Protein 5W0A (pdb70)

Organism: Trichoderma harzianum (NCBI:txid5544)

CATH classification: 2.70.100.10

Nearest PDB structures (foldseek):
  5w0a-assembly2_B  TM=1.003E+00  e=1.039E-85  Trichoderma harzianum
  1eg1-assembly1_A  TM=9.972E-01  e=1.014E-67  Trichoderma reesei
  6su8-assembly3_C  TM=9.643E-01  e=1.427E-51  Rasamsonia emersonii
  5w11-assembly1_A  TM=8.975E-01  e=2.480E-40  Thermothelomyces thermophilus
  4csi-assembly1_A  TM=8.906E-01  e=7.257E-40  Mycothermus thermophilus

Radius of gyration: 27.64 Å; Cα contacts (8 Å, |Δi|>4): 2163; chains: 2; bounding box: 64×71×73 Å

B-factor: mean 20.03, std 10.67, range [0.21, 74.97]

Sequence (746 aa):
QQPGTSTPEVHPKLTTYKCTKSGGCVAQDTSVVLDWNYRWMHDKNFNSCTVNGGVNTTLCPDEATCGANCFIEGVDYAASGVTVSGSSLTMNQYMPSSSGGYSSVSPRLYLLGSDGDYELLQLNGQELSFDVDLSTLPCGENGALYLSEMAANGGANQYNTAGANYGSGYCDAQCPVQTWKNGTLNTNHSGYCCNEMDILEANSRANAFTPHSCTATACDASGCGFNPYANGFQRYWGPGFTLDTSKVFTIITQFNTDNGLPSGNLVSITRKYRQNGVDVPSAQSGGDTISSCPSASAYGGLTTMGKALANGMVLVFSIWNDNGGNMNWLDSGNAGPCSSTEGNPSTIVANNPGTHVIFSNIRWGDIGSTTGGQQPGTSTPEVHPKLTTYKCTKSGGCVAQDTSVVLDWNYRWMHDKNFNSCTVNGGVNTTLCPDEATCGANCFIEGVDYAASGVTVSGSSLTMNQYMPSSSGGYSSVSPRLYLLGSDGDYELLQLNGQELSFDVDLSTLPCGENGALYLSEMAANGGANQYNTAGANYGSGYCDAQCPVQTWKNGTLNTNHSGYCCNEMDILEANSRANAFTPHSCTATACDASGCGFNPYANGFQRYWGPGFTLDTSKVFTIITQFNTDNGLPSGNLVSITRKYRQNGVDVPSAQSGGDTISSCPSASAYGGLTTMGKALANGMVLVFSIWNDNGGNMNWLDSGNAGPCSSTEGNPSTIVANNPGTHVIFSNIRWGDIGSTTGG

InterPro domains:
  IPR000254 Cellulose-binding domain [PF00734] (439-467)
  IPR000254 Cellulose-binding domain [PS00562] (443-470)
  IPR000254 Cellulose-binding domain [PS51164] (435-471)
  IPR000254 Cellulose-binding domain [SM00236] (438-471)
  IPR001722 Glycoside hydrolase, family 7 [PF00840] (28-394)
  IPR001722 Glycoside hydrolase, family 7 [PR00734] (49-66)
  IPR001722 Glycoside hydrolase, family 7 [PR00734] (82-101)
  IPR001722 Glycoside hydrolase, family 7 [PR00734] (142-162)
  IPR001722 Glycoside hydrolase, family 7 [PR00734] (162-180)
  IPR001722 Glycoside hydrolase, family 7 [PR00734] (184-200)
  IPR001722 Glycoside hydrolase, family 7 [PR00734] (215-238)
  IPR001722 Glycoside hydrolase, family 7 [PR00734] (266-279)
  IPR001722 Glycoside hydrolase, family 7 [PR00734] (337-356)
  IPR001722 Glycoside hydrolase, family 7 [PR00734] (377-394)
  IPR001722 Glycoside hydrolase, family 7 [PTHR33753] (12-396)
  IPR001722 Glycoside hydrolase, family 7 [cd07999] (32-389)
  IPR013320 Concanavalin A-like lectin/glucanase domain superfamily [SSF49899] (25-394)
  IPR035971 Cellulose-binding domain superfamily [SSF57180] (437-471)
  IPR037019 Glycoside hydrolase family 7, catalytic domain superfamily [G3DSA:2.70.100.10] (25-397)

Solvent-accessible surface area: 28318 Å² total; per-residue (Å²): 5,69,62,9,136,65,52,97,28,110,30,29,119,0,20,0,4,97,2,57,86,109,25,15,10,83,30,44,83,3,11,0,0,2,1,10,78,87,16,109,4,10,17,151,125,116,89,34,0,41,80,150,70,23,42,40,102,109,26,4,83,72,64,39,46,1,4,59,49,0,36,0,2,10,23,93,19,49,51,19,1,2,70,38,35,10,1,6,0,28,0,28,1,12,56,98,30,126,104,69,40,109,51,63,40,26,0,43,0,0,0,4,9,91,124,12,52,6,42,64,0,99,0,3,5,19,0,0,4,1,30,0,22,0,40,52,0,28,4,0,0,0,0,2,0,16,0,0,47,4,38,30,58,0,8,33,58,144,77,2,88,6,1,2,48,14,0,0,4,18,0,15,1,96,30,31,96,31,34,12,67,50,1,47,20,15,99,128,139,37,29,32,21,12,16,13,0,3,0,0,22,0,0,9,73,2,2,7,2,11,1,10,0,8,57,108,117,44,12,8,53,88,18,20,45,12,13,4,42,54,71,49,79,92,168,13,8,1,68,64,48,76,0,21,0,54,135,84,4,31,0,8,0,18,0,44,16,88,79,51,103,64,90,16,64,5,73,15,0,17,4,104,7,59,24,129,51,93,96,14,91,45,14,49,115,86,23,3,42,9,77,87,11,95,47,0,85,82,52,43,21,12,50,38,0,1,120,3,0,32,102,3,0,0,0,0,0,9,0,84,25,38,126,80,30,14,0,37,130,0,0,14,53,129,14,2,61,9,55,73,99,69,0,43,13,77,60,4,48,75,107,57,46,31,2,43,0,28,0,5,11,0,21,3,2,56,67,56,26,1,43,35,132,0,65,50,8,138,58,49,94,29,108,32,29,102,1,18,0,3,82,2,57,85,106,30,12,10,81,24,37,81,2,10,0,0,2,0,9,74,87,13,107,6,10,14,160,117,123,83,38,0,49,84,150,71,25,43,50,105,117,29,3,72,65,19,32,44,0,4,72,52,0,38,0,0,8,22,91,18,48,54,18,1,1,68,36,32,9,2,7,0,27,0,28,1,12,50,100,28,133,105,72,39,102,47,67,39,27,0,42,0,0,0,2,6,85,126,12,49,5,46,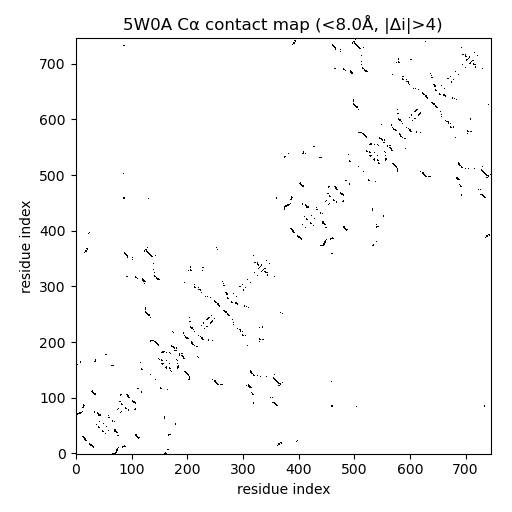56,0,110,0,3,6,28,1,0,2,1,36,2,32,0,48,52,0,27,4,0,0,0,0,2,0,17,0,0,40,4,33,31,57,0,5,34,53,144,91,0,82,3,2,2,52,18,0,0,2,16,0,18,2,107,32,31,94,21,38,10,65,55,0,54,14,18,94,130,142,31,30,32,30,12,8,11,0,7,0,0,19,0,0,8,75,2,1,6,2,12,2,12,1,6,52,114,114,42,13,6,44,91,19,18,45,12,13,4,37,54,65,57,67,93,184,11,10,1,66,62,54,72,0,28,0,48,112,94,2,28,0,9,0,18,0,46,15,83,73,52,108,70,98,19,75,2,73,15,0,19,2,104,7,54,18,120,53,86,99,15,91,48,17,49,114,85,21,3,37,8,79,94,15,101,47,0,82,86,53,40,19,15,71,28,0,2,93,0,0,34,87,3,0,0,0,0,0,10,0,87,27,39,114,83,27,20,0,46,125,0,0,12,56,132,11,3,57,6,56,68,99,77,0,48,11,67,58,4,45,77,110,56,47,28,2,47,0,29,0,8,8,0,20,4,2,47,66,55,26,1,36,41,130

Foldseek 3Di:
DAADDPADADFAWAWEWAQDPVPATDIFRKGKAWAQVVWWKAFPVRHTQDDPQAGDCVQPVDLLSVLPTMHTYHDPQVQLQWDHDYNKIKGFQWDDDPVGAIDGRWTKMWIAHPVLWGDFAQAALKKKKWKKAQLLPDFQKWWWKKWWLWDRQLQADPSRPCGVSNNHADEEQQFAQHCAHSHTGPPVSGGAHTWMWTQWTDHQWWIWTFTWFADRRHILSGWQIQILLLVPLRQQGHCVGLPHNNDMWMKMWHFQFDVSDLVGFGAKIFIWIGDPRGTRDASDPPGRMDGDIPSCVVRVPPRNSSVSSNVGTIIMTIMYGDQPFLVCVTANDSNHDDDSPCSHVVNCSVPRHRSMMMIGHIYMYNPPRRDDD/DAADDPAAADFAWAWAWAQDPPPATDIFRKGKAWAQVVWFKAFPVRHGQDDPQAGDCVCPVFLLSVLVGMHTYHDDQVQLQWDHDYFKIKGWQWDADPVGATDRNWTKMWIAHPVCWFAFAQAALKKKKWKKAQLLPDFQKWWWKKWWAWDRQLLADDSRPCTPSNNHADAEQVQDQHCQHSNGGPPVSGGHHTWMWTQWTDHQWWIKTFGKFAAPRHILNGWPIQILLLVPQAQQGHCVGLHHNNDMWMKMKHFAFPVSDLVGFGQKIFIWIGDPNGTRDASDPPGSMGGDIVSCVVRVPSRRSSVSSNVGTIIMTTMYGDQVFLVCVQDNDSRGDDDRPCSHVVNCSVPRHRRMMMIGHIYMYNVPRRDDD

Secondary structure (DSSP, 8-state):
-EE-SSS---PPB--EEEEETTTEEEEE--EEEE-GGGS-EE-SSS-BSBSSSSB-TTT-SSHHHHHHH-EE----TTTTTEEEETTEEEEES-EE-TTSSEE----EEEEE-TTSSB--B--TT-EEEEEEE-TT--TT-EEEEEEE---TTTT--SS-S-GGGGT----BTT----SBSSSSB-SS----B--EEEEEEE-SS-EEEEEE-B-SS-B-SS---B-TTTTT-TTSEETTSSEETTS-EEEEEEEEETTSSTTS-EEEEEEEEEETTEEEPPSSTT-EEE---GGGGGTTTTHHHHHHHHH-BEEEEEEE--TTTTTHHHHBGGG-SB-TTTT-HHHHHHH-TT-EEEEEEEEEESTTSSS--/-EE-SSS---PPB--EEEEETTTEEEEE--EEEE-GGGS-EE-TTS-BSB-SSSB-TTT-SSHHHHHHH-EE----TTTTTEEEETTEEEEES-EE-TTSSEE----EEEEE-TTSSB-EE--TT-EEEEEEE-TT--TT-EEEEEEE---TTTT--SS---GGGGT----BTT----SEETTEE-TT----B--EEEEEEE-SS-EEEEEE-B-SS-B-SS---B-TGGGT-TTSEETTSSEETTS-EEEEEEEEETTSSTTS-EEEEEEEEEETTEEEPPSSTT-EEE---TGGGGTTTTHHHHHHHHH-EEEEEEEE--TTTTTHHHHBGGG-SB-TTTT-HHHHHHH-TT-EEEEEEEEEESTTSSS--

Structure (mmCIF, N/CA/C/O backbone):
data_5W0A
#
_entry.id   5W0A
#
_cell.length_a   74.585
_cell.length_b   99.325
_cell.length_c   114.032
_cell.angle_alpha   90.00
_cell.angle_beta   90.00
_cell.angle_gamma   90.00
#
_symmetry.space_group_name_H-M   'P 21 21 21'
#
loop_
_entity.id
_entity.type
_entity.pdbx_description
1 polymer Glucanase
2 branched beta-D-mannopyranose-(1-4)-2-acetamido-2-deoxy-beta-D-glucopyranose-(1-4)-2-acetamido-2-deoxy-beta-D-glucopyranose
3 non-polymer 2-acetamido-2-deoxy-beta-D-glucopyranose
4 water water
#
loop_
_atom_site.group_PDB
_atom_site.id
_atom_site.type_symbol
_atom_site.label_atom_id
_atom_site.label_alt_id
_atom_site.label_comp_id
_atom_site.label_asym_id
_atom_site.label_entity_id
_atom_site.label_seq_id
_atom_site.pdbx_PDB_ins_code
_atom_site.Cartn_x
_atom_site.Cartn_y
_atom_site.Cartn_z
_atom_site.occupancy
_atom_site.B_iso_or_equiv
_atom_site.auth_seq_id
_atom_site.auth_comp_id
_atom_site.auth_asym_id
_atom_site.auth_atom_id
_atom_site.pdbx_PDB_model_num
ATOM 1 N N . GLN A 1 1 ? 48.366 -22.190 -18.841 1.00 26.64 1 GLN A N 1
ATOM 2 C CA . GLN A 1 1 ? 47.755 -23.108 -17.914 1.00 22.65 1 GLN A CA 1
ATOM 3 C C . GLN A 1 1 ? 48.746 -23.343 -16.832 1.00 26.49 1 GLN A C 1
ATOM 4 O O . GLN A 1 1 ? 48.576 -24.203 -15.956 1.00 28.45 1 GLN A O 1
ATOM 10 N N . GLN A 1 2 ? 49.786 -22.516 -16.881 1.00 25.43 2 GLN A N 1
ATOM 11 C CA . GLN A 1 2 ? 50.683 -22.393 -15.759 1.00 22.31 2 GLN A CA 1
ATOM 12 C C . GLN A 1 2 ? 50.679 -20.926 -15.376 1.00 23.30 2 GLN A C 1
ATOM 13 O O . GLN A 1 2 ? 50.574 -20.057 -16.248 1.00 25.17 2 GLN A O 1
ATOM 19 N N . PRO A 1 3 ? 50.710 -20.629 -14.083 1.00 19.44 3 PRO A N 1
ATOM 20 C CA . PRO A 1 3 ? 50.652 -19.232 -13.650 1.00 18.48 3 PRO A CA 1
ATOM 21 C C . PRO A 1 3 ? 51.885 -18.465 -14.107 1.00 20.92 3 PRO A C 1
ATOM 22 O O . PRO A 1 3 ? 53.019 -18.877 -13.847 1.00 21.05 3 PRO A O 1
ATOM 26 N N . GLY A 1 4 ? 51.651 -17.341 -14.796 1.00 18.77 4 GLY A N 1
ATOM 27 C CA . GLY A 1 4 ? 52.751 -16.555 -15.302 1.00 22.82 4 GLY A CA 1
ATOM 28 C C . GLY A 1 4 ? 53.481 -15.826 -14.196 1.00 23.41 4 GLY A C 1
ATOM 29 O O . GLY A 1 4 ? 52.973 -15.655 -13.091 1.00 21.75 4 GLY A O 1
ATOM 30 N N . THR A 1 5 ? 54.714 -15.416 -14.499 1.00 26.50 5 THR A N 1
ATOM 31 C CA . THR A 1 5 ? 55.579 -14.739 -13.538 1.00 24.30 5 THR A CA 1
ATOM 32 C C . THR A 1 5 ? 55.709 -13.237 -13.792 1.00 23.27 5 THR A C 1
ATOM 33 O O . THR A 1 5 ? 56.351 -12.542 -13.000 1.00 19.53 5 THR A O 1
ATOM 37 N N . SER A 1 6 ? 55.139 -12.722 -14.886 1.00 26.36 6 SER A N 1
ATOM 38 C CA . SER A 1 6 ? 55.331 -11.324 -15.261 1.00 23.57 6 SER A CA 1
ATOM 39 C C . SER A 1 6 ? 54.461 -10.397 -14.421 1.00 23.18 6 SER A C 1
ATOM 40 O O . SER A 1 6 ? 54.946 -9.391 -13.889 1.00 24.16 6 SER A O 1
ATOM 43 N N . THR A 1 7 ? 53.175 -10.718 -14.303 1.00 22.29 7 THR A N 1
ATOM 44 C CA . THR A 1 7 ? 52.215 -9.967 -13.489 1.00 19.08 7 THR A CA 1
ATOM 45 C C . THR A 1 7 ? 51.684 -10.873 -12.386 1.00 20.75 7 THR A C 1
ATOM 46 O O . THR A 1 7 ? 50.806 -11.720 -12.638 1.00 18.77 7 THR A O 1
ATOM 50 N N . PRO A 1 8 ? 52.171 -10.752 -11.155 1.00 18.87 8 PRO A N 1
ATOM 51 C CA . PRO A 1 8 ? 51.681 -11.640 -10.100 1.00 16.12 8 PRO A CA 1
ATOM 52 C C . PRO A 1 8 ? 50.195 -11.413 -9.904 1.00 17.51 8 PRO A C 1
ATOM 53 O O . PRO A 1 8 ? 49.717 -10.276 -9.939 1.00 16.31 8 PRO A O 1
ATOM 57 N N . GLU A 1 9 ? 49.455 -12.506 -9.704 1.00 15.30 9 GLU A N 1
ATOM 58 C CA . GLU A 1 9 ? 48.008 -12.432 -9.532 1.00 12.39 9 GLU A CA 1
ATOM 59 C C . GLU A 1 9 ? 47.694 -12.364 -8.042 1.00 11.46 9 GLU A C 1
ATOM 60 O O . GLU A 1 9 ? 47.776 -13.374 -7.337 1.00 13.02 9 GLU A O 1
ATOM 66 N N . VAL A 1 10 ? 47.292 -11.184 -7.574 1.00 9.78 10 VAL A N 1
ATOM 67 C CA . VAL A 1 10 ? 46.937 -10.957 -6.177 1.00 9.19 10 VAL A CA 1
ATOM 68 C C . VAL A 1 10 ? 45.432 -10.699 -6.129 1.00 9.93 10 VAL A C 1
ATOM 69 O O . VAL A 1 10 ? 44.951 -9.677 -6.641 1.00 11.28 10 VAL A O 1
ATOM 73 N N . HIS A 1 11 ? 44.684 -11.623 -5.524 1.00 8.90 11 HIS A N 1
ATOM 74 C CA . HIS A 1 11 ? 43.228 -11.506 -5.473 1.00 8.64 11 HIS A CA 1
ATOM 75 C C . HIS A 1 11 ? 42.811 -10.524 -4.387 1.00 8.14 11 HIS A C 1
ATOM 76 O O . HIS A 1 11 ? 43.178 -10.715 -3.223 1.00 10.19 11 HIS A O 1
ATOM 83 N N . PRO A 1 12 ? 42.044 -9.484 -4.711 1.00 5.83 12 PRO A N 1
ATOM 84 C CA . PRO A 1 12 ? 41.615 -8.539 -3.673 1.00 6.95 12 PRO A CA 1
ATOM 85 C C . PRO A 1 12 ? 40.652 -9.201 -2.701 1.00 7.30 12 PRO A C 1
ATOM 86 O O . PRO A 1 12 ? 39.676 -9.829 -3.109 1.00 6.51 12 PRO A O 1
ATOM 90 N N . LYS A 1 13 ? 40.951 -9.074 -1.409 1.00 7.12 13 LYS A N 1
ATOM 91 C CA . LYS A 1 13 ? 40.193 -9.763 -0.363 1.00 7.71 13 LYS A CA 1
ATOM 92 C C . LYS A 1 13 ? 38.890 -9.008 -0.081 1.00 7.46 13 LYS A C 1
ATOM 93 O O . LYS A 1 13 ? 38.887 -7.786 0.113 1.00 7.65 13 LYS A O 1
ATOM 99 N N . LEU A 1 14 ? 37.785 -9.739 -0.045 1.00 6.44 14 LEU A N 1
ATOM 100 C CA . LEU A 1 14 ? 36.458 -9.171 0.173 1.00 6.50 14 LEU A CA 1
ATOM 101 C C . LEU A 1 14 ? 35.806 -9.888 1.351 1.00 7.36 14 LEU A C 1
ATOM 102 O O . LEU A 1 14 ? 35.549 -11.094 1.284 1.00 9.04 14 LEU A O 1
ATOM 107 N N . THR A 1 15 ? 35.530 -9.157 2.420 1.00 9.53 15 THR A N 1
ATOM 108 C CA . THR A 1 15 ? 35.105 -9.785 3.665 1.00 10.01 15 THR A CA 1
ATOM 109 C C . THR A 1 15 ? 33.661 -10.276 3.548 1.00 10.60 15 THR A C 1
ATOM 110 O O . THR A 1 15 ? 32.744 -9.475 3.319 1.00 11.51 15 THR A O 1
ATOM 114 N N . THR A 1 16 ? 33.461 -11.585 3.693 1.00 9.08 16 THR A N 1
ATOM 115 C CA . THR A 1 16 ? 32.138 -12.190 3.704 1.00 9.68 16 THR A CA 1
ATOM 116 C C . THR A 1 16 ? 31.942 -12.989 4.984 1.00 7.47 16 THR A C 1
ATOM 117 O O . THR A 1 16 ? 32.904 -13.305 5.690 1.00 7.50 16 THR A O 1
ATOM 121 N N . TYR A 1 17 ? 30.719 -13.330 5.334 1.00 8.13 17 TYR A N 1
ATOM 122 C CA . TYR A 1 17 ? 30.404 -14.017 6.560 1.00 8.55 17 TYR A CA 1
ATOM 123 C C . TYR A 1 17 ? 29.443 -15.109 6.338 1.00 12.42 17 TYR A C 1
ATOM 124 O O . TYR A 1 17 ? 28.668 -14.972 5.519 1.00 14.67 17 TYR A O 1
ATOM 133 N N . LYS A 1 18 ? 29.572 -16.231 7.044 1.00 11.04 18 LYS A N 1
ATOM 134 C CA . LYS A 1 18 ? 28.632 -17.350 7.111 1.00 11.31 18 LYS A CA 1
ATOM 135 C C . LYS A 1 18 ? 27.977 -17.373 8.499 1.00 11.72 18 LYS A C 1
ATOM 136 O O . LYS A 1 18 ? 28.670 -17.353 9.522 1.00 11.40 18 LYS A O 1
ATOM 142 N N . CYS A 1 19 ? 26.650 -17.398 8.546 1.00 12.91 19 CYS A N 1
ATOM 143 C CA . CYS A 1 19 ? 25.932 -17.102 9.782 1.00 14.20 19 CYS A CA 1
ATOM 144 C C . CYS A 1 19 ? 24.968 -18.215 10.166 1.00 6.49 19 CYS A C 1
ATOM 145 O O . CYS A 1 19 ? 24.180 -18.695 9.343 1.00 13.10 19 CYS A O 1
ATOM 148 N N . THR A 1 20 ? 25.081 -18.637 11.416 1.00 17.74 20 THR A N 1
ATOM 149 C CA . THR A 1 20 ? 24.236 -19.614 12.067 1.00 13.30 20 THR A CA 1
ATOM 150 C C . THR A 1 20 ? 23.309 -18.914 13.053 1.00 16.39 20 THR A C 1
ATOM 151 O O . THR A 1 20 ? 23.671 -17.887 13.647 1.00 20.02 20 THR A O 1
ATOM 155 N N . LYS A 1 21 ? 22.122 -19.502 13.242 1.00 17.46 21 LYS A N 1
ATOM 156 C CA . LYS A 1 21 ? 21.198 -19.064 14.289 1.00 18.15 21 LYS A CA 1
ATOM 157 C C . LYS A 1 21 ? 21.862 -19.021 15.669 1.00 23.23 21 LYS A C 1
ATOM 158 O O . LYS A 1 21 ? 21.838 -17.989 16.353 1.00 23.42 21 LYS A O 1
ATOM 160 N N . SER A 1 22 ? 22.482 -20.128 16.090 1.00 17.28 22 SER A N 1
ATOM 161 C CA . SER A 1 22 ? 23.040 -20.193 17.441 1.00 20.97 22 SER A CA 1
ATOM 162 C C . SER A 1 22 ? 24.482 -19.710 17.524 1.00 21.94 22 SER A C 1
ATOM 163 O O . SER A 1 22 ? 24.847 -19.073 18.514 1.00 23.48 22 SER A O 1
ATOM 166 N N . GLY A 1 23 ? 25.327 -20.034 16.544 1.00 19.34 23 GLY A N 1
ATOM 167 C CA . GLY A 1 23 ? 26.722 -19.630 16.568 1.00 16.29 23 GLY A CA 1
ATOM 168 C C . GLY A 1 23 ? 27.038 -18.270 15.971 1.00 14.14 23 GLY A C 1
ATOM 169 O O . GLY A 1 23 ? 28.211 -17.893 15.923 1.00 16.26 23 GLY A O 1
ATOM 170 N N . GLY A 1 24 ? 26.044 -17.537 15.465 1.00 18.39 24 GLY A N 1
ATOM 171 C CA . GLY A 1 24 ? 26.332 -16.199 14.984 1.00 16.83 24 GLY A CA 1
ATOM 172 C C . GLY A 1 24 ? 27.063 -16.232 13.654 1.00 13.01 24 GLY A C 1
ATOM 173 O O . GLY A 1 24 ? 27.094 -17.251 12.948 1.00 12.00 24 GLY A O 1
ATOM 174 N N . CYS A 1 25 ? 27.680 -15.100 13.320 1.00 11.61 25 CYS A N 1
ATOM 175 C CA . CYS A 1 25 ? 28.359 -14.952 12.037 1.00 12.55 25 CYS A CA 1
ATOM 176 C C . CYS A 1 25 ? 29.855 -15.169 12.202 1.00 11.76 25 CYS A C 1
ATOM 177 O O . CYS A 1 25 ? 30.486 -14.598 13.101 1.00 12.33 25 CYS A O 1
ATOM 180 N N . VAL A 1 26 ? 30.419 -15.961 11.302 1.00 8.79 26 VAL A N 1
ATOM 181 C CA . VAL A 1 26 ? 31.844 -16.243 11.265 1.00 11.23 26 VAL A CA 1
ATOM 182 C C . VAL A 1 26 ? 32.389 -15.693 9.952 1.00 10.86 26 VAL A C 1
ATOM 183 O O . VAL A 1 26 ? 31.802 -15.929 8.885 1.00 11.41 26 VAL A O 1
ATOM 187 N N . ALA A 1 27 ? 33.474 -14.919 10.036 1.00 9.80 27 ALA A N 1
ATOM 188 C CA . ALA A 1 27 ? 34.082 -14.324 8.850 1.00 8.84 27 ALA A CA 1
ATOM 189 C C . ALA A 1 27 ? 34.783 -15.385 8.028 1.00 12.46 27 ALA A C 1
ATOM 190 O O . ALA A 1 27 ? 35.318 -16.356 8.566 1.00 18.35 27 ALA A O 1
ATOM 192 N N . GLN A 1 28 ? 34.762 -15.203 6.711 1.00 11.88 28 GLN A N 1
ATOM 193 C CA . GLN A 1 28 ? 35.499 -16.039 5.770 1.00 9.74 28 GLN A CA 1
ATOM 194 C C . GLN A 1 28 ? 36.659 -15.249 5.173 1.00 8.66 28 GLN A C 1
ATOM 195 O O . GLN A 1 28 ? 36.616 -14.016 5.092 1.00 7.89 28 GLN A O 1
ATOM 201 N N . ASP A 1 29 ? 37.722 -15.966 4.809 1.00 7.96 29 ASP A N 1
ATOM 202 C CA . ASP A 1 29 ? 38.883 -15.355 4.164 1.00 7.67 29 ASP A CA 1
ATOM 203 C C . ASP A 1 29 ? 38.716 -15.473 2.644 1.00 7.03 29 ASP A C 1
ATOM 204 O O . ASP A 1 29 ? 39.417 -16.209 1.943 1.00 8.75 29 ASP A O 1
ATOM 209 N N . THR A 1 30 ? 37.711 -14.767 2.143 1.00 8.32 30 THR A N 1
ATOM 210 C CA . THR A 1 30 ? 37.336 -14.844 0.740 1.00 8.28 30 THR A CA 1
ATOM 211 C C . THR A 1 30 ? 37.908 -13.667 -0.034 1.00 7.77 30 THR A C 1
ATOM 212 O O . THR A 1 30 ? 37.994 -12.551 0.484 1.00 6.89 30 THR A O 1
ATOM 216 N N . SER A 1 31 ? 38.299 -13.921 -1.279 1.00 6.81 31 SER A N 1
ATOM 217 C CA . SER A 1 31 ? 38.751 -12.877 -2.189 1.00 7.19 31 SER A CA 1
ATOM 218 C C . SER A 1 31 ? 37.927 -12.944 -3.476 1.00 7.74 31 SER A C 1
ATOM 219 O O . SER A 1 31 ? 36.985 -13.730 -3.595 1.00 9.09 31 SER A O 1
ATOM 222 N N . VAL A 1 32 ? 38.251 -12.091 -4.444 1.00 6.12 32 VAL A N 1
ATOM 223 C CA . VAL A 1 32 ? 37.599 -12.124 -5.745 1.00 5.81 32 VAL A CA 1
ATOM 224 C C . VAL A 1 32 ? 38.661 -12.334 -6.816 1.00 7.64 32 VAL A C 1
ATOM 225 O O . VAL A 1 32 ? 39.803 -11.875 -6.686 1.00 5.77 32 VAL A O 1
ATOM 229 N N . VAL A 1 33 ? 38.297 -13.076 -7.856 1.00 8.31 33 VAL A N 1
ATOM 230 C CA . VAL A 1 33 ? 39.212 -13.343 -8.954 1.00 8.36 33 VAL A CA 1
ATOM 231 C C . VAL A 1 33 ? 38.499 -13.023 -10.255 1.00 8.43 33 VAL A C 1
ATOM 232 O O . VAL A 1 33 ? 37.310 -13.309 -10.406 1.00 8.45 33 VAL A O 1
ATOM 236 N N . LEU A 1 34 ? 39.223 -12.403 -11.180 1.00 8.31 34 LEU A N 1
ATOM 237 C CA . LEU A 1 34 ? 38.660 -11.983 -12.456 1.00 9.60 34 LEU A CA 1
ATOM 238 C C . LEU A 1 34 ? 38.676 -13.142 -13.440 1.00 10.47 34 LEU A C 1
ATOM 239 O O . LEU A 1 34 ? 39.548 -14.016 -13.390 1.00 12.11 34 LEU A O 1
ATOM 244 N N . ASP A 1 35 ? 37.732 -13.118 -14.372 1.00 10.25 35 ASP A N 1
ATOM 245 C CA . ASP A 1 35 ? 37.495 -14.268 -15.232 1.00 10.73 35 ASP A CA 1
ATOM 246 C C . ASP A 1 35 ? 38.701 -14.616 -16.105 1.00 12.82 35 ASP A C 1
ATOM 247 O O . ASP A 1 35 ? 39.504 -13.761 -16.488 1.00 13.33 35 ASP A O 1
ATOM 252 N N . TRP A 1 36 ? 38.781 -15.908 -16.436 1.00 13.66 36 TRP A N 1
ATOM 253 C CA . TRP A 1 36 ? 39.829 -16.465 -17.290 1.00 14.24 36 TRP A CA 1
ATOM 254 C C . TRP A 1 36 ? 40.040 -15.661 -18.569 1.00 16.08 36 TRP A C 1
ATOM 255 O O . TRP A 1 36 ? 41.176 -15.285 -18.899 1.00 14.82 36 TRP A O 1
ATOM 266 N N . ASN A 1 37 ? 38.958 -15.409 -19.321 1.00 17.47 37 ASN A N 1
ATOM 267 C CA . ASN A 1 37 ? 39.097 -14.844 -20.663 1.00 15.53 37 ASN A CA 1
ATOM 268 C C . ASN A 1 37 ? 39.565 -13.398 -20.639 1.00 14.82 37 ASN A C 1
ATOM 269 O O . ASN A 1 37 ? 40.144 -12.939 -21.628 1.00 14.22 37 ASN A O 1
ATOM 274 N N . TYR A 1 38 ? 39.403 -12.702 -19.507 1.00 12.51 38 TYR A N 1
ATOM 275 C CA . TYR A 1 38 ? 39.890 -11.337 -19.388 1.00 10.87 38 TYR A CA 1
ATOM 276 C C . TYR A 1 38 ? 41.399 -11.268 -19.356 1.00 12.66 38 TYR A C 1
ATOM 277 O O . TYR A 1 38 ? 41.947 -10.174 -19.469 1.00 16.22 38 TYR A O 1
ATOM 286 N N . ARG A 1 39 ? 42.081 -12.391 -19.203 1.00 18.42 39 ARG A N 1
ATOM 287 C CA . ARG A 1 39 ? 43.511 -12.371 -18.936 1.00 18.48 39 ARG A CA 1
ATOM 288 C C . ARG A 1 39 ? 44.325 -12.522 -20.208 1.00 21.62 39 ARG A C 1
ATOM 289 O O . ARG A 1 39 ? 43.867 -13.048 -21.229 1.00 21.19 39 ARG A O 1
ATOM 297 N N . TRP A 1 40 ? 45.553 -12.035 -20.134 1.00 25.59 40 TRP A N 1
ATOM 298 C CA . TRP A 1 40 ? 46.511 -12.224 -21.205 1.00 31.60 40 TRP A CA 1
ATOM 299 C C . TRP A 1 40 ? 47.270 -13.532 -20.972 1.00 27.19 40 TRP A C 1
ATOM 300 O O . TRP A 1 40 ? 47.750 -13.793 -19.862 1.00 25.98 40 TRP A O 1
ATOM 311 N N . MET A 1 41 ? 47.379 -14.348 -22.014 1.00 22.56 41 MET A N 1
ATOM 312 C CA . MET A 1 41 ? 48.111 -15.608 -21.975 1.00 28.04 41 MET A CA 1
ATOM 313 C C . MET A 1 41 ? 49.209 -15.583 -23.034 1.00 38.72 41 MET A C 1
ATOM 314 O O . MET A 1 41 ? 48.988 -15.101 -24.151 1.00 45.39 41 MET A O 1
ATOM 319 N N . HIS A 1 42 ? 50.408 -16.057 -22.680 1.00 32.98 42 HIS A N 1
ATOM 320 C CA . HIS A 1 42 ? 51.556 -15.929 -23.569 1.00 32.93 42 HIS A CA 1
ATOM 321 C C . HIS A 1 42 ? 52.450 -17.161 -23.483 1.00 34.75 42 HIS A C 1
ATOM 322 O O . HIS A 1 42 ? 52.215 -18.081 -22.698 1.00 33.96 42 HIS A O 1
ATOM 329 N N . ASP A 1 43 ? 53.497 -17.131 -24.311 1.00 38.19 43 ASP A N 1
ATOM 330 C CA . ASP A 1 43 ? 54.539 -18.131 -24.502 1.00 38.08 43 ASP A CA 1
ATOM 331 C C . ASP A 1 43 ? 55.640 -17.940 -23.459 1.00 37.42 43 ASP A C 1
ATOM 332 O O . ASP A 1 43 ? 55.501 -17.143 -22.528 1.00 37.15 43 ASP A O 1
ATOM 337 N N . LYS A 1 44 ? 56.732 -18.709 -23.564 1.00 36.68 44 LYS A N 1
ATOM 338 C CA . LYS A 1 44 ? 57.936 -18.361 -22.809 1.00 37.93 44 LYS A CA 1
ATOM 339 C C . LYS A 1 44 ? 58.690 -17.208 -23.460 1.00 35.73 44 LYS A C 1
ATOM 340 O O . LYS A 1 44 ? 59.546 -16.593 -22.819 1.00 32.85 44 LYS A O 1
ATOM 346 N N . ASN A 1 45 ? 58.406 -16.929 -24.728 1.00 31.73 45 ASN A N 1
ATOM 347 C CA . ASN A 1 45 ? 59.011 -15.832 -25.459 1.00 33.92 45 ASN A CA 1
ATOM 348 C C . ASN A 1 45 ? 58.060 -14.642 -25.609 1.00 35.42 45 ASN A C 1
ATOM 349 O O . ASN A 1 45 ? 58.377 -13.692 -26.337 1.00 39.25 45 ASN A O 1
ATOM 354 N N . PHE A 1 46 ? 56.914 -14.676 -24.925 1.00 32.00 46 PHE A N 1
ATOM 355 C CA . PHE A 1 46 ? 55.896 -13.623 -24.948 1.00 34.92 46 PHE A CA 1
ATOM 356 C C . PHE A 1 46 ? 55.128 -13.558 -26.271 1.00 32.66 46 PHE A C 1
ATOM 357 O O . PHE A 1 46 ? 54.626 -12.503 -26.658 1.00 31.74 46 PHE A O 1
ATOM 365 N N . ASN A 1 47 ? 55.015 -14.679 -26.972 1.00 33.31 47 ASN A N 1
ATOM 366 C CA . ASN A 1 47 ? 54.032 -14.821 -28.034 1.00 32.50 47 ASN A CA 1
ATOM 367 C C . ASN A 1 47 ? 52.728 -15.297 -27.421 1.00 32.09 47 ASN A C 1
ATOM 368 O O . ASN A 1 47 ? 52.730 -16.248 -26.639 1.00 36.62 47 ASN A O 1
ATOM 373 N N . SER A 1 48 ? 51.618 -14.653 -27.766 1.00 26.65 48 SER A N 1
ATOM 374 C CA . SER A 1 48 ? 50.407 -14.983 -27.040 1.00 34.99 48 SER A CA 1
ATOM 375 C C . SER A 1 48 ? 49.870 -16.329 -27.487 1.00 36.34 48 SER A C 1
ATOM 376 O O . SER A 1 48 ? 50.046 -16.748 -28.634 1.00 39.32 48 SER A O 1
ATOM 379 N N . CYS A 1 49 ? 49.167 -16.991 -26.570 1.00 32.56 49 CYS A N 1
ATOM 380 C CA . CYS A 1 49 ? 48.503 -18.245 -26.869 1.00 34.94 49 CYS A CA 1
ATOM 381 C C . CYS A 1 49 ? 47.076 -18.021 -27.342 1.00 39.28 49 CYS A C 1
ATOM 382 O O . CYS A 1 49 ? 46.541 -18.852 -28.079 1.00 37.29 49 CYS A O 1
ATOM 385 N N . THR A 1 50 ? 46.449 -16.926 -26.922 1.00 46.56 50 THR A N 1
ATOM 386 C CA . THR A 1 50 ? 45.133 -16.529 -27.400 1.00 44.35 50 THR A CA 1
ATOM 387 C C . THR A 1 50 ? 45.229 -15.588 -28.594 1.00 46.72 50 THR A C 1
ATOM 388 O O . THR A 1 50 ? 46.140 -14.759 -28.680 1.00 42.17 50 THR A O 1
ATOM 392 N N . VAL A 1 51 ? 44.239 -15.689 -29.493 1.00 52.65 51 VAL A N 1
ATOM 393 C CA . VAL A 1 51 ? 44.035 -14.743 -30.592 1.00 51.22 51 VAL A CA 1
ATOM 394 C C . VAL A 1 51 ? 42.544 -14.610 -30.887 1.00 50.51 51 VAL A C 1
ATOM 395 O O . VAL A 1 51 ? 41.924 -15.524 -31.445 1.00 48.62 51 VAL A O 1
ATOM 399 N N . ASN A 1 52 ? 41.959 -13.474 -30.492 1.00 54.93 52 ASN A N 1
ATOM 400 C CA . ASN A 1 52 ? 40.569 -13.123 -30.819 1.00 59.78 52 ASN A CA 1
ATOM 401 C C . ASN A 1 52 ? 39.562 -14.142 -30.288 1.00 62.87 52 ASN A C 1
ATOM 402 O O . ASN A 1 52 ? 38.704 -14.638 -31.026 1.00 59.71 52 ASN A O 1
ATOM 407 N N . GLY A 1 53 ? 39.671 -14.464 -28.999 1.00 57.68 53 GLY A N 1
ATOM 408 C CA . GLY A 1 53 ? 38.738 -15.405 -28.407 1.00 53.30 53 GLY A CA 1
ATOM 409 C C . GLY A 1 53 ? 38.802 -16.760 -29.086 1.00 60.47 53 GLY A C 1
ATOM 410 O O . GLY A 1 53 ? 37.794 -17.308 -29.554 1.00 54.71 53 GLY A O 1
ATOM 411 N N . GLY A 1 54 ? 40.014 -17.289 -29.166 1.00 57.03 54 GLY A N 1
ATOM 412 C CA . GLY A 1 54 ? 40.294 -18.551 -29.815 1.00 48.87 54 GLY A CA 1
ATOM 413 C C . GLY A 1 54 ? 41.785 -18.749 -29.707 1.00 49.35 54 GLY A C 1
ATOM 414 O O . GLY A 1 54 ? 42.548 -17.792 -29.863 1.00 51.53 54 GLY A O 1
ATOM 415 N N . VAL A 1 55 ? 42.223 -19.966 -29.430 1.00 41.89 55 VAL A N 1
ATOM 416 C CA . VAL A 1 55 ? 43.633 -20.161 -29.140 1.00 45.13 55 VAL A CA 1
ATOM 417 C C . VAL A 1 55 ? 44.452 -19.928 -30.408 1.00 51.53 55 VAL A C 1
ATOM 418 O O . VAL A 1 55 ? 43.890 -19.912 -31.513 1.00 53.11 55 VAL A O 1
ATOM 422 N N . ASN A 1 56 ? 45.780 -19.783 -30.245 1.00 45.29 56 ASN A N 1
ATOM 423 C CA . ASN A 1 56 ? 46.743 -19.608 -31.324 1.00 42.71 56 ASN A CA 1
ATOM 424 C C . ASN A 1 56 ? 47.188 -21.028 -31.623 1.00 45.60 56 ASN A C 1
ATOM 425 O O . ASN A 1 56 ? 48.034 -21.581 -30.918 1.00 42.74 56 ASN A O 1
ATOM 430 N N . THR A 1 57 ? 46.640 -21.616 -32.690 1.00 50.59 57 THR A N 1
ATOM 431 C CA . THR A 1 57 ? 46.834 -23.029 -32.991 1.00 52.56 57 THR A CA 1
ATOM 432 C C . THR A 1 57 ? 48.304 -23.385 -33.155 1.00 47.84 57 THR A C 1
ATOM 433 O O . THR A 1 57 ? 48.671 -24.554 -33.008 1.00 48.10 57 THR A O 1
ATOM 437 N N . THR A 1 58 ? 49.156 -22.398 -33.433 1.00 48.83 58 THR A N 1
ATOM 438 C CA . THR A 1 58 ? 50.578 -22.694 -33.527 1.00 50.90 58 THR A CA 1
ATOM 439 C C . THR A 1 58 ? 51.118 -23.140 -32.180 1.00 47.20 58 THR A C 1
ATOM 440 O O . THR A 1 58 ? 52.019 -23.985 -32.128 1.00 45.11 58 THR A O 1
ATOM 444 N N . LEU A 1 59 ? 50.563 -22.599 -31.090 1.00 47.93 59 LEU A N 1
ATOM 445 C CA . LEU A 1 59 ? 51.050 -22.861 -29.743 1.00 47.55 59 LEU A CA 1
ATOM 446 C C . LEU A 1 59 ? 50.232 -23.893 -28.970 1.00 49.12 59 LEU A C 1
ATOM 447 O O . LEU A 1 59 ? 50.798 -24.596 -28.123 1.00 44.09 59 LEU A O 1
ATOM 452 N N . CYS A 1 60 ? 48.929 -24.019 -29.239 1.00 42.72 60 CYS A N 1
ATOM 453 C CA . CYS A 1 60 ? 48.064 -24.986 -28.555 1.00 43.16 60 CYS A CA 1
ATOM 454 C C . CYS A 1 60 ? 47.357 -25.914 -29.540 1.00 48.47 60 CYS A C 1
ATOM 455 O O . CYS A 1 60 ? 46.126 -25.886 -29.654 1.00 46.27 60 CYS A O 1
ATOM 458 N N . PRO A 1 61 ? 48.100 -26.746 -30.276 1.00 51.61 61 PRO A N 1
ATOM 459 C CA . PRO A 1 61 ? 47.441 -27.767 -31.103 1.00 51.79 61 PRO A CA 1
ATOM 460 C C . PRO A 1 61 ? 46.752 -28.804 -30.250 1.00 46.10 61 PRO A C 1
ATOM 461 O O . PRO A 1 61 ? 45.599 -29.180 -30.484 1.00 49.75 61 PRO A O 1
ATOM 465 N N . ASP A 1 62 ? 47.506 -29.108 -29.205 1.00 47.67 62 ASP A N 1
ATOM 466 C CA . ASP A 1 62 ? 47.147 -30.027 -28.179 1.00 49.44 62 ASP A CA 1
ATOM 467 C C . ASP A 1 62 ? 46.849 -29.320 -26.918 1.00 50.90 62 ASP A C 1
ATOM 468 O O . ASP A 1 62 ? 47.178 -28.210 -26.747 1.00 49.95 62 ASP A O 1
ATOM 473 N N . GLU A 1 63 ? 46.387 -30.061 -25.962 1.00 56.09 63 GLU A N 1
ATOM 474 C CA . GLU A 1 63 ? 46.107 -29.558 -24.688 1.00 49.05 63 GLU A CA 1
ATOM 475 C C . GLU A 1 63 ? 47.260 -29.934 -23.853 1.00 41.13 63 GLU A C 1
ATOM 476 O O . GLU A 1 63 ? 47.396 -29.439 -22.789 1.00 38.77 63 GLU A O 1
ATOM 482 N N . ALA A 1 64 ? 48.105 -30.817 -24.323 1.00 42.93 64 ALA A N 1
ATOM 483 C CA . ALA A 1 64 ? 49.243 -31.171 -23.540 1.00 47.65 64 ALA A CA 1
ATOM 484 C C . ALA A 1 64 ? 50.235 -30.145 -23.900 1.00 44.48 64 ALA A C 1
ATOM 485 O O . ALA A 1 64 ? 50.846 -29.556 -23.057 1.00 38.61 64 ALA A O 1
ATOM 487 N N . THR A 1 65 ? 50.397 -29.974 -25.196 1.00 47.78 65 THR A N 1
ATOM 488 C CA . THR A 1 65 ? 51.213 -28.907 -25.787 1.00 50.39 65 THR A CA 1
ATOM 489 C C . THR A 1 65 ? 50.872 -27.551 -25.189 1.00 43.86 65 THR A C 1
ATOM 490 O O . THR A 1 65 ? 51.761 -26.736 -24.888 1.00 36.60 65 THR A O 1
ATOM 494 N N . CYS A 1 66 ? 49.570 -27.270 -25.077 1.00 41.46 66 CYS A N 1
ATOM 495 C CA . CYS A 1 66 ? 49.111 -25.983 -24.591 1.00 38.25 66 CYS A CA 1
ATOM 496 C C . CYS A 1 66 ? 49.355 -25.865 -23.101 1.00 35.12 66 CYS A C 1
ATOM 497 O O . CYS A 1 66 ? 49.731 -24.786 -22.617 1.00 28.65 66 CYS A O 1
ATOM 500 N N . GLY A 1 67 ? 49.228 -26.969 -22.365 1.00 37.01 67 GLY A N 1
ATOM 501 C CA . GLY A 1 67 ? 49.649 -26.917 -20.978 1.00 34.18 67 GLY A CA 1
ATOM 502 C C . GLY A 1 67 ? 51.130 -26.592 -20.828 1.00 35.43 67 GLY A C 1
ATOM 503 O O . GLY A 1 67 ? 51.519 -25.805 -19.963 1.00 33.30 67 GLY A O 1
ATOM 504 N N . ALA A 1 68 ? 51.972 -27.150 -21.703 1.00 40.97 68 ALA A N 1
ATOM 505 C CA . ALA A 1 68 ? 53.415 -26.968 -21.547 1.00 38.42 68 ALA A CA 1
ATOM 506 C C . ALA A 1 68 ? 53.877 -25.574 -21.947 1.00 38.51 68 ALA A C 1
ATOM 507 O O . ALA A 1 68 ? 54.683 -24.959 -21.238 1.00 38.86 68 ALA A O 1
ATOM 509 N N . ASN A 1 69 ? 53.379 -25.049 -23.062 1.00 40.01 69 ASN A N 1
ATOM 510 C CA . ASN A 1 69 ? 53.964 -23.823 -23.590 1.00 40.45 69 ASN A CA 1
ATOM 511 C C . ASN A 1 69 ? 53.391 -22.536 -23.002 1.00 36.49 69 ASN A C 1
ATOM 512 O O . ASN A 1 69 ? 54.066 -21.496 -23.077 1.00 34.52 69 ASN A O 1
ATOM 517 N N . CYS A 1 70 ? 52.177 -22.558 -22.447 1.00 36.98 70 CYS A N 1
ATOM 518 C CA . CYS A 1 70 ? 51.414 -21.335 -22.208 1.00 33.60 70 CYS A CA 1
ATOM 519 C C . CYS A 1 70 ? 51.353 -20.957 -20.736 1.00 35.52 70 CYS A C 1
ATOM 520 O O . CYS A 1 70 ? 51.257 -21.818 -19.852 1.00 36.32 70 CYS A O 1
ATOM 523 N N . PHE A 1 71 ? 51.366 -19.641 -20.497 1.00 30.71 71 PHE A N 1
ATOM 524 C CA . PHE A 1 71 ? 51.366 -19.050 -19.162 1.00 28.98 71 PHE A CA 1
ATOM 525 C C . PHE A 1 71 ? 50.361 -17.912 -19.154 1.00 28.66 71 PHE A C 1
ATOM 526 O O . PHE A 1 71 ? 50.484 -16.984 -19.960 1.00 32.24 71 PHE A O 1
ATOM 534 N N . ILE A 1 72 ? 49.362 -17.988 -18.270 1.00 25.34 72 ILE A N 1
ATOM 535 C CA . ILE A 1 72 ? 48.305 -16.985 -18.177 1.00 22.29 72 ILE A CA 1
ATOM 536 C C . ILE A 1 72 ? 48.623 -16.049 -17.015 1.00 22.13 72 ILE A C 1
ATOM 537 O O . ILE A 1 72 ? 49.084 -16.490 -15.952 1.00 19.87 72 ILE A O 1
ATOM 542 N N . GLU A 1 73 ? 48.422 -14.750 -17.225 1.00 20.76 73 GLU A N 1
ATOM 543 C CA . GLU A 1 73 ? 49.013 -13.734 -16.361 1.00 21.44 73 GLU A CA 1
ATOM 544 C C . GLU A 1 73 ? 48.015 -13.153 -15.355 1.00 21.51 73 GLU A C 1
ATOM 545 O O . GLU A 1 73 ? 46.795 -13.319 -15.467 1.00 20.64 73 GLU A O 1
ATOM 551 N N . GLY A 1 74 ? 48.567 -12.447 -14.365 1.00 21.45 74 GLY A N 1
ATOM 552 C CA . GLY A 1 74 ? 47.781 -11.694 -13.406 1.00 15.79 74 GLY A CA 1
ATOM 553 C C . GLY A 1 74 ? 47.182 -10.441 -14.019 1.00 16.16 74 GLY A C 1
ATOM 554 O O . GLY A 1 74 ? 47.336 -10.135 -15.200 1.00 19.39 74 GLY A O 1
ATOM 555 N N . VAL A 1 75 ? 46.484 -9.702 -13.178 1.00 16.03 75 VAL A N 1
ATOM 556 C CA . VAL A 1 75 ? 45.565 -8.658 -13.607 1.00 12.11 75 VAL A CA 1
ATOM 557 C C . VAL A 1 75 ? 45.722 -7.456 -12.682 1.00 13.53 75 VAL A C 1
ATOM 558 O O . VAL A 1 75 ? 45.937 -7.624 -11.473 1.00 14.96 75 VAL A O 1
ATOM 562 N N . ASP A 1 76 ? 45.661 -6.244 -13.257 1.00 11.80 76 ASP A N 1
ATOM 563 C CA . ASP A 1 76 ? 45.512 -5.000 -12.504 1.00 9.61 76 ASP A CA 1
ATOM 564 C C . ASP A 1 76 ? 44.028 -4.836 -12.203 1.00 11.17 76 ASP A C 1
ATOM 565 O O . ASP A 1 76 ? 43.266 -4.340 -13.034 1.00 11.41 76 ASP A O 1
ATOM 570 N N . TYR A 1 77 ? 43.606 -5.215 -10.993 1.00 11.94 77 TYR A N 1
ATOM 571 C CA . TYR A 1 77 ? 42.177 -5.247 -10.707 1.00 8.95 77 TYR A CA 1
ATOM 572 C C . TYR A 1 77 ? 41.562 -3.858 -10.779 1.00 8.48 77 TYR A C 1
ATOM 573 O O . TYR A 1 77 ? 40.448 -3.703 -11.291 1.00 10.70 77 TYR A O 1
ATOM 582 N N . ALA A 1 78 ? 42.269 -2.827 -10.315 1.00 7.43 78 ALA A N 1
ATOM 583 C CA . ALA A 1 78 ? 41.699 -1.489 -10.442 1.00 7.81 78 ALA A CA 1
ATOM 584 C C . ALA A 1 78 ? 41.563 -1.103 -11.908 1.00 9.61 78 ALA A C 1
ATOM 585 O O . ALA A 1 78 ? 40.548 -0.525 -12.320 1.00 8.16 78 ALA A O 1
ATOM 587 N N . ALA A 1 79 ? 42.567 -1.454 -12.725 1.00 11.52 79 ALA A N 1
ATOM 588 C CA . ALA A 1 79 ? 42.474 -1.205 -14.154 1.00 8.45 79 ALA A CA 1
ATOM 589 C C . ALA A 1 79 ? 41.293 -1.929 -14.759 1.00 10.24 79 ALA A C 1
ATOM 590 O O . ALA A 1 79 ? 40.740 -1.460 -15.758 1.00 17.11 79 ALA A O 1
ATOM 592 N N . SER A 1 80 ? 40.877 -3.049 -14.157 1.00 7.77 80 SER A N 1
ATOM 593 C CA . SER A 1 80 ? 39.844 -3.905 -14.718 1.00 7.26 80 SER A CA 1
ATOM 594 C C . SER A 1 80 ? 38.450 -3.478 -14.325 1.00 10.39 80 SER A C 1
ATOM 595 O O . SER A 1 80 ? 37.489 -4.130 -14.746 1.00 10.95 80 SER A O 1
ATOM 598 N N . GLY A 1 81 ? 38.329 -2.405 -13.537 1.00 14.11 81 GLY A N 1
ATOM 599 C CA . GLY A 1 81 ? 37.068 -1.927 -13.001 1.00 12.76 81 GLY A CA 1
ATOM 600 C C . GLY A 1 81 ? 36.745 -2.376 -11.592 1.00 11.07 81 GLY A C 1
ATOM 601 O O . GLY A 1 81 ? 35.704 -1.972 -11.058 1.00 9.55 81 GLY A O 1
ATOM 602 N N . VAL A 1 82 ? 37.609 -3.170 -10.966 1.00 11.26 82 VAL A N 1
ATOM 603 C CA . VAL A 1 82 ? 37.343 -3.761 -9.657 1.00 12.47 82 VAL A CA 1
ATOM 604 C C . VAL A 1 82 ? 38.095 -2.981 -8.575 1.00 9.16 82 VAL A C 1
ATOM 605 O O . VAL A 1 82 ? 39.330 -2.885 -8.610 1.00 11.02 82 VAL A O 1
ATOM 609 N N . THR A 1 83 ? 37.374 -2.453 -7.577 1.00 10.42 83 THR A N 1
ATOM 610 C CA . THR A 1 83 ? 38.031 -1.909 -6.384 1.00 10.65 83 THR A CA 1
ATOM 611 C C . THR A 1 83 ? 37.335 -2.457 -5.158 1.00 9.86 83 THR A C 1
ATOM 612 O O . THR A 1 83 ? 36.111 -2.561 -5.145 1.00 11.43 83 THR A O 1
ATOM 616 N N . VAL A 1 84 ? 38.111 -2.835 -4.146 1.00 6.88 84 VAL A N 1
ATOM 617 C CA . VAL A 1 84 ? 37.592 -3.558 -2.993 1.00 6.58 84 VAL A CA 1
ATOM 618 C C . VAL A 1 84 ? 38.115 -2.921 -1.704 1.00 6.28 84 VAL A C 1
ATOM 619 O O . VAL A 1 84 ? 39.229 -2.395 -1.640 1.00 9.37 84 VAL A O 1
ATOM 623 N N . SER A 1 85 ? 37.295 -2.958 -0.665 1.00 7.91 85 SER A N 1
ATOM 624 C CA . SER A 1 85 ? 37.718 -2.474 0.645 1.00 8.49 85 SER A CA 1
ATOM 625 C C . SER A 1 85 ? 36.747 -3.014 1.677 1.00 8.78 85 SER A C 1
ATOM 626 O O . SER A 1 85 ? 35.547 -2.756 1.577 1.00 8.55 85 SER A O 1
ATOM 629 N N . GLY A 1 86 ? 37.263 -3.725 2.673 1.00 8.95 86 GLY A N 1
ATOM 630 C CA . GLY A 1 86 ? 36.418 -4.253 3.727 1.00 7.72 86 GLY A CA 1
ATOM 631 C C . GLY A 1 86 ? 35.459 -5.238 3.129 1.00 9.09 86 GLY A C 1
ATOM 632 O O . GLY A 1 86 ? 35.860 -6.153 2.408 1.00 8.64 86 GLY A O 1
ATOM 633 N N . SER A 1 87 ? 34.178 -5.069 3.436 1.00 8.94 87 SER A N 1
ATOM 634 C CA . SER A 1 87 ? 33.128 -5.906 2.872 1.00 9.81 87 SER A CA 1
ATOM 635 C C . SER A 1 87 ? 32.608 -5.391 1.531 1.00 9.71 87 SER A C 1
ATOM 636 O O . SER A 1 87 ? 31.649 -5.951 0.989 1.00 11.87 87 SER A O 1
ATOM 639 N N . SER A 1 88 ? 33.183 -4.330 0.992 1.00 7.64 88 SER A N 1
ATOM 640 C CA . SER A 1 88 ? 32.586 -3.615 -0.119 1.00 8.29 88 SER A CA 1
ATOM 641 C C . SER A 1 88 ? 33.381 -3.840 -1.401 1.00 9.38 88 SER A C 1
ATOM 642 O O . SER A 1 88 ? 34.611 -3.789 -1.398 1.00 10.09 88 SER A O 1
ATOM 645 N N . LEU A 1 89 ? 32.664 -4.063 -2.499 1.00 8.27 89 LEU A N 1
ATOM 646 C CA . LEU A 1 89 ? 33.233 -4.308 -3.814 1.00 9.03 89 LEU A CA 1
ATOM 647 C C . LEU A 1 89 ? 32.540 -3.415 -4.827 1.00 10.71 89 LEU A C 1
ATOM 648 O O . LEU A 1 89 ? 31.325 -3.504 -5.011 1.00 12.92 89 LEU A O 1
ATOM 653 N N . THR A 1 90 ? 33.313 -2.548 -5.470 1.00 10.74 90 THR A N 1
ATOM 654 C CA . THR A 1 90 ? 32.807 -1.607 -6.455 1.00 12.61 90 THR A CA 1
ATOM 655 C C . THR A 1 90 ? 33.246 -2.064 -7.837 1.00 14.46 90 THR A C 1
ATOM 656 O O . THR A 1 90 ? 34.442 -2.321 -8.064 1.00 16.99 90 THR A O 1
ATOM 660 N N . MET A 1 91 ? 32.273 -2.180 -8.743 1.00 9.93 91 MET A N 1
ATOM 661 C CA . MET A 1 91 ? 32.497 -2.653 -10.099 1.00 10.56 91 MET A CA 1
ATOM 662 C C . MET A 1 91 ? 32.045 -1.605 -11.103 1.00 13.40 91 MET A C 1
ATOM 663 O O . MET A 1 91 ? 30.886 -1.157 -11.072 1.00 14.17 91 MET A O 1
ATOM 668 N N . ASN A 1 92 ? 32.946 -1.267 -12.025 1.00 12.39 92 ASN A N 1
ATOM 669 C CA . ASN A 1 92 ? 32.761 -0.183 -12.972 1.00 12.34 92 ASN A CA 1
ATOM 670 C C . ASN A 1 92 ? 32.521 -0.788 -14.344 1.00 12.68 92 ASN A C 1
ATOM 671 O O . ASN A 1 92 ? 33.259 -1.681 -14.766 1.00 12.97 92 ASN A O 1
ATOM 676 N N . GLN A 1 93 ? 31.472 -0.318 -15.022 1.00 14.91 93 GLN A N 1
ATOM 677 C CA . GLN A 1 93 ? 31.220 -0.729 -16.396 1.00 16.87 93 GLN A CA 1
ATOM 678 C C . GLN A 1 93 ? 32.277 -0.194 -17.348 1.00 17.19 93 GLN A C 1
ATOM 679 O O . GLN A 1 93 ? 32.582 -0.843 -18.351 1.00 14.68 93 GLN A O 1
ATOM 685 N N . TYR A 1 94 ? 32.820 0.991 -17.073 1.00 23.70 94 TYR A N 1
ATOM 686 C CA . TYR A 1 94 ? 33.806 1.619 -17.943 1.00 20.87 94 TYR A CA 1
ATOM 687 C C . TYR A 1 94 ? 34.986 2.129 -17.128 1.00 25.67 94 TYR A C 1
ATOM 688 O O . TYR A 1 94 ? 34.861 2.452 -15.938 1.00 23.78 94 TYR A O 1
ATOM 697 N N . MET A 1 95 ? 36.132 2.223 -17.805 1.00 31.49 95 MET A N 1
ATOM 698 C CA . MET A 1 95 ? 37.381 2.747 -17.280 1.00 22.79 95 MET A CA 1
ATOM 699 C C . MET A 1 95 ? 37.993 3.696 -18.303 1.00 27.04 95 MET A C 1
ATOM 700 O O . MET A 1 95 ? 37.827 3.489 -19.512 1.00 31.81 95 MET A O 1
ATOM 705 N N . PRO A 1 96 ? 38.648 4.768 -17.856 1.00 24.31 96 PRO A N 1
ATOM 706 C CA . PRO A 1 96 ? 39.275 5.708 -18.795 1.00 25.18 96 PRO A CA 1
ATOM 707 C C . PRO A 1 96 ? 40.216 5.041 -19.788 1.00 27.87 96 PRO A C 1
ATOM 708 O O . PRO A 1 96 ? 40.962 4.117 -19.451 1.00 23.60 96 PRO A O 1
ATOM 712 N N . SER A 1 97 ? 40.152 5.509 -21.035 1.00 27.39 97 SER A N 1
ATOM 713 C CA . SER A 1 97 ? 41.026 5.037 -22.103 1.00 30.84 97 SER A CA 1
ATOM 714 C C . SER A 1 97 ? 42.197 5.997 -22.284 1.00 24.75 97 SER A C 1
ATOM 715 O O . SER A 1 97 ? 41.998 7.213 -22.401 1.00 20.21 97 SER A O 1
ATOM 718 N N . SER A 1 98 ? 43.413 5.442 -22.326 1.00 24.66 98 SER A N 1
ATOM 719 C CA . SER A 1 98 ? 44.572 6.250 -22.683 1.00 27.92 98 SER A CA 1
ATOM 720 C C . SER A 1 98 ? 44.317 7.008 -23.977 1.00 34.21 98 SER A C 1
ATOM 721 O O . SER A 1 98 ? 44.640 8.196 -24.090 1.00 35.27 98 SER A O 1
ATOM 724 N N . SER A 1 99 ? 43.681 6.347 -24.945 1.00 37.45 99 SER A N 1
ATOM 725 C CA . SER A 1 99 ? 43.320 6.929 -26.228 1.00 33.01 99 SER A CA 1
ATOM 726 C C . SER A 1 99 ? 42.101 7.860 -26.137 1.00 37.69 99 SER A C 1
ATOM 727 O O . SER A 1 99 ? 41.391 8.039 -27.136 1.00 35.49 99 SER A O 1
ATOM 730 N N . GLY A 1 100 ? 41.810 8.405 -24.952 1.00 35.95 100 GLY A N 1
ATOM 731 C CA . GLY A 1 100 ? 40.912 9.534 -24.807 1.00 33.11 100 GLY A CA 1
ATOM 732 C C . GLY A 1 100 ? 39.463 9.198 -24.527 1.00 30.01 100 GLY A C 1
ATOM 733 O O . GLY A 1 100 ? 38.756 10.019 -23.925 1.00 32.17 100 GLY A O 1
ATOM 734 N N . GLY A 1 101 ? 39.005 8.016 -24.910 1.00 31.70 101 GLY A N 1
ATOM 735 C CA . GLY A 1 101 ? 37.622 7.668 -24.655 1.00 34.19 101 GLY A CA 1
ATOM 736 C C . GLY A 1 101 ? 37.417 6.914 -23.353 1.00 30.15 101 GLY A C 1
ATOM 737 O O . GLY A 1 101 ? 38.035 7.218 -22.324 1.00 24.91 101 GLY A O 1
ATOM 738 N N . TYR A 1 102 ? 36.521 5.932 -23.386 1.00 32.80 102 TYR A N 1
ATOM 739 C CA . TYR A 1 102 ? 36.309 5.033 -22.261 1.00 31.17 102 TYR A CA 1
ATOM 740 C C . TYR A 1 102 ? 36.346 3.601 -22.767 1.00 24.75 102 TYR A C 1
ATOM 741 O O . TYR A 1 102 ? 35.520 3.229 -23.601 1.00 27.49 102 TYR A O 1
ATOM 750 N N . SER A 1 103 ? 37.300 2.806 -22.279 1.00 25.17 103 SER A N 1
ATOM 751 C CA . SER A 1 103 ? 37.255 1.367 -22.516 1.00 24.41 103 SER A CA 1
ATOM 752 C C . SER A 1 103 ? 36.108 0.733 -21.728 1.00 21.79 103 SER A C 1
ATOM 753 O O . SER A 1 103 ? 35.765 1.167 -20.622 1.00 18.65 103 SER A O 1
ATOM 756 N N . SER A 1 104 ? 35.530 -0.320 -22.298 1.00 18.74 104 SER A N 1
ATOM 757 C CA . SER A 1 104 ? 34.416 -1.019 -21.665 1.00 14.90 104 SER A CA 1
ATOM 758 C C . SER A 1 104 ? 34.893 -2.294 -20.984 1.00 17.30 104 SER A C 1
ATOM 759 O O . SER A 1 104 ? 34.479 -3.390 -21.357 1.00 19.52 104 SER A O 1
ATOM 762 N N . VAL A 1 105 ? 35.768 -2.143 -19.979 1.00 18.41 105 VAL A N 1
ATOM 763 C CA . VAL A 1 105 ? 36.075 -3.260 -19.083 1.00 15.52 105 VAL A CA 1
ATOM 764 C C . VAL A 1 105 ? 34.795 -3.685 -18.389 1.00 15.62 105 VAL A C 1
ATOM 765 O O . VAL A 1 105 ? 34.058 -2.857 -17.849 1.00 21.75 105 VAL A O 1
ATOM 769 N N . SER A 1 106 ? 34.467 -4.956 -18.461 1.00 13.46 106 SER A N 1
ATOM 770 C CA . SER A 1 106 ? 33.146 -5.407 -18.035 1.00 11.46 106 SER A CA 1
ATOM 771 C C . SER A 1 106 ? 33.320 -6.562 -17.077 1.00 11.48 106 SER A C 1
ATOM 772 O O . SER A 1 106 ? 33.045 -7.713 -17.432 1.00 10.19 106 SER A O 1
ATOM 775 N N . PRO A 1 107 ? 33.754 -6.280 -15.839 1.00 15.06 107 PRO A N 1
ATOM 776 C CA . PRO A 1 107 ? 34.330 -7.322 -14.968 1.00 10.26 107 PRO A CA 1
ATOM 777 C C . PRO A 1 107 ? 33.369 -8.465 -14.690 1.00 9.92 107 PRO A C 1
ATOM 778 O O . PRO A 1 107 ? 32.163 -8.265 -14.511 1.00 12.82 107 PRO A O 1
ATOM 782 N N . ARG A 1 108 ? 33.908 -9.676 -14.680 1.00 12.13 108 ARG A N 1
ATOM 783 C CA . ARG A 1 108 ? 33.211 -10.805 -14.090 1.00 8.84 108 ARG A CA 1
ATOM 784 C C . ARG A 1 108 ? 34.126 -11.407 -13.034 1.00 7.84 108 ARG A C 1
ATOM 785 O O . ARG A 1 108 ? 35.249 -11.812 -13.341 1.00 8.08 108 ARG A O 1
ATOM 793 N N . LEU A 1 109 ? 33.659 -11.419 -11.788 1.00 8.98 109 LEU A N 1
ATOM 794 C CA . LEU A 1 109 ? 34.420 -11.862 -10.632 1.00 8.59 109 LEU A CA 1
ATOM 795 C C . LEU A 1 109 ? 33.801 -13.126 -10.060 1.00 9.22 109 LEU A C 1
ATOM 796 O O . LEU A 1 109 ? 32.601 -13.380 -10.230 1.00 9.13 109 LEU A O 1
ATOM 801 N N . TYR A 1 110 ? 34.631 -13.917 -9.379 1.00 8.53 110 TYR A N 1
ATOM 802 C CA . TYR A 1 110 ? 34.161 -15.058 -8.610 1.00 7.84 110 TYR A CA 1
ATOM 803 C C . TYR A 1 110 ? 34.681 -14.972 -7.185 1.00 7.33 110 TYR A C 1
ATOM 804 O O . TYR A 1 110 ? 35.808 -14.511 -6.948 1.00 7.43 110 TYR A O 1
ATOM 813 N N . LEU A 1 111 ? 33.914 -15.515 -6.274 1.00 8.26 111 LEU A N 1
ATOM 814 C CA . LEU A 1 111 ? 34.301 -15.604 -4.899 1.00 9.73 111 LEU A CA 1
ATOM 815 C C . LEU A 1 111 ? 35.182 -16.779 -4.669 1.00 8.33 111 LEU A C 1
ATOM 816 O O . LEU A 1 111 ? 34.814 -17.859 -4.756 1.00 8.04 111 LEU A O 1
ATOM 821 N N . LEU A 1 112 ? 36.380 -16.453 -4.313 1.00 7.07 112 LEU A N 1
ATOM 822 C CA . LEU A 1 112 ? 37.444 -17.428 -4.140 1.00 8.55 112 LEU A CA 1
ATOM 823 C C . LEU A 1 112 ? 37.779 -17.618 -2.666 1.00 9.41 112 LEU A C 1
ATOM 824 O O . LEU A 1 112 ? 37.803 -16.660 -1.888 1.00 11.46 112 LEU A O 1
ATOM 829 N N . GLY A 1 113 ? 38.108 -18.851 -2.289 1.00 9.96 113 GLY A N 1
ATOM 830 C CA . GLY A 1 113 ? 38.450 -19.153 -0.912 1.00 11.02 113 GLY A CA 1
ATOM 831 C C . GLY A 1 113 ? 39.949 -19.116 -0.666 1.00 10.71 113 GLY A C 1
ATOM 832 O O . GLY A 1 113 ? 40.746 -18.919 -1.583 1.00 9.69 113 GLY A O 1
ATOM 833 N N . SER A 1 114 ? 40.323 -19.376 0.600 1.00 13.93 114 SER A N 1
ATOM 834 C CA . SER A 1 114 ? 41.734 -19.339 1.018 1.00 9.47 114 SER A CA 1
ATOM 835 C C . SER A 1 114 ? 42.600 -20.351 0.281 1.00 9.96 114 SER A C 1
ATOM 836 O O . SER A 1 114 ? 43.724 -20.028 -0.103 1.00 10.00 114 SER A O 1
ATOM 839 N N . ASP A 1 115 ? 42.118 -21.595 0.123 1.00 9.64 115 ASP A N 1
ATOM 840 C CA . ASP A 1 115 ? 42.824 -22.704 -0.530 1.00 10.77 115 ASP A CA 1
ATOM 841 C C . ASP A 1 115 ? 43.071 -22.492 -2.053 1.00 12.80 115 ASP A C 1
ATOM 842 O O . ASP A 1 115 ? 43.677 -23.365 -2.701 1.00 9.19 115 ASP A O 1
ATOM 847 N N . GLY A 1 116 ? 42.589 -21.398 -2.649 1.00 10.70 116 GLY A N 1
ATOM 848 C CA . GLY A 1 116 ? 42.664 -21.207 -4.085 1.00 12.52 116 GLY A CA 1
ATOM 849 C C . GLY A 1 116 ? 41.592 -21.883 -4.915 1.00 12.68 116 GLY A C 1
ATOM 850 O O . GLY A 1 116 ? 41.622 -21.777 -6.149 1.00 13.15 116 GLY A O 1
ATOM 851 N N . ASP A 1 117 ? 40.626 -22.531 -4.287 1.00 11.73 117 ASP A N 1
ATOM 852 C CA . ASP A 1 117 ? 39.420 -22.981 -4.964 1.00 9.71 117 ASP A CA 1
ATOM 853 C C . ASP A 1 117 ? 38.286 -21.996 -4.696 1.00 9.45 117 ASP A C 1
ATOM 854 O O . ASP A 1 117 ? 38.327 -21.204 -3.758 1.00 12.58 117 ASP A O 1
ATOM 859 N N . TYR A 1 118 ? 37.287 -22.024 -5.560 1.00 9.07 118 TYR A N 1
ATOM 860 C CA . TYR A 1 118 ? 36.115 -21.196 -5.346 1.00 8.95 118 TYR A CA 1
ATOM 861 C C . TYR A 1 118 ? 35.379 -21.565 -4.061 1.00 11.05 118 TYR A C 1
ATOM 862 O O . TYR A 1 118 ? 35.117 -22.740 -3.783 1.00 12.22 118 TYR A O 1
ATOM 871 N N . GLU A 1 119 ? 34.927 -20.582 -3.362 1.00 12.29 119 GLU A N 1
ATOM 872 C CA . GLU A 1 119 ? 34.133 -20.787 -2.233 1.00 16.16 119 GLU A CA 1
ATOM 873 C C . GLU A 1 119 ? 32.753 -21.230 -2.674 1.00 10.25 119 GLU A C 1
ATOM 874 O O . GLU A 1 119 ? 32.035 -20.480 -3.150 1.00 10.38 119 GLU A O 1
ATOM 880 N N . LEU A 1 120 ? 32.396 -22.469 -2.517 1.00 9.08 120 LEU A N 1
ATOM 881 C CA . LEU A 1 120 ? 31.053 -22.907 -2.872 1.00 11.21 120 LEU A CA 1
ATOM 882 C C . LEU A 1 120 ? 30.090 -22.568 -1.751 1.00 13.66 120 LEU A C 1
ATOM 883 O O . LEU A 1 120 ? 30.356 -22.843 -0.574 1.00 19.57 120 LEU A O 1
ATOM 888 N N . LEU A 1 121 ? 28.951 -22.007 -2.140 1.00 10.00 121 LEU A N 1
ATOM 889 C CA . LEU A 1 121 ? 27.928 -21.544 -1.228 1.00 8.88 121 LEU A CA 1
ATOM 890 C C . LEU A 1 121 ? 26.812 -22.568 -1.302 1.00 10.27 121 LEU A C 1
ATOM 891 O O . LEU A 1 121 ? 26.225 -22.758 -2.372 1.00 10.29 121 LEU A O 1
ATOM 896 N N . GLN A 1 122 ? 26.537 -23.247 -0.195 1.00 9.09 122 GLN A N 1
ATOM 897 C CA . GLN A 1 122 ? 25.405 -24.167 -0.138 1.00 8.48 122 GLN A CA 1
ATOM 898 C C . GLN A 1 122 ? 24.177 -23.414 0.373 1.00 10.32 122 GLN A C 1
ATOM 899 O O . GLN A 1 122 ? 24.115 -23.030 1.548 1.00 12.70 122 GLN A O 1
ATOM 905 N N . LEU A 1 123 ? 23.188 -23.198 -0.510 1.00 10.46 123 LEU A N 1
ATOM 906 C CA . LEU A 1 123 ? 22.090 -22.281 -0.201 1.00 13.95 123 LEU A CA 1
ATOM 907 C C . LEU A 1 123 ? 20.701 -22.922 -0.198 1.00 12.50 123 LEU A C 1
ATOM 908 O O . LEU A 1 123 ? 19.728 -22.265 0.188 1.00 9.07 123 LEU A O 1
ATOM 913 N N . ASN A 1 124 ? 20.581 -24.190 -0.556 1.00 11.72 124 ASN A N 1
ATOM 914 C CA . ASN A 1 124 ? 19.311 -24.855 -0.362 1.00 14.19 124 ASN A CA 1
ATOM 915 C C . ASN A 1 124 ? 18.965 -24.840 1.123 1.00 14.14 124 ASN A C 1
ATOM 916 O O . ASN A 1 124 ? 19.789 -25.220 1.963 1.00 11.30 124 ASN A O 1
ATOM 921 N N . GLY A 1 125 ? 17.740 -24.415 1.442 1.00 14.59 125 GLY A N 1
ATOM 922 C CA . GLY A 1 125 ? 17.321 -24.280 2.829 1.00 15.45 125 GLY A CA 1
ATOM 923 C C . GLY A 1 125 ? 18.068 -23.204 3.591 1.00 17.00 125 GLY A C 1
ATOM 924 O O . GLY A 1 125 ? 18.199 -23.293 4.823 1.00 13.05 125 GLY A O 1
ATOM 925 N N . GLN A 1 126 ? 18.556 -22.181 2.884 1.00 17.93 126 GLN A N 1
ATOM 926 C CA . GLN A 1 126 ? 19.446 -21.176 3.442 1.00 13.05 126 GLN A CA 1
ATOM 927 C C . GLN A 1 126 ? 19.144 -19.836 2.777 1.00 10.77 126 GLN A C 1
ATOM 928 O O . GLN A 1 126 ? 18.375 -19.753 1.816 1.00 11.73 126 GLN A O 1
ATOM 934 N N . GLU A 1 127 ? 19.748 -18.771 3.295 1.00 10.43 127 GLU A N 1
ATOM 935 C CA . GLU A 1 127 ? 19.493 -17.433 2.780 1.00 9.10 127 GLU A CA 1
ATOM 936 C C . GLU A 1 127 ? 20.810 -16.734 2.493 1.00 10.10 127 GLU A C 1
ATOM 937 O O . GLU A 1 127 ? 21.843 -17.054 3.093 1.00 13.12 127 GLU A O 1
ATOM 943 N N . LEU A 1 128 ? 20.777 -15.804 1.540 1.00 8.35 128 LEU A N 1
ATOM 944 C CA . LEU A 1 128 ? 21.932 -14.975 1.227 1.00 6.64 128 LEU A CA 1
ATOM 945 C C . LEU A 1 128 ? 21.477 -13.528 1.156 1.00 8.20 128 LEU A C 1
ATOM 946 O O . LEU A 1 128 ? 20.561 -13.197 0.392 1.00 10.99 128 LEU A O 1
ATOM 951 N N . SER A 1 129 ? 22.096 -12.672 1.957 1.00 7.61 129 SER A N 1
ATOM 952 C CA . SER A 1 129 ? 21.760 -11.262 1.958 1.00 7.29 129 SER A CA 1
ATOM 953 C C . SER A 1 129 ? 22.991 -10.426 1.627 1.00 6.57 129 SER A C 1
ATOM 954 O O . SER A 1 129 ? 24.116 -10.773 1.997 1.00 5.67 129 SER A O 1
ATOM 957 N N . PHE A 1 130 ? 22.762 -9.309 0.936 1.00 6.16 130 PHE A N 1
ATOM 958 C CA . PHE A 1 130 ? 23.803 -8.317 0.724 1.00 4.04 130 PHE A CA 1
ATOM 959 C C . PHE A 1 130 ? 23.165 -6.938 0.634 1.00 5.79 130 PHE A C 1
ATOM 960 O O . PHE A 1 130 ? 21.945 -6.798 0.585 1.00 5.54 130 PHE A O 1
ATOM 968 N N . ASP A 1 131 ? 24.009 -5.919 0.652 1.00 6.71 131 ASP A N 1
ATOM 969 C CA . ASP A 1 131 ? 23.628 -4.542 0.392 1.00 5.62 131 ASP A CA 1
ATOM 970 C C . ASP A 1 131 ? 24.087 -4.188 -1.007 1.00 6.82 131 ASP A C 1
ATOM 971 O O . ASP A 1 131 ? 25.097 -4.699 -1.491 1.00 9.36 131 ASP A O 1
ATOM 976 N N . VAL A 1 132 ? 23.346 -3.318 -1.663 1.00 5.54 132 VAL A N 1
ATOM 977 C CA . VAL A 1 132 ? 23.721 -2.922 -3.002 1.00 6.42 132 VAL A CA 1
ATOM 978 C C . VAL A 1 132 ? 23.502 -1.429 -3.161 1.00 8.27 132 VAL A C 1
ATOM 979 O O . VAL A 1 132 ? 22.689 -0.815 -2.456 1.00 9.21 132 VAL A O 1
ATOM 983 N N . ASP A 1 133 ? 24.313 -0.847 -4.043 1.00 8.20 133 ASP A N 1
ATOM 984 C CA . ASP A 1 133 ? 24.187 0.519 -4.551 1.00 9.46 133 ASP A CA 1
ATOM 985 C C . ASP A 1 133 ? 24.154 0.440 -6.080 1.00 10.97 133 ASP A C 1
ATOM 986 O O . ASP A 1 133 ? 25.189 0.170 -6.721 1.00 10.79 133 ASP A O 1
ATOM 991 N N . LEU A 1 134 ? 22.966 0.646 -6.661 1.00 9.52 134 LEU A N 1
ATOM 992 C CA . LEU A 1 134 ? 22.809 0.685 -8.113 1.00 10.24 134 LEU A CA 1
ATOM 993 C C . LEU A 1 134 ? 22.308 2.048 -8.597 1.00 12.92 134 LEU A C 1
ATOM 994 O O . LEU A 1 134 ? 21.900 2.176 -9.768 1.00 11.86 134 LEU A O 1
ATOM 999 N N . SER A 1 135 ? 22.310 3.062 -7.721 1.00 12.06 135 SER A N 1
ATOM 1000 C CA . SER A 1 135 ? 21.797 4.374 -8.105 1.00 11.69 135 SER A CA 1
ATOM 1001 C C . SER A 1 135 ? 22.399 4.852 -9.416 1.00 11.53 135 SER A C 1
ATOM 1002 O O . SER A 1 135 ? 21.699 5.411 -10.256 1.00 14.22 135 SER A O 1
ATOM 1005 N N . THR A 1 136 ? 23.682 4.622 -9.626 1.00 14.69 136 THR A N 1
ATOM 1006 C CA . THR A 1 136 ? 24.321 5.152 -10.824 1.00 12.80 136 THR A CA 1
ATOM 1007 C C . THR A 1 136 ? 24.196 4.219 -12.034 1.00 12.85 136 THR A C 1
ATOM 1008 O O . THR A 1 136 ? 24.875 4.462 -13.034 1.00 15.74 136 THR A O 1
ATOM 1012 N N . LEU A 1 137 ? 23.377 3.159 -11.970 1.00 12.90 137 LEU A N 1
ATOM 1013 C CA . LEU A 1 137 ? 23.188 2.278 -13.119 1.00 14.27 137 LEU A CA 1
ATOM 1014 C C . LEU A 1 137 ? 21.892 2.627 -13.838 1.00 13.55 137 LEU A C 1
ATOM 1015 O O . LEU A 1 137 ? 20.800 2.357 -13.306 1.00 10.81 137 LEU A O 1
ATOM 1020 N N . PRO A 1 138 ? 21.963 3.172 -15.040 1.00 11.12 138 PRO A N 1
ATOM 1021 C CA . PRO A 1 138 ? 20.751 3.565 -15.753 1.00 13.25 138 PRO A CA 1
ATOM 1022 C C . PRO A 1 138 ? 20.172 2.425 -16.563 1.00 17.83 138 PRO A C 1
ATOM 1023 O O . PRO A 1 138 ? 20.633 1.283 -16.434 1.00 20.53 138 PRO A O 1
ATOM 1027 N N . CYS A 1 139 ? 19.193 2.731 -17.424 1.00 18.65 139 CYS A N 1
ATOM 1028 C CA . CYS A 1 139 ? 18.606 1.732 -18.310 1.00 15.67 139 CYS A CA 1
ATOM 1029 C C . CYS A 1 139 ? 19.673 1.052 -19.149 1.00 17.50 139 CYS A C 1
ATOM 1030 O O . CYS A 1 139 ? 20.665 1.667 -19.561 1.00 18.91 139 CYS A O 1
ATOM 1033 N N . GLY A 1 140 ? 19.438 -0.227 -19.429 1.00 16.99 140 GLY A N 1
ATOM 1034 C CA . GLY A 1 140 ? 20.321 -1.008 -20.265 1.00 19.75 140 GLY A CA 1
ATOM 1035 C C . GLY A 1 140 ? 21.569 -1.515 -19.586 1.00 21.97 140 GLY A C 1
ATOM 1036 O O . GLY A 1 140 ? 22.371 -2.196 -20.242 1.00 23.14 140 GLY A O 1
ATOM 1037 N N . GLU A 1 141 ? 21.762 -1.200 -18.303 1.00 18.67 141 GLU A N 1
ATOM 1038 C CA . GLU A 1 141 ? 22.900 -1.664 -17.518 1.00 15.54 141 GLU A CA 1
ATOM 1039 C C . GLU A 1 141 ? 22.484 -2.849 -16.656 1.00 16.39 141 GLU A C 1
ATOM 1040 O O . GLU A 1 141 ? 21.346 -2.909 -16.183 1.00 21.60 141 GLU A O 1
ATOM 1046 N N . ASN A 1 142 ? 23.388 -3.813 -16.487 1.00 13.20 142 ASN A N 1
ATOM 1047 C CA . ASN A 1 142 ? 23.126 -5.009 -15.684 1.00 13.51 142 ASN A CA 1
ATOM 1048 C C . ASN A 1 142 ? 24.171 -5.118 -14.576 1.00 13.76 142 ASN A C 1
ATOM 1049 O O . ASN A 1 142 ? 25.313 -5.541 -14.812 1.00 14.90 142 ASN A O 1
ATOM 1054 N N . GLY A 1 143 ? 23.774 -4.715 -13.375 1.00 9.59 143 GLY A N 1
ATOM 1055 C CA . GLY A 1 143 ? 24.513 -5.053 -12.185 1.00 8.98 143 GLY A CA 1
ATOM 1056 C C . GLY A 1 143 ? 23.997 -6.392 -11.727 1.00 10.71 143 GLY A C 1
ATOM 1057 O O . GLY A 1 143 ? 22.784 -6.545 -11.518 1.00 11.51 143 GLY A O 1
ATOM 1058 N N . ALA A 1 144 ? 24.892 -7.376 -11.602 1.00 10.63 144 ALA A N 1
ATOM 1059 C CA . ALA A 1 144 ? 24.486 -8.769 -11.466 1.00 11.06 144 ALA A CA 1
ATOM 1060 C C . ALA A 1 144 ? 25.264 -9.445 -10.352 1.00 8.18 144 ALA A C 1
ATOM 1061 O O . ALA A 1 144 ? 26.486 -9.302 -10.261 1.00 8.00 144 ALA A O 1
ATOM 1063 N N . LEU A 1 145 ? 24.546 -10.186 -9.520 1.00 8.14 145 LEU A N 1
ATOM 1064 C CA . LEU A 1 145 ? 25.112 -11.040 -8.485 1.00 9.39 145 LEU A CA 1
ATOM 1065 C C . LEU A 1 145 ? 24.375 -12.358 -8.597 1.00 8.76 145 LEU A C 1
ATOM 1066 O O . LEU A 1 145 ? 23.173 -12.419 -8.318 1.00 8.66 145 LEU A O 1
ATOM 1071 N N . TYR A 1 146 ? 25.081 -13.417 -8.971 1.00 8.83 146 TYR A N 1
ATOM 1072 C CA . TYR A 1 146 ? 24.396 -14.673 -9.231 1.00 9.97 146 TYR A CA 1
ATOM 1073 C C . TYR A 1 146 ? 25.274 -15.818 -8.757 1.00 10.20 146 TYR A C 1
ATOM 1074 O O . TYR A 1 146 ? 26.302 -15.593 -8.107 1.00 9.97 146 TYR A O 1
ATOM 1083 N N . LEU A 1 147 ? 24.832 -17.053 -9.048 1.00 10.16 147 LEU A N 1
ATOM 1084 C CA . LEU A 1 147 ? 25.579 -18.260 -8.701 1.00 9.96 147 LEU A CA 1
ATOM 1085 C C . LEU A 1 147 ? 25.588 -19.230 -9.888 1.00 10.78 147 LEU A C 1
ATOM 1086 O O . LEU A 1 147 ? 24.640 -19.270 -10.681 1.00 10.11 147 LEU A O 1
ATOM 1091 N N . SER A 1 148 ? 26.688 -19.988 -10.037 1.00 8.13 148 SER A N 1
ATOM 1092 C CA . SER A 1 148 ? 26.784 -21.005 -11.088 1.00 8.59 148 SER A CA 1
ATOM 1093 C C . SER A 1 148 ? 27.469 -22.245 -10.543 1.00 9.10 148 SER A C 1
ATOM 1094 O O . SER A 1 148 ? 28.470 -22.135 -9.840 1.00 9.36 148 SER A O 1
ATOM 1097 N N . GLU A 1 149 ? 26.949 -23.430 -10.890 1.00 10.97 149 GLU A N 1
ATOM 1098 C CA . GLU A 1 149 ? 27.514 -24.693 -10.396 1.00 10.05 149 GLU A CA 1
ATOM 1099 C C . GLU A 1 149 ? 28.776 -25.038 -11.190 1.00 10.38 149 GLU A C 1
ATOM 1100 O O . GLU A 1 149 ? 28.849 -26.018 -11.939 1.00 9.47 149 GLU A O 1
ATOM 1106 N N . MET A 1 150 ? 29.789 -24.198 -11.021 1.00 10.34 150 MET A N 1
ATOM 1107 C CA . MET A 1 150 ? 31.070 -24.478 -11.638 1.00 5.47 150 MET A CA 1
ATOM 1108 C C . MET A 1 150 ? 31.936 -25.296 -10.693 1.00 11.41 150 MET A C 1
ATOM 1109 O O . MET A 1 150 ? 31.753 -25.272 -9.468 1.00 11.65 150 MET A O 1
ATOM 1114 N N . ALA A 1 151 ? 32.924 -25.986 -11.213 1.00 13.95 151 ALA A N 1
ATOM 1115 C CA . ALA A 1 151 ? 33.748 -26.795 -10.387 1.00 11.43 151 ALA A CA 1
ATOM 1116 C C . ALA A 1 151 ? 34.499 -25.959 -9.440 1.00 12.71 151 ALA A C 1
ATOM 1117 O O . ALA A 1 151 ? 34.964 -24.929 -9.777 1.00 13.90 151 ALA A O 1
ATOM 1119 N N . ALA A 1 152 ? 34.688 -26.435 -8.248 1.00 15.15 152 ALA A N 1
ATOM 1120 C CA . ALA A 1 152 ? 35.320 -25.578 -7.252 1.00 12.01 152 ALA A CA 1
ATOM 1121 C C . ALA A 1 152 ? 36.760 -25.267 -7.638 1.00 10.72 152 ALA A C 1
ATOM 1122 O O . ALA A 1 152 ? 37.216 -24.128 -7.487 1.00 12.23 152 ALA A O 1
ATOM 1124 N N . ASN A 1 153 ? 37.473 -26.238 -8.195 1.00 13.25 153 ASN A N 1
ATOM 1125 C CA . ASN A 1 153 ? 38.848 -25.991 -8.617 1.00 13.71 153 ASN A CA 1
ATOM 1126 C C . ASN A 1 153 ? 38.922 -25.295 -9.967 1.00 15.16 153 ASN A C 1
ATOM 1127 O O . ASN A 1 153 ? 40.020 -25.132 -10.519 1.00 16.26 153 ASN A O 1
ATOM 1132 N N . GLY A 1 154 ? 37.774 -24.896 -10.513 1.00 13.62 154 GLY A N 1
ATOM 1133 C CA . GLY A 1 154 ? 37.742 -24.219 -11.786 1.00 13.78 154 GLY A CA 1
ATOM 1134 C C . GLY A 1 154 ? 38.039 -25.112 -12.961 1.00 17.27 154 GLY A C 1
ATOM 1135 O O . GLY A 1 154 ? 38.228 -24.619 -14.084 1.00 15.09 154 GLY A O 1
ATOM 1136 N N . GLY A 1 155 ? 38.183 -26.378 -12.729 1.00 15.96 155 GLY A N 1
ATOM 1137 C CA . GLY A 1 155 ? 38.514 -27.234 -13.814 1.00 17.76 155 GLY A CA 1
ATOM 1138 C C . GLY A 1 155 ? 39.953 -27.528 -14.001 1.00 19.67 155 GLY A C 1
ATOM 1139 O O . GLY A 1 155 ? 40.319 -28.029 -14.957 1.00 23.25 155 GLY A O 1
ATOM 1140 N N . ALA A 1 156 ? 40.766 -27.180 -13.065 1.00 17.05 156 ALA A N 1
ATOM 1141 C CA . ALA A 1 156 ? 42.141 -27.438 -13.102 1.00 17.41 156 ALA A CA 1
ATOM 1142 C C . ALA A 1 156 ? 42.439 -28.918 -13.232 1.00 24.21 156 ALA A C 1
ATOM 1143 O O . ALA A 1 156 ? 41.807 -29.745 -12.660 1.00 20.93 156 ALA A O 1
ATOM 1145 N N . ASN A 1 157 ? 43.476 -29.251 -13.957 1.00 25.81 157 ASN A N 1
ATOM 1146 C CA . ASN A 1 157 ? 43.825 -30.637 -14.236 1.00 28.14 157 ASN A CA 1
ATOM 1147 C C . ASN A 1 157 ? 45.344 -30.715 -14.349 1.00 31.01 157 ASN A C 1
ATOM 1148 O O . ASN A 1 157 ? 46.053 -29.807 -13.897 1.00 29.67 157 ASN A O 1
ATOM 1153 N N . GLN A 1 158 ? 45.845 -31.810 -14.945 1.00 29.72 158 GLN A N 1
ATOM 1154 C CA . GLN A 1 158 ? 47.289 -31.992 -15.046 1.00 29.58 158 GLN A CA 1
ATOM 1155 C C . GLN A 1 158 ? 47.886 -30.984 -16.012 1.00 31.32 158 GLN A C 1
ATOM 1156 O O . GLN A 1 158 ? 49.023 -30.531 -15.832 1.00 34.99 158 GLN A O 1
ATOM 1162 N N . TYR A 1 159 ? 47.123 -30.606 -17.015 1.00 25.24 159 TYR A N 1
ATOM 1163 C CA . TYR A 1 159 ? 47.582 -29.671 -18.016 1.00 27.62 159 TYR A CA 1
ATOM 1164 C C . TYR A 1 159 ? 47.195 -28.226 -17.731 1.00 27.10 159 TYR A C 1
ATOM 1165 O O . TYR A 1 159 ? 47.633 -27.329 -18.465 1.00 23.49 159 TYR A O 1
ATOM 1174 N N . ASN A 1 160 ? 46.391 -27.973 -16.697 1.00 27.46 160 ASN A N 1
ATOM 1175 C CA . ASN A 1 160 ? 46.040 -26.611 -16.296 1.00 27.86 160 ASN A CA 1
ATOM 1176 C C . ASN A 1 160 ? 46.291 -26.471 -14.789 1.00 25.83 160 ASN A C 1
ATOM 1177 O O . ASN A 1 160 ? 45.491 -26.925 -13.964 1.00 21.13 160 ASN A O 1
ATOM 1182 N N . THR A 1 161 ? 47.425 -25.863 -14.435 1.00 22.53 161 THR A N 1
ATOM 1183 C CA . THR A 1 161 ? 47.747 -25.568 -13.050 1.00 21.10 161 THR A CA 1
ATOM 1184 C C . THR A 1 161 ? 47.270 -24.190 -12.617 1.00 27.14 161 THR A C 1
ATOM 1185 O O . THR A 1 161 ? 47.441 -23.828 -11.442 1.00 30.53 161 THR A O 1
ATOM 1189 N N . ALA A 1 162 ? 46.701 -23.399 -13.530 1.00 26.23 162 ALA A N 1
ATOM 1190 C CA . ALA A 1 162 ? 46.207 -22.080 -13.146 1.00 23.78 162 ALA A CA 1
ATOM 1191 C C . ALA A 1 162 ? 44.857 -22.191 -12.444 1.00 18.57 162 ALA A C 1
ATOM 1192 O O . ALA A 1 162 ? 44.704 -21.766 -11.296 1.00 17.64 162 ALA A O 1
ATOM 1194 N N . GLY A 1 163 ? 43.880 -22.795 -13.108 1.00 15.86 163 GLY A N 1
ATOM 1195 C CA . GLY A 1 163 ? 42.615 -23.088 -12.479 1.00 19.27 163 GLY A CA 1
ATOM 1196 C C . GLY A 1 163 ? 41.900 -21.858 -11.946 1.00 15.31 163 GLY A C 1
ATOM 1197 O O . GLY A 1 163 ? 41.983 -20.755 -12.503 1.00 13.68 163 GLY A O 1
ATOM 1198 N N . ALA A 1 164 ? 41.181 -22.066 -10.831 1.00 17.98 164 ALA A N 1
ATOM 1199 C CA . ALA A 1 164 ? 40.301 -21.043 -10.267 1.00 13.81 164 ALA A CA 1
ATOM 1200 C C . ALA A 1 164 ? 41.059 -19.788 -9.865 1.00 12.57 164 ALA A C 1
ATOM 1201 O O . ALA A 1 164 ? 40.486 -18.693 -9.897 1.00 11.87 164 ALA A O 1
ATOM 1203 N N . ASN A 1 165 ? 42.347 -19.828 -9.626 1.00 11.55 165 ASN A N 1
ATOM 1204 C CA . ASN A 1 165 ?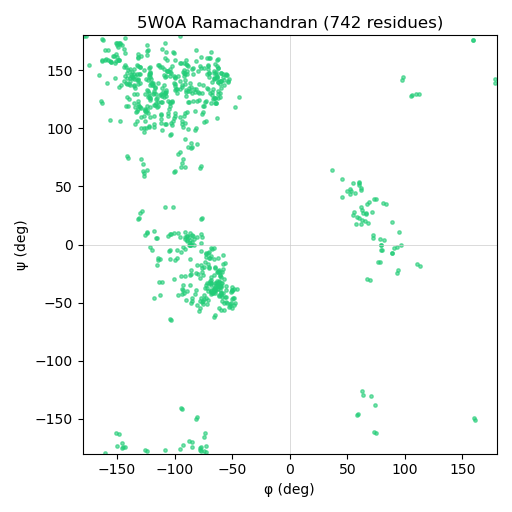 43.033 -18.643 -9.242 1.00 9.73 165 ASN A CA 1
ATOM 1205 C C . ASN A 1 165 ? 43.135 -17.726 -10.321 1.00 9.43 165 ASN A C 1
ATOM 1206 O O . ASN A 1 165 ? 43.688 -16.733 -10.158 1.00 9.98 165 ASN A O 1
ATOM 1211 N N . TYR A 1 166 ? 42.722 -18.152 -11.476 1.00 9.41 166 TYR A N 1
ATOM 1212 C CA . TYR A 1 166 ? 42.675 -17.323 -12.669 1.00 10.92 166 TYR A CA 1
ATOM 1213 C C . TYR A 1 166 ? 41.299 -17.391 -13.315 1.00 11.97 166 TYR A C 1
ATOM 1214 O O . TYR A 1 166 ? 41.171 -17.256 -14.530 1.00 15.72 166 TYR A O 1
ATOM 1223 N N . GLY A 1 167 ? 40.260 -17.627 -12.523 1.00 11.31 167 GLY A N 1
ATOM 1224 C CA . GLY A 1 167 ? 38.906 -17.586 -13.043 1.00 12.04 167 GLY A CA 1
ATOM 1225 C C . GLY A 1 167 ? 38.562 -18.684 -14.032 1.00 15.40 167 GLY A C 1
ATOM 1226 O O . GLY A 1 167 ? 37.760 -18.460 -14.948 1.00 19.58 167 GLY A O 1
ATOM 1227 N N . SER A 1 168 ? 39.101 -19.880 -13.856 1.00 12.63 168 SER A N 1
ATOM 1228 C CA . SER A 1 168 ? 38.894 -20.920 -14.845 1.00 12.65 168 SER A CA 1
ATOM 1229 C C . SER A 1 168 ? 37.513 -21.537 -14.730 1.00 13.05 168 SER A C 1
ATOM 1230 O O . SER A 1 168 ? 36.898 -21.532 -13.662 1.00 15.80 168 SER A O 1
ATOM 1233 N N . GLY A 1 169 ? 37.012 -22.027 -15.860 1.00 12.34 169 GLY A N 1
ATOM 1234 C CA . GLY A 1 169 ? 35.881 -22.933 -15.870 1.00 11.39 169 GLY A CA 1
ATOM 1235 C C . GLY A 1 169 ? 34.506 -22.324 -15.747 1.00 8.65 169 GLY A C 1
ATOM 1236 O O . GLY A 1 169 ? 33.620 -22.937 -15.149 1.00 7.78 169 GLY A O 1
ATOM 1237 N N . TYR A 1 170 ? 34.281 -21.151 -16.319 1.00 10.72 170 TYR A N 1
ATOM 1238 C CA . TYR A 1 170 ? 32.968 -20.536 -16.208 1.00 9.41 170 TYR A CA 1
ATOM 1239 C C . TYR A 1 170 ? 31.920 -21.360 -16.930 1.00 11.04 170 TYR A C 1
ATOM 1240 O O . TYR A 1 170 ? 32.195 -21.941 -17.985 1.00 13.40 170 TYR A O 1
ATOM 1249 N N . CYS A 1 171 ? 30.715 -21.404 -16.351 1.00 10.09 171 CYS A N 1
ATOM 1250 C CA . CYS A 1 171 ? 29.521 -21.905 -17.027 1.00 12.85 171 CYS A CA 1
ATOM 1251 C C . CYS A 1 171 ? 28.299 -21.155 -16.501 1.00 14.00 171 CYS A C 1
ATOM 1252 O O . CYS A 1 171 ? 28.344 -20.503 -15.454 1.00 14.21 171 CYS A O 1
ATOM 1255 N N . ASP A 1 172 ? 27.262 -21.184 -17.301 1.00 13.49 172 ASP A N 1
ATOM 1256 C CA . ASP A 1 172 ? 26.027 -20.604 -16.958 1.00 16.30 172 ASP A CA 1
ATOM 1257 C C . ASP A 1 172 ? 24.883 -21.329 -17.598 1.00 18.71 172 ASP A C 1
ATOM 1258 O O . ASP A 1 172 ? 25.049 -22.305 -18.220 1.00 20.45 172 ASP A O 1
ATOM 1263 N N . ALA A 1 173 ? 23.692 -20.811 -17.475 1.00 17.09 173 ALA A N 1
ATOM 1264 C CA . ALA A 1 173 ? 22.544 -21.462 -18.035 1.00 20.66 173 ALA A CA 1
ATOM 1265 C C . ALA A 1 173 ? 22.250 -21.172 -19.493 1.00 23.73 173 ALA A C 1
ATOM 1266 O O . ALA A 1 173 ? 21.281 -21.652 -20.032 1.00 24.94 173 ALA A O 1
ATOM 1268 N N . GLN A 1 174 ? 23.105 -20.384 -20.110 1.00 21.61 174 GLN A N 1
ATOM 1269 C CA . GLN A 1 174 ? 23.025 -20.106 -21.493 1.00 23.96 174 GLN A CA 1
ATOM 1270 C C . GLN A 1 174 ? 23.988 -20.919 -22.262 1.00 24.07 174 GLN A C 1
ATOM 1271 O O . GLN A 1 174 ? 24.146 -20.704 -23.396 1.00 25.53 174 GLN A O 1
ATOM 1277 N N . CYS A 1 175 ? 24.595 -21.887 -21.619 1.00 29.84 175 CYS A N 1
ATOM 1278 C CA . CYS A 1 175 ? 25.531 -22.808 -22.135 1.00 26.62 175 CYS A CA 1
ATOM 1279 C C . CYS A 1 175 ? 26.470 -22.301 -23.143 1.00 26.66 175 CYS A C 1
ATOM 1280 O O . CYS A 1 175 ? 26.518 -22.772 -24.209 1.00 30.23 175 CYS A O 1
ATOM 1283 N N . PRO A 1 176 ? 27.307 -21.390 -22.758 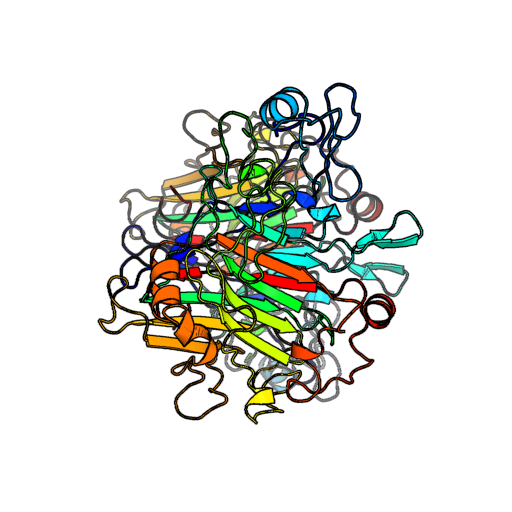1.00 23.33 176 PRO A N 1
ATOM 1284 C CA . PRO A 1 176 ? 28.317 -20.768 -23.581 1.00 23.48 176 PRO A CA 1
ATOM 1285 C C . PRO A 1 176 ? 29.451 -21.637 -24.036 1.00 22.69 176 PRO A C 1
ATOM 1286 O O . PRO A 1 176 ? 29.956 -22.407 -23.312 1.00 24.89 176 PRO A O 1
ATOM 1290 N N . VAL A 1 177 ? 29.869 -21.483 -25.265 1.00 21.35 177 VAL A N 1
ATOM 1291 C CA . VAL A 1 177 ? 30.995 -22.274 -25.734 1.00 26.11 177 VAL A CA 1
ATOM 1292 C C . VAL A 1 177 ? 32.243 -21.444 -25.437 1.00 28.22 177 VAL A C 1
ATOM 1293 O O . VAL A 1 177 ? 32.500 -20.401 -26.045 1.00 24.01 177 VAL A O 1
ATOM 1297 N N . GLN A 1 178 ? 32.953 -21.854 -24.398 1.00 28.48 178 GLN A N 1
ATOM 1298 C CA . GLN A 1 178 ? 34.154 -21.177 -23.955 1.00 27.42 178 GLN A CA 1
ATOM 1299 C C . GLN A 1 178 ? 35.359 -21.804 -24.635 1.00 25.73 178 GLN A C 1
ATOM 1300 O O . GLN A 1 178 ? 35.388 -23.018 -24.857 1.00 27.62 178 GLN A O 1
ATOM 1306 N N . THR A 1 179 ? 36.381 -21.030 -24.854 1.00 30.03 179 THR A N 1
ATOM 1307 C CA . THR A 1 179 ? 37.583 -21.521 -25.484 1.00 30.74 179 THR A CA 1
ATOM 1308 C C . THR A 1 179 ? 38.271 -22.593 -24.658 1.00 29.23 179 THR A C 1
ATOM 1309 O O . THR A 1 179 ? 38.992 -23.359 -25.161 1.00 28.02 179 THR A O 1
ATOM 1313 N N . TRP A 1 180 ? 38.028 -22.616 -23.371 1.00 29.50 180 TRP A N 1
ATOM 1314 C CA . TRP A 1 180 ? 38.513 -23.632 -22.476 1.00 26.02 180 TRP A CA 1
ATOM 1315 C C . TRP A 1 180 ? 37.236 -24.013 -21.778 1.00 26.84 180 TRP A C 1
ATOM 1316 O O . TRP A 1 180 ? 36.682 -23.239 -21.074 1.00 29.57 180 TRP A O 1
ATOM 1327 N N . LYS A 1 181 ? 36.717 -25.180 -22.026 1.00 24.40 181 LYS A N 1
ATOM 1328 C CA . LYS A 1 181 ? 35.507 -25.591 -21.408 1.00 23.36 181 LYS A CA 1
ATOM 1329 C C . LYS A 1 181 ? 35.849 -26.347 -20.199 1.00 24.49 181 LYS A C 1
ATOM 1330 O O . LYS A 1 181 ? 36.241 -27.427 -20.268 1.00 23.48 181 LYS A O 1
ATOM 1336 N N . ASN A 1 182 ? 35.699 -25.731 -19.073 1.00 22.91 182 ASN A N 1
ATOM 1337 C CA . ASN A 1 182 ? 36.028 -26.277 -17.786 1.00 21.53 182 ASN A CA 1
ATOM 1338 C C . ASN A 1 182 ? 37.443 -26.615 -17.585 1.00 20.92 182 ASN A C 1
ATOM 1339 O O . ASN A 1 182 ? 37.744 -27.652 -17.126 1.00 20.35 182 ASN A O 1
ATOM 1344 N N . GLY A 1 183 ? 38.321 -25.722 -17.936 1.00 23.03 183 GLY A N 1
ATOM 1345 C CA . GLY A 1 183 ? 39.706 -25.966 -17.713 1.00 27.28 183 GLY A CA 1
ATOM 1346 C C . GLY A 1 183 ? 40.531 -26.630 -18.746 1.00 27.82 183 GLY A C 1
ATOM 1347 O O . GLY A 1 183 ? 41.679 -26.835 -18.566 1.00 27.32 183 GLY A O 1
ATOM 1348 N N . THR A 1 184 ? 39.922 -27.027 -19.818 1.00 28.24 184 THR A N 1
ATOM 1349 C CA . THR A 1 184 ? 40.637 -27.653 -20.852 1.00 29.70 184 THR A CA 1
ATOM 1350 C C . THR A 1 184 ? 40.091 -27.239 -22.152 1.00 28.63 184 THR A C 1
ATOM 1351 O O . THR A 1 184 ? 38.927 -27.008 -22.245 1.00 26.48 184 THR A O 1
ATOM 1355 N N . LEU A 1 185 ? 40.989 -27.111 -23.124 1.00 29.15 185 LEU A N 1
ATOM 1356 C CA . LEU A 1 185 ? 40.643 -26.658 -24.465 1.00 27.34 185 LEU A CA 1
ATOM 1357 C C . LEU A 1 185 ? 39.383 -27.314 -24.981 1.00 29.31 185 LEU A C 1
ATOM 1358 O O . LEU A 1 185 ? 39.267 -28.542 -25.009 1.00 29.62 185 LEU A O 1
ATOM 1363 N N . ASN A 1 186 ? 38.452 -26.479 -25.420 1.00 26.83 186 ASN A N 1
ATOM 1364 C CA . ASN A 1 186 ? 37.270 -26.958 -26.124 1.00 34.62 186 ASN A CA 1
ATOM 1365 C C . ASN A 1 186 ? 37.682 -27.212 -27.560 1.00 41.73 186 ASN A C 1
ATOM 1366 O O . ASN A 1 186 ? 37.555 -26.341 -28.422 1.00 44.65 186 ASN A O 1
ATOM 1371 N N . THR A 1 187 ? 38.203 -28.418 -27.825 1.00 45.73 187 THR A N 1
ATOM 1372 C CA . THR A 1 187 ? 38.455 -28.804 -29.211 1.00 46.14 187 THR A CA 1
ATOM 1373 C C . THR A 1 187 ? 37.147 -29.081 -29.935 1.00 44.14 187 THR A C 1
ATOM 1374 O O . THR A 1 187 ? 36.994 -28.780 -31.125 1.00 43.54 187 THR A O 1
ATOM 1378 N N . ASN A 1 188 ? 36.182 -29.599 -29.210 1.00 45.47 188 ASN A N 1
ATOM 1379 C CA . ASN A 1 188 ? 34.887 -29.950 -29.744 1.00 46.64 188 ASN A CA 1
ATOM 1380 C C . ASN A 1 188 ? 34.047 -28.698 -30.017 1.00 46.30 188 ASN A C 1
ATOM 1381 O O . ASN A 1 188 ? 33.047 -28.767 -30.740 1.00 40.87 188 ASN A O 1
ATOM 1386 N N . HIS A 1 189 ? 34.469 -27.548 -29.464 1.00 41.75 189 HIS A N 1
ATOM 1387 C CA . HIS A 1 189 ? 33.684 -26.305 -29.427 1.00 43.41 189 HIS A CA 1
ATOM 1388 C C . HIS A 1 189 ? 32.294 -26.529 -28.821 1.00 39.17 189 HIS A C 1
ATOM 1389 O O . HIS A 1 189 ? 31.282 -26.065 -29.344 1.00 36.93 189 HIS A O 1
ATOM 1396 N N . SER A 1 190 ? 32.255 -27.241 -27.697 1.00 37.15 190 SER A N 1
ATOM 1397 C CA . SER A 1 190 ? 31.016 -27.562 -27.009 1.00 31.59 190 SER A CA 1
ATOM 1398 C C . SER A 1 190 ? 30.554 -26.386 -26.150 1.00 34.87 190 SER A C 1
ATOM 1399 O O . SER A 1 190 ? 31.326 -25.485 -25.806 1.00 36.51 190 SER A O 1
ATOM 1402 N N . GLY A 1 191 ? 29.324 -26.469 -25.688 1.00 30.18 191 GLY A N 1
ATOM 1403 C CA . GLY A 1 191 ? 28.776 -25.483 -24.785 1.00 25.46 191 GLY A CA 1
ATOM 140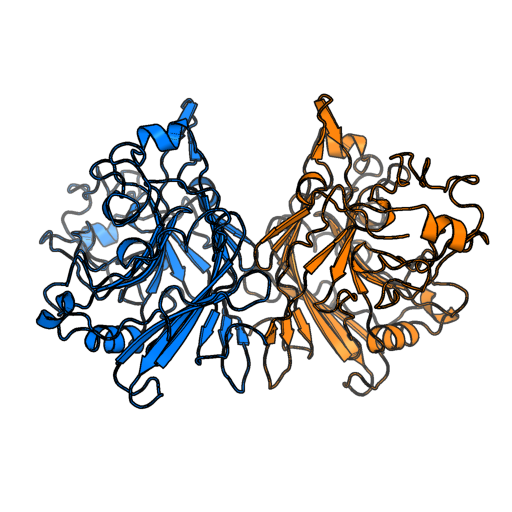4 C C . GLY A 1 191 ? 28.790 -25.966 -23.357 1.00 27.22 191 GLY A C 1
ATOM 1405 O O . GLY A 1 191 ? 28.565 -27.088 -23.123 1.00 29.32 191 GLY A O 1
ATOM 1406 N N . TYR A 1 192 ? 28.998 -25.113 -22.389 1.00 24.68 192 TYR A N 1
ATOM 1407 C CA . TYR A 1 192 ? 29.076 -25.563 -21.039 1.00 23.31 192 TYR A CA 1
ATOM 1408 C C . TYR A 1 192 ? 27.902 -25.087 -20.246 1.00 23.48 192 TYR A C 1
ATOM 1409 O O . TYR A 1 192 ? 27.783 -23.988 -19.936 1.00 25.47 192 TYR A O 1
ATOM 1418 N N . CYS A 1 193 ? 27.021 -25.994 -19.921 1.00 28.11 193 CYS A N 1
ATOM 1419 C CA . CYS A 1 193 ? 25.838 -25.711 -19.187 1.00 25.05 193 CYS A CA 1
ATOM 1420 C C . CYS A 1 193 ? 25.951 -26.142 -17.815 1.00 21.60 193 CYS A C 1
ATOM 1421 O O . CYS A 1 193 ? 26.502 -27.130 -17.556 1.00 23.96 193 CYS A O 1
ATOM 1424 N N . CYS A 1 194 ? 25.353 -25.394 -16.940 1.00 16.27 194 CYS A N 1
ATOM 1425 C CA . CYS A 1 194 ? 25.276 -25.723 -15.519 1.00 17.03 194 CYS A CA 1
ATOM 1426 C C . CYS A 1 194 ? 24.180 -24.874 -14.891 1.00 16.00 194 CYS A C 1
ATOM 1427 O O . CYS A 1 194 ? 23.797 -23.826 -15.422 1.00 16.69 194 CYS A O 1
ATOM 1430 N N . ASN A 1 195 ? 23.668 -25.340 -13.759 1.00 14.43 195 ASN A N 1
ATOM 1431 C CA . ASN A 1 195 ? 22.574 -24.626 -13.125 1.00 15.30 195 ASN A CA 1
ATOM 1432 C C . ASN A 1 195 ? 23.024 -23.243 -12.696 1.00 13.11 195 ASN A C 1
ATOM 1433 O O . ASN A 1 195 ? 24.169 -23.048 -12.277 1.00 10.53 195 ASN A O 1
ATOM 1438 N N . GLU A 1 196 ? 22.114 -22.272 -12.811 1.00 15.34 196 GLU A N 1
ATOM 1439 C CA . GLU A 1 196 ? 22.481 -20.884 -12.567 1.00 12.41 196 GLU A CA 1
ATOM 1440 C C . GLU A 1 196 ? 21.345 -20.223 -11.820 1.00 13.85 196 GLU A C 1
ATOM 1441 O O . GLU A 1 196 ? 20.224 -20.214 -12.317 1.00 17.89 196 GLU A O 1
ATOM 1447 N N . MET A 1 197 ? 21.624 -19.731 -10.614 1.00 13.71 197 MET A N 1
ATOM 1448 C CA . MET A 1 197 ? 20.692 -18.909 -9.849 1.00 11.23 197 MET A CA 1
ATOM 1449 C C . MET A 1 197 ? 21.142 -17.457 -9.918 1.00 13.53 197 MET A C 1
ATOM 1450 O O . MET A 1 197 ? 22.257 -17.125 -9.488 1.00 12.34 197 MET A O 1
ATOM 1455 N N . ASP A 1 198 ? 20.261 -16.600 -10.422 1.00 12.78 198 ASP A N 1
ATOM 1456 C CA . ASP A 1 198 ? 20.498 -15.172 -10.569 1.00 9.75 198 ASP A CA 1
ATOM 1457 C C . ASP A 1 198 ? 19.797 -14.479 -9.407 1.00 11.92 198 ASP A C 1
ATOM 1458 O O . ASP A 1 198 ? 18.573 -14.308 -9.416 1.00 17.02 198 ASP A O 1
ATOM 1463 N N . ILE A 1 199 ? 20.519 -13.958 -8.466 1.00 11.23 199 ILE A N 1
ATOM 1464 C CA . ILE A 1 199 ? 19.917 -13.296 -7.363 1.00 8.36 199 ILE A CA 1
ATOM 1465 C C . ILE A 1 199 ? 19.584 -11.922 -7.755 1.00 8.58 199 ILE A C 1
ATOM 1466 O O . ILE A 1 199 ? 18.572 -11.429 -7.468 1.00 9.71 199 ILE A O 1
ATOM 1471 N N . LEU A 1 200 ? 20.481 -11.309 -8.445 1.00 11.45 200 LEU A N 1
ATOM 1472 C CA . LEU A 1 200 ? 20.225 -9.939 -8.866 1.00 7.26 200 LEU A CA 1
ATOM 1473 C C . LEU A 1 200 ? 20.723 -9.737 -10.279 1.00 11.82 200 LEU A C 1
ATOM 1474 O O . LEU A 1 200 ? 21.893 -10.003 -10.559 1.00 11.87 200 LEU A O 1
ATOM 1479 N N . GLU A 1 201 ? 19.828 -9.270 -11.151 1.00 12.39 201 GLU A N 1
ATOM 1480 C CA . GLU A 1 201 ? 20.149 -8.686 -12.461 1.00 13.26 201 GLU A CA 1
ATOM 1481 C C . GLU A 1 201 ? 19.315 -7.411 -12.502 1.00 11.59 201 GLU A C 1
ATOM 1482 O O . GLU A 1 201 ? 18.080 -7.473 -12.563 1.00 11.10 201 GLU A O 1
ATOM 1488 N N . ALA A 1 202 ? 19.963 -6.260 -12.344 1.00 9.48 202 ALA A N 1
ATOM 1489 C CA . ALA A 1 202 ? 19.155 -5.083 -12.080 1.00 11.88 202 ALA A CA 1
ATOM 1490 C C . ALA A 1 202 ? 19.926 -3.815 -12.387 1.00 12.43 202 ALA A C 1
ATOM 1491 O O . ALA A 1 202 ? 21.143 -3.821 -12.573 1.00 15.35 202 ALA A O 1
ATOM 1493 N N . ASN A 1 203 ? 19.176 -2.721 -12.426 1.00 10.62 203 ASN A N 1
ATOM 1494 C CA . ASN A 1 203 ? 19.675 -1.358 -12.394 1.00 12.35 203 ASN A CA 1
ATOM 1495 C C . ASN A 1 203 ? 18.660 -0.530 -11.609 1.00 14.22 203 ASN A C 1
ATOM 1496 O O . ASN A 1 203 ? 17.684 -1.066 -11.074 1.00 14.61 203 ASN A O 1
ATOM 1501 N N . SER A 1 204 ? 18.859 0.791 -11.559 1.00 12.48 204 SER A N 1
ATOM 1502 C CA . SER A 1 204 ? 17.995 1.627 -10.726 1.00 12.55 204 SER A CA 1
ATOM 1503 C C . SER A 1 204 ? 16.553 1.715 -11.240 1.00 13.62 204 SER A C 1
ATOM 1504 O O . SER A 1 204 ? 15.716 2.350 -10.576 1.00 12.48 204 SER A O 1
ATOM 1507 N N . ARG A 1 205 ? 16.234 1.098 -12.381 1.00 11.45 205 ARG A N 1
ATOM 1508 C CA . ARG A 1 205 ? 14.900 1.180 -12.966 1.00 14.62 205 ARG A CA 1
ATOM 1509 C C . ARG A 1 205 ? 14.130 -0.139 -12.906 1.00 16.56 205 ARG A C 1
ATOM 1510 O O . ARG A 1 205 ? 12.900 -0.120 -12.738 1.00 14.14 205 ARG A O 1
ATOM 1518 N N . ALA A 1 206 ? 14.815 -1.284 -12.986 1.00 16.57 206 ALA A N 1
ATOM 1519 C CA . ALA A 1 206 ? 14.124 -2.570 -13.006 1.00 14.44 206 ALA A CA 1
ATOM 1520 C C . ALA A 1 206 ? 15.031 -3.670 -12.461 1.00 11.46 206 ALA A C 1
ATOM 1521 O O . ALA A 1 206 ? 16.254 -3.526 -12.362 1.00 10.56 206 ALA A O 1
ATOM 1523 N N . ASN A 1 207 ? 14.475 -4.786 -12.089 1.00 11.64 207 ASN A N 1
ATOM 1524 C CA . ASN A 1 207 ? 15.229 -5.911 -11.596 1.00 11.14 207 ASN A CA 1
ATOM 1525 C C . ASN A 1 207 ? 14.595 -7.255 -11.715 1.00 11.43 207 ASN A C 1
ATOM 1526 O O . ASN A 1 207 ? 13.490 -7.344 -11.796 1.00 15.23 207 ASN A O 1
ATOM 1531 N N . ALA A 1 208 ? 15.352 -8.315 -11.708 1.00 11.96 208 ALA A N 1
ATOM 1532 C CA . ALA A 1 208 ? 14.798 -9.634 -11.708 1.00 11.88 208 ALA A CA 1
ATOM 1533 C C . ALA A 1 208 ? 15.667 -10.641 -11.051 1.00 13.40 208 ALA A C 1
ATOM 1534 O O . ALA A 1 208 ? 16.804 -10.541 -11.153 1.00 13.78 208 ALA A O 1
ATOM 1536 N N . PHE A 1 209 ? 15.095 -11.603 -10.346 1.00 13.66 209 PHE A N 1
ATOM 1537 C CA . PHE A 1 209 ? 15.805 -12.739 -9.839 1.00 11.02 209 PHE A CA 1
ATOM 1538 C C . PHE A 1 209 ? 15.293 -13.908 -10.557 1.00 12.92 209 PHE A C 1
ATOM 1539 O O . PHE A 1 209 ? 14.152 -14.052 -10.624 1.00 14.10 209 PHE A O 1
ATOM 1547 N N . THR A 1 210 ? 16.156 -14.731 -11.136 1.00 14.25 210 THR A N 1
ATOM 1548 C CA . THR A 1 210 ? 15.726 -15.846 -11.960 1.00 13.72 210 THR A CA 1
ATOM 1549 C C . THR A 1 210 ? 16.461 -17.121 -11.567 1.00 9.94 210 THR A C 1
ATOM 1550 O O . THR A 1 210 ? 17.693 -17.115 -11.485 1.00 10.29 210 THR A O 1
ATOM 1554 N N . PRO A 1 211 ? 15.760 -18.224 -11.321 1.00 9.35 211 PRO A N 1
ATOM 1555 C CA . PRO A 1 211 ? 16.420 -19.533 -11.300 1.00 10.74 211 PRO A CA 1
ATOM 1556 C C . PRO A 1 211 ? 16.375 -20.170 -12.686 1.00 13.01 211 PRO A C 1
ATOM 1557 O O . PRO A 1 211 ? 15.342 -20.185 -13.365 1.00 16.30 211 PRO A O 1
ATOM 1561 N N . HIS A 1 212 ? 17.467 -20.778 -13.111 1.00 9.59 212 HIS A N 1
ATOM 1562 C CA . HIS A 1 212 ? 17.508 -21.530 -14.333 1.00 12.49 212 HIS A CA 1
ATOM 1563 C C . HIS A 1 212 ? 18.028 -22.871 -14.003 1.00 15.07 212 HIS A C 1
ATOM 1564 O O . HIS A 1 212 ? 19.155 -22.970 -13.711 1.00 12.94 212 HIS A O 1
ATOM 1571 N N . SER A 1 213 ? 17.195 -23.900 -14.078 1.00 14.60 213 SER A N 1
ATOM 1572 C CA . SER A 1 213 ? 17.507 -25.291 -13.805 1.00 14.48 213 SER A CA 1
ATOM 1573 C C . SER A 1 213 ? 18.012 -25.954 -15.067 1.00 14.97 213 SER A C 1
ATOM 1574 O O . SER A 1 213 ? 17.675 -25.554 -16.177 1.00 18.38 213 SER A O 1
ATOM 1577 N N . CYS A 1 214 ? 18.814 -26.994 -14.889 1.00 18.27 214 CYS A N 1
ATOM 1578 C CA . CYS A 1 214 ? 19.470 -27.638 -16.019 1.00 22.64 214 CYS A CA 1
ATOM 1579 C C . CYS A 1 214 ? 19.499 -29.137 -15.818 1.00 25.24 214 CYS A C 1
ATOM 1580 O O . CYS A 1 214 ? 19.637 -29.611 -14.687 1.00 26.70 214 CYS A O 1
ATOM 1583 N N . THR A 1 215 ? 19.341 -29.871 -16.917 1.00 25.52 215 THR A N 1
ATOM 1584 C CA . THR A 1 215 ? 19.805 -31.245 -16.964 1.00 22.48 215 THR A CA 1
ATOM 1585 C C . THR A 1 215 ? 21.317 -31.221 -17.172 1.00 28.42 215 THR A C 1
ATOM 1586 O O . THR A 1 215 ? 21.946 -30.163 -17.147 1.00 30.95 215 THR A O 1
ATOM 1590 N N . ALA A 1 216 ? 21.932 -32.394 -17.317 1.00 31.59 216 ALA A N 1
ATOM 1591 C CA . ALA A 1 216 ? 23.351 -32.426 -17.656 1.00 26.04 216 ALA A CA 1
ATOM 1592 C C . ALA A 1 216 ? 23.594 -31.914 -19.076 1.00 30.38 216 ALA A C 1
ATOM 1593 O O . ALA A 1 216 ? 24.666 -31.374 -19.373 1.00 26.62 216 ALA A O 1
ATOM 1595 N N . THR A 1 217 ? 22.595 -32.068 -19.950 1.00 31.28 217 THR A N 1
ATOM 1596 C CA . THR A 1 217 ? 22.680 -31.735 -21.372 1.00 32.61 217 THR A CA 1
ATOM 1597 C C . THR A 1 217 ? 22.489 -30.251 -21.652 1.00 33.79 217 THR A C 1
ATOM 1598 O O . THR A 1 217 ? 23.266 -29.648 -22.400 1.00 38.51 217 THR A O 1
ATOM 1602 N N . ALA A 1 218 ? 21.403 -29.673 -21.130 1.00 30.27 218 ALA A N 1
ATOM 1603 C CA . ALA A 1 218 ? 20.936 -28.360 -21.550 1.00 30.65 218 ALA A CA 1
ATOM 1604 C C . ALA A 1 218 ? 20.233 -27.678 -20.385 1.00 27.34 218 ALA A C 1
ATOM 1605 O O . ALA A 1 218 ? 20.014 -28.272 -19.324 1.00 30.15 218 ALA A O 1
ATOM 1607 N N . CYS A 1 219 ? 19.874 -26.415 -20.605 1.00 25.26 219 CYS A N 1
ATOM 1608 C CA . CYS A 1 219 ? 19.349 -25.558 -19.557 1.00 21.93 219 CYS A CA 1
ATOM 1609 C C . CYS A 1 219 ? 18.079 -24.852 -20.007 1.00 20.66 219 CYS A C 1
ATOM 1610 O O . CYS A 1 219 ? 17.753 -24.776 -21.195 1.00 20.53 219 CYS A O 1
ATOM 1613 N N . ASP A 1 220 ? 17.367 -24.331 -19.016 1.00 15.64 220 ASP A N 1
ATOM 1614 C CA . ASP A 1 220 ? 16.220 -23.461 -19.232 1.00 15.38 220 ASP A CA 1
ATOM 1615 C C . ASP A 1 220 ? 16.773 -22.044 -19.375 1.00 19.71 220 ASP A C 1
ATOM 1616 O O . ASP A 1 220 ? 16.871 -21.293 -18.406 1.00 20.32 220 ASP A O 1
ATOM 1621 N N . ALA A 1 221 ? 17.145 -21.677 -20.611 1.00 20.55 221 ALA A N 1
ATOM 1622 C CA . ALA A 1 221 ? 17.965 -20.480 -20.838 1.00 17.75 221 ALA A CA 1
ATOM 1623 C C . ALA A 1 221 ? 17.301 -19.221 -20.297 1.00 19.98 221 ALA A C 1
ATOM 1624 O O . ALA A 1 221 ? 17.966 -18.364 -19.703 1.00 22.58 221 ALA A O 1
ATOM 1626 N N . SER A 1 222 ? 16.002 -19.088 -20.491 1.00 20.72 222 SER A N 1
ATOM 1627 C CA . SER A 1 222 ? 15.221 -18.010 -19.891 1.00 19.58 222 SER A CA 1
ATOM 1628 C C . SER A 1 222 ? 14.353 -18.623 -18.801 1.00 24.20 222 SER A C 1
ATOM 1629 O O . SER A 1 222 ? 13.347 -19.267 -19.098 1.00 33.92 222 SER A O 1
ATOM 1632 N N . GLY A 1 223 ? 14.738 -18.436 -17.545 1.00 17.80 223 GLY A N 1
ATOM 1633 C CA . GLY A 1 223 ? 14.010 -19.053 -16.452 1.00 14.58 223 GLY A CA 1
ATOM 1634 C C . GLY A 1 223 ? 12.658 -18.417 -16.142 1.00 15.81 223 GLY A C 1
ATOM 1635 O O . GLY A 1 223 ? 12.071 -17.710 -16.971 1.00 14.93 223 GLY A O 1
ATOM 1636 N N . CYS A 1 224 ? 12.140 -18.707 -14.948 1.00 12.76 224 CYS A N 1
ATOM 1637 C CA . CYS A 1 224 ? 10.894 -18.120 -14.468 1.00 10.74 224 CYS A CA 1
ATOM 1638 C C . CYS A 1 224 ? 11.211 -16.878 -13.635 1.00 11.43 224 CYS A C 1
ATOM 1639 O O . CYS A 1 224 ? 11.020 -16.842 -12.421 1.00 13.74 224 CYS A O 1
ATOM 1642 N N . GLY A 1 225 ? 11.668 -15.827 -14.325 1.00 13.93 225 GLY A N 1
ATOM 1643 C CA . GLY A 1 225 ? 12.113 -14.620 -13.641 1.00 13.03 225 GLY A CA 1
ATOM 1644 C C . GLY A 1 225 ? 11.001 -13.944 -12.864 1.00 12.77 225 GLY A C 1
ATOM 1645 O O . GLY A 1 225 ? 9.818 -14.172 -13.089 1.00 12.68 225 GLY A O 1
ATOM 1646 N N . PHE A 1 226 ? 11.404 -13.120 -11.899 1.00 14.61 226 PHE A N 1
ATOM 1647 C CA . PHE A 1 226 ? 10.484 -12.351 -11.057 1.00 15.67 226 PHE A CA 1
ATOM 1648 C C . PHE A 1 226 ? 10.888 -10.883 -11.113 1.00 15.67 226 PHE A C 1
ATOM 1649 O O . PHE A 1 226 ? 11.826 -10.462 -10.428 1.00 16.13 226 PHE A O 1
ATOM 1657 N N . ASN A 1 227 ? 10.166 -10.120 -11.924 1.00 15.35 227 ASN A N 1
ATOM 1658 C CA . ASN A 1 227 ? 10.318 -8.680 -12.065 1.00 14.51 227 ASN A CA 1
ATOM 1659 C C . ASN A 1 227 ? 9.082 -8.015 -11.492 1.00 17.80 227 ASN A C 1
ATOM 1660 O O . ASN A 1 227 ? 7.978 -8.296 -11.980 1.00 22.26 227 ASN A O 1
ATOM 1665 N N . PRO A 1 228 ? 9.193 -7.124 -10.502 1.00 13.59 228 PRO A N 1
ATOM 1666 C CA . PRO A 1 228 ? 7.971 -6.556 -9.907 1.00 16.99 228 PRO A CA 1
ATOM 1667 C C . PRO A 1 228 ? 7.160 -5.704 -10.877 1.00 21.39 228 PRO A C 1
ATOM 1668 O O . PRO A 1 228 ? 5.919 -5.779 -10.869 1.00 20.31 228 PRO A O 1
ATOM 1672 N N . TYR A 1 229 ? 7.827 -4.876 -11.693 1.00 20.56 229 TYR A N 1
ATOM 1673 C CA . TYR A 1 229 ? 7.144 -4.129 -12.748 1.00 17.75 229 TYR A CA 1
ATOM 1674 C C . TYR A 1 229 ? 6.371 -5.075 -13.657 1.00 21.06 229 TYR A C 1
ATOM 1675 O O . TYR A 1 229 ? 5.183 -4.867 -13.925 1.00 23.03 229 TYR A O 1
ATOM 1684 N N . ALA A 1 230 ? 7.028 -6.143 -14.122 1.00 20.77 230 ALA A N 1
ATOM 1685 C CA . ALA A 1 230 ? 6.378 -7.083 -15.033 1.00 19.07 230 ALA A CA 1
ATOM 1686 C C . ALA A 1 230 ? 5.209 -7.816 -14.388 1.00 19.30 230 ALA A C 1
ATOM 1687 O O . ALA A 1 230 ? 4.384 -8.391 -15.101 1.00 22.14 230 ALA A O 1
ATOM 1689 N N . ASN A 1 231 ? 5.146 -7.861 -13.069 1.00 19.03 231 ASN A N 1
ATOM 1690 C CA . ASN A 1 231 ? 4.022 -8.466 -12.382 1.00 18.81 231 ASN A CA 1
ATOM 1691 C C . ASN A 1 231 ? 2.973 -7.443 -11.995 1.00 18.92 231 ASN A C 1
ATOM 1692 O O . ASN A 1 231 ? 2.034 -7.779 -11.273 1.00 22.33 231 ASN A O 1
ATOM 1697 N N . GLY A 1 232 ? 3.123 -6.203 -12.431 1.00 16.24 232 GLY A N 1
ATOM 1698 C CA . GLY A 1 232 ? 2.108 -5.189 -12.265 1.00 16.63 232 GLY A CA 1
ATOM 1699 C C . GLY A 1 232 ? 2.468 -4.054 -11.334 1.00 16.47 232 GLY A C 1
ATOM 1700 O O . GLY A 1 232 ? 1.855 -2.983 -11.434 1.00 16.97 232 GLY A O 1
ATOM 1701 N N . PHE A 1 233 ? 3.469 -4.225 -10.469 1.00 17.51 233 PHE A N 1
ATOM 1702 C CA . PHE A 1 233 ? 3.792 -3.222 -9.450 1.00 16.13 233 PHE A CA 1
ATOM 1703 C C . PHE A 1 233 ? 4.904 -2.326 -9.985 1.00 21.82 233 PHE A C 1
ATOM 1704 O O . PHE A 1 233 ? 6.085 -2.432 -9.634 1.00 25.71 233 PHE A O 1
ATOM 1712 N N . GLN A 1 234 ? 4.490 -1.383 -10.836 1.00 21.39 234 GLN A N 1
ATOM 1713 C CA . GLN A 1 234 ? 5.450 -0.654 -11.652 1.00 20.50 234 GLN A CA 1
ATOM 1714 C C . GLN A 1 234 ? 6.169 0.437 -10.876 1.00 21.97 234 GLN A C 1
ATOM 1715 O O . GLN A 1 234 ? 7.322 0.763 -11.191 1.00 22.09 234 GLN A O 1
ATOM 1721 N N . ARG A 1 235 ? 5.548 1.006 -9.862 1.00 24.41 235 ARG A N 1
ATOM 1722 C CA . ARG A 1 235 ? 6.203 2.069 -9.123 1.00 23.70 235 ARG A CA 1
ATOM 1723 C C . ARG A 1 235 ? 6.625 1.571 -7.744 1.00 20.35 235 ARG A C 1
ATOM 1724 O O . ARG A 1 235 ? 6.698 2.312 -6.754 1.00 21.29 235 ARG A O 1
ATOM 1732 N N . TYR A 1 236 ? 6.960 0.287 -7.703 1.00 20.75 236 TYR A N 1
ATOM 1733 C CA . TYR A 1 236 ? 7.538 -0.341 -6.529 1.00 21.49 236 TYR A CA 1
ATOM 1734 C C . TYR A 1 236 ? 9.046 -0.135 -6.489 1.00 19.60 236 TYR A C 1
ATOM 1735 O O . TYR A 1 236 ? 9.598 0.233 -5.450 1.00 19.59 236 TYR A O 1
ATOM 1744 N N . TRP A 1 237 ? 9.719 -0.350 -7.610 1.00 16.62 237 TRP A N 1
ATOM 1745 C CA . TRP A 1 237 ? 11.173 -0.333 -7.673 1.00 14.72 237 TRP A CA 1
ATOM 1746 C C . TRP A 1 237 ? 11.591 0.841 -8.545 1.00 14.55 237 TRP A C 1
ATOM 1747 O O . TRP A 1 237 ? 11.220 0.898 -9.720 1.00 19.75 237 TRP A O 1
ATOM 1758 N N . GLY A 1 238 ? 12.348 1.777 -7.972 1.00 14.69 238 GLY A N 1
ATOM 1759 C CA . GLY A 1 238 ? 12.835 2.928 -8.697 1.00 14.86 238 GLY A CA 1
ATOM 1760 C C . GLY A 1 238 ? 13.224 4.069 -7.781 1.00 15.22 238 GLY A C 1
ATOM 1761 O O . GLY A 1 238 ? 13.053 3.994 -6.563 1.00 16.06 238 GLY A O 1
ATOM 1762 N N . PRO A 1 239 ? 13.764 5.148 -8.347 1.00 15.66 239 PRO A N 1
ATOM 1763 C CA . PRO A 1 239 ? 14.164 6.306 -7.522 1.00 19.63 239 PRO A CA 1
ATOM 1764 C C . PRO A 1 239 ? 12.964 6.957 -6.841 1.00 20.56 239 PRO A C 1
ATOM 1765 O O . PRO A 1 239 ? 12.018 7.417 -7.493 1.00 19.47 239 PRO A O 1
ATOM 1769 N N . GLY A 1 240 ? 13.019 7.006 -5.511 1.00 16.73 240 GLY A N 1
ATOM 1770 C CA . GLY A 1 240 ? 11.923 7.510 -4.715 1.00 16.56 240 GLY A CA 1
ATOM 1771 C C . GLY A 1 240 ? 10.796 6.532 -4.484 1.00 15.47 240 GLY A C 1
ATOM 1772 O O . GLY A 1 240 ? 9.882 6.844 -3.709 1.00 19.79 240 GLY A O 1
ATOM 1773 N N . PHE A 1 241 ? 10.846 5.353 -5.089 1.00 13.53 241 PHE A N 1
ATOM 1774 C CA . PHE A 1 241 ? 9.724 4.424 -5.041 1.00 16.82 241 PHE A CA 1
ATOM 1775 C C . PHE A 1 241 ? 9.695 3.718 -3.685 1.00 15.81 241 PHE A C 1
ATOM 1776 O O . PHE A 1 241 ? 10.476 4.031 -2.785 1.00 13.54 241 PHE A O 1
ATOM 1784 N N . THR A 1 242 ? 8.782 2.754 -3.522 1.00 14.32 242 THR A N 1
ATOM 1785 C CA . THR A 1 242 ? 8.678 2.011 -2.266 1.00 17.41 242 THR A CA 1
ATOM 1786 C C . THR A 1 242 ? 10.035 1.471 -1.827 1.00 15.57 242 THR A C 1
ATOM 1787 O O . THR A 1 242 ? 10.415 1.591 -0.659 1.00 16.85 242 THR A O 1
ATOM 1791 N N . LEU A 1 243 ? 10.774 0.865 -2.747 1.00 19.28 243 LEU A N 1
ATOM 1792 C CA . LEU A 1 243 ? 12.195 0.581 -2.553 1.00 17.15 243 LEU A CA 1
ATOM 1793 C C . LEU A 1 243 ? 12.997 1.626 -3.321 1.00 13.61 243 LEU A C 1
ATOM 1794 O O . LEU A 1 243 ? 13.077 1.570 -4.554 1.00 12.34 243 LEU A O 1
ATOM 1799 N N . ASP A 1 244 ? 13.599 2.567 -2.588 1.00 10.26 244 ASP A N 1
ATOM 1800 C CA . ASP A 1 244 ? 14.316 3.681 -3.199 1.00 11.17 244 ASP A CA 1
ATOM 1801 C C . ASP A 1 244 ? 15.651 3.202 -3.757 1.00 13.11 244 ASP A C 1
ATOM 1802 O O . ASP A 1 244 ? 16.601 2.968 -3.001 1.00 13.42 244 ASP A O 1
ATOM 1807 N N . THR A 1 245 ? 15.738 3.079 -5.086 1.00 11.28 245 THR A N 1
ATOM 1808 C CA . THR A 1 245 ? 16.981 2.639 -5.704 1.00 11.04 245 THR A CA 1
ATOM 1809 C C . THR A 1 245 ? 18.038 3.730 -5.767 1.00 10.93 245 THR A C 1
ATOM 1810 O O . THR A 1 245 ? 19.165 3.436 -6.175 1.00 11.44 245 THR A O 1
ATOM 1814 N N . SER A 1 246 ? 17.722 4.968 -5.377 1.00 12.40 246 SER A N 1
ATOM 1815 C CA . SER A 1 246 ? 18.732 6.024 -5.389 1.00 14.84 246 SER A CA 1
ATOM 1816 C C . SER A 1 246 ? 19.630 5.968 -4.156 1.00 11.10 246 SER A C 1
ATOM 1817 O O . SER A 1 246 ? 20.732 6.543 -4.163 1.00 8.22 246 SER A O 1
ATOM 1820 N N . LYS A 1 247 ? 19.191 5.271 -3.118 1.00 13.00 247 LYS A N 1
ATOM 1821 C CA . LYS A 1 247 ? 19.978 5.039 -1.923 1.00 14.48 247 LYS A CA 1
ATOM 1822 C C . LYS A 1 247 ? 20.360 3.561 -1.833 1.00 11.81 247 LYS A C 1
ATOM 1823 O O . LYS A 1 247 ? 19.857 2.719 -2.583 1.00 11.31 247 LYS A O 1
ATOM 1829 N N . VAL A 1 248 ? 21.289 3.257 -0.916 1.00 11.19 248 VAL A N 1
ATOM 1830 C CA . VAL A 1 248 ? 21.698 1.877 -0.674 1.00 10.33 248 VAL A CA 1
ATOM 1831 C C . VAL A 1 248 ? 20.519 1.091 -0.127 1.00 8.75 248 VAL A C 1
ATOM 1832 O O . VAL A 1 248 ? 19.683 1.634 0.598 1.00 8.73 248 VAL A O 1
ATOM 1836 N N . PHE A 1 249 ? 20.454 -0.208 -0.436 1.00 9.30 249 PHE A N 1
ATOM 1837 C CA . PHE A 1 249 ? 19.399 -1.022 0.179 1.00 8.92 249 PHE A CA 1
ATOM 1838 C C . PHE A 1 249 ? 19.884 -2.450 0.369 1.00 8.30 249 PHE A C 1
ATOM 1839 O O . PHE A 1 249 ? 20.982 -2.810 -0.049 1.00 9.41 249 PHE A O 1
ATOM 1847 N N . THR A 1 250 ? 19.062 -3.248 1.051 1.00 8.64 250 THR A N 1
ATOM 1848 C CA . THR A 1 250 ? 19.429 -4.584 1.504 1.00 8.16 250 THR A CA 1
ATOM 1849 C C . THR A 1 250 ? 18.518 -5.611 0.858 1.00 7.31 250 THR A C 1
ATOM 1850 O O . THR A 1 250 ? 17.290 -5.473 0.892 1.00 7.99 250 THR A O 1
ATOM 1854 N N . ILE A 1 251 ? 19.134 -6.643 0.292 1.00 9.32 251 ILE A N 1
ATOM 1855 C CA . ILE A 1 251 ? 18.474 -7.679 -0.490 1.00 9.42 251 ILE A CA 1
ATOM 1856 C C . ILE A 1 251 ? 18.675 -9.006 0.231 1.00 8.49 251 ILE A C 1
ATOM 1857 O O . ILE A 1 251 ? 19.816 -9.442 0.449 1.00 9.09 251 ILE A O 1
ATOM 1862 N N . ILE A 1 252 ? 17.571 -9.636 0.606 1.00 7.50 252 ILE A N 1
ATOM 1863 C CA . ILE A 1 252 ? 17.563 -10.938 1.254 1.00 8.25 252 ILE A CA 1
ATOM 1864 C C . ILE A 1 252 ? 16.890 -11.931 0.319 1.00 9.65 252 ILE A C 1
ATOM 1865 O O . ILE A 1 252 ? 15.735 -11.732 -0.085 1.00 9.59 252 ILE A O 1
ATOM 1870 N N . THR A 1 253 ? 17.605 -12.994 -0.028 1.00 9.36 253 THR A N 1
ATOM 1871 C CA . THR A 1 253 ? 17.059 -14.057 -0.851 1.00 8.54 253 THR A CA 1
ATOM 1872 C C . THR A 1 253 ? 17.023 -15.334 -0.032 1.00 9.38 253 THR A C 1
ATOM 1873 O O . THR A 1 253 ? 18.039 -15.744 0.532 1.00 10.10 253 THR A O 1
ATOM 1877 N N . GLN A 1 254 ? 15.855 -15.947 0.062 1.00 11.15 254 GLN A N 1
ATOM 1878 C CA . GLN A 1 254 ? 15.642 -17.069 0.965 1.00 12.41 254 GLN A CA 1
ATOM 1879 C C . GLN A 1 254 ? 15.186 -18.289 0.176 1.00 13.04 254 GLN A C 1
ATOM 1880 O O . GLN A 1 254 ? 14.172 -18.232 -0.535 1.00 13.24 254 GLN A O 1
ATOM 1886 N N . PHE A 1 255 ? 15.915 -19.399 0.329 1.00 13.20 255 PHE A N 1
ATOM 1887 C CA . PHE A 1 255 ? 15.686 -20.609 -0.457 1.00 12.58 255 PHE A CA 1
ATOM 1888 C C . PHE A 1 255 ? 14.966 -21.607 0.443 1.00 13.94 255 PHE A C 1
ATOM 1889 O O . PHE A 1 255 ? 15.584 -22.351 1.209 1.00 13.35 255 PHE A O 1
ATOM 1897 N N . ASN A 1 256 ? 13.636 -21.609 0.346 1.00 12.40 256 ASN A N 1
ATOM 1898 C CA . ASN A 1 256 ? 12.775 -22.370 1.245 1.00 15.78 256 ASN A CA 1
ATOM 1899 C C . ASN A 1 256 ? 12.547 -23.801 0.758 1.00 13.59 256 ASN A C 1
ATOM 1900 O O . ASN A 1 256 ? 12.236 -24.023 -0.423 1.00 13.72 256 ASN A O 1
ATOM 1905 N N . THR A 1 257 ? 12.654 -24.754 1.699 1.00 14.76 257 THR A N 1
ATOM 1906 C CA . THR A 1 257 ? 12.573 -26.193 1.463 1.00 15.80 257 THR A CA 1
ATOM 1907 C C . THR A 1 257 ? 11.434 -26.832 2.273 1.00 16.22 257 THR A C 1
ATOM 1908 O O . THR A 1 257 ? 11.032 -26.337 3.336 1.00 16.74 257 THR A O 1
ATOM 1912 N N . ASP A 1 258 ? 10.908 -27.944 1.744 1.00 14.20 258 ASP A N 1
ATOM 1913 C CA . ASP A 1 258 ? 9.762 -28.615 2.359 1.00 14.28 258 ASP A CA 1
ATOM 1914 C C . ASP A 1 258 ? 10.049 -29.052 3.791 1.00 13.35 258 ASP A C 1
ATOM 1915 O O . ASP A 1 258 ? 9.236 -28.826 4.697 1.00 14.87 258 ASP A O 1
ATOM 1920 N N . ASN A 1 259 ? 11.183 -29.704 4.021 1.00 15.96 259 ASN A N 1
ATOM 1921 C CA . ASN A 1 259 ? 11.482 -30.202 5.358 1.00 14.81 259 ASN A CA 1
ATOM 1922 C C . ASN A 1 259 ? 12.194 -29.166 6.225 1.00 17.62 259 ASN A C 1
ATOM 1923 O O . ASN A 1 259 ? 12.638 -29.507 7.320 1.00 22.59 259 ASN A O 1
ATOM 1928 N N . GLY A 1 260 ? 12.344 -27.927 5.753 1.00 14.93 260 GLY A N 1
ATOM 1929 C CA . GLY A 1 260 ? 12.978 -26.891 6.530 1.00 14.96 260 GLY A CA 1
ATOM 1930 C C . GLY A 1 260 ? 14.486 -26.967 6.598 1.00 18.61 260 GLY A C 1
ATOM 1931 O O . GLY A 1 260 ? 15.130 -25.978 6.985 1.00 16.34 260 GLY A O 1
ATOM 1932 N N . LEU A 1 261 ? 15.076 -28.081 6.222 1.00 23.15 261 LEU A N 1
ATOM 1933 C CA . LEU A 1 261 ? 16.516 -28.263 6.319 1.00 23.88 261 LEU A CA 1
ATOM 1934 C C . LEU A 1 261 ? 17.197 -28.214 4.966 1.00 20.54 261 LEU A C 1
ATOM 1935 O O . LEU A 1 261 ? 16.575 -28.428 3.919 1.00 21.25 261 LEU A O 1
ATOM 1940 N N . PRO A 1 262 ? 18.495 -27.944 4.955 1.00 17.07 262 PRO A N 1
ATOM 1941 C CA . PRO A 1 262 ? 19.233 -28.053 3.696 1.00 18.05 262 PRO A CA 1
ATOM 1942 C C . PRO A 1 262 ? 19.100 -29.424 3.069 1.00 16.59 262 PRO A C 1
ATOM 1943 O O . PRO A 1 262 ? 19.358 -29.576 1.873 1.00 15.18 262 PRO A O 1
ATOM 1947 N N . SER A 1 263 ? 18.651 -30.418 3.841 1.00 22.18 263 SER A N 1
ATOM 1948 C CA . SER A 1 263 ? 18.571 -31.782 3.342 1.00 22.77 263 SER A CA 1
ATOM 1949 C C . SER A 1 263 ? 17.401 -31.941 2.380 1.00 20.98 263 SER A C 1
ATOM 1950 O O . SER A 1 263 ? 17.355 -32.921 1.637 1.00 24.67 263 SER A O 1
ATOM 1953 N N . GLY A 1 264 ? 16.428 -31.032 2.418 1.00 15.87 264 GLY A N 1
ATOM 1954 C CA . GLY A 1 264 ? 15.158 -31.243 1.750 1.00 19.71 264 GLY A CA 1
ATOM 1955 C C . GLY A 1 264 ? 15.107 -30.948 0.267 1.00 18.66 264 GLY A C 1
ATOM 1956 O O . GLY A 1 264 ? 16.083 -31.125 -0.469 1.00 17.13 264 GLY A O 1
ATOM 1957 N N . ASN A 1 265 ? 13.916 -30.540 -0.182 1.00 16.21 265 ASN A N 1
ATOM 1958 C CA . ASN A 1 265 ? 13.624 -30.210 -1.573 1.00 15.59 265 ASN A CA 1
ATOM 1959 C C . ASN A 1 265 ? 13.244 -28.739 -1.631 1.00 15.65 265 ASN A C 1
ATOM 1960 O O . ASN A 1 265 ? 12.492 -28.261 -0.777 1.00 16.49 265 ASN A O 1
ATOM 1965 N N . LEU A 1 266 ? 13.779 -28.012 -2.618 1.00 15.26 266 LEU A N 1
ATOM 1966 C CA . LEU A 1 266 ? 13.497 -26.582 -2.718 1.00 16.41 266 LEU A CA 1
ATOM 1967 C C . LEU A 1 266 ? 12.073 -26.357 -3.225 1.00 12.56 266 LEU A C 1
ATOM 1968 O O . LEU A 1 266 ? 11.702 -26.863 -4.283 1.00 12.69 266 LEU A O 1
ATOM 1973 N N . VAL A 1 267 ? 11.264 -25.632 -2.458 1.00 11.28 267 VAL A N 1
ATOM 1974 C CA . VAL A 1 267 ? 9.876 -25.388 -2.831 1.00 12.41 267 VAL A CA 1
ATOM 1975 C C . VAL A 1 267 ? 9.576 -23.922 -3.107 1.00 14.90 267 VAL A C 1
ATOM 1976 O O . VAL A 1 267 ? 8.538 -23.636 -3.730 1.00 14.99 267 VAL A O 1
ATOM 1980 N N . SER A 1 268 ? 10.418 -22.987 -2.668 1.00 14.37 268 SER A N 1
ATOM 1981 C CA . SER A 1 268 ? 10.128 -21.593 -2.998 1.00 15.27 268 SER A CA 1
ATOM 1982 C C . SER A 1 268 ? 11.381 -20.745 -2.855 1.00 16.57 268 SER A C 1
ATOM 1983 O O . SER A 1 268 ? 12.328 -21.114 -2.147 1.00 17.22 268 SER A O 1
ATOM 1986 N N . ILE A 1 269 ? 11.374 -19.593 -3.529 1.00 15.66 269 ILE A N 1
ATOM 1987 C CA . ILE A 1 269 ? 12.438 -18.600 -3.365 1.00 12.79 269 ILE A CA 1
ATOM 1988 C C . ILE A 1 269 ? 11.778 -17.277 -3.004 1.00 12.18 269 ILE A C 1
ATOM 1989 O O . ILE A 1 269 ? 11.058 -16.690 -3.818 1.00 14.51 269 ILE A O 1
ATOM 1994 N N . THR A 1 270 ? 12.034 -16.800 -1.803 1.00 10.40 270 THR A N 1
ATOM 1995 C CA . THR A 1 270 ? 11.377 -15.617 -1.272 1.00 11.88 270 THR A CA 1
ATOM 1996 C C . THR A 1 270 ? 12.359 -14.454 -1.231 1.00 9.95 270 THR A C 1
ATOM 1997 O O . THR A 1 270 ? 13.464 -14.588 -0.702 1.00 11.25 270 THR A O 1
ATOM 2001 N N . ARG A 1 271 ? 11.949 -13.309 -1.703 1.00 10.06 271 ARG A N 1
ATOM 2002 C CA . ARG A 1 271 ? 12.769 -12.147 -1.695 1.00 10.13 271 ARG A CA 1
ATOM 2003 C C . ARG A 1 271 ? 12.257 -11.124 -0.761 1.00 10.84 271 ARG A C 1
ATOM 2004 O O . ARG A 1 271 ? 11.135 -10.891 -0.754 1.00 16.86 271 ARG A O 1
ATOM 2012 N N . LYS A 1 272 ? 13.076 -10.584 0.126 1.00 10.86 272 LYS A N 1
ATOM 2013 C CA . LYS A 1 272 ? 12.668 -9.527 1.048 1.00 10.19 272 LYS A CA 1
ATOM 2014 C C . LYS A 1 272 ? 13.696 -8.410 1.036 1.00 10.88 272 LYS A C 1
ATOM 2015 O O . LYS A 1 272 ? 14.901 -8.657 0.940 1.00 9.37 272 LYS A O 1
ATOM 2021 N N . TYR A 1 273 ? 13.211 -7.178 1.117 1.00 10.75 273 TYR A N 1
ATOM 2022 C CA . TYR A 1 273 ? 14.059 -6.002 1.083 1.00 9.47 273 TYR A CA 1
ATOM 2023 C C . TYR A 1 273 ? 14.044 -5.295 2.434 1.00 12.02 273 TYR A C 1
ATOM 2024 O O . TYR A 1 273 ? 13.087 -5.401 3.209 1.00 14.37 273 TYR A O 1
ATOM 2033 N N . ARG A 1 274 ? 15.128 -4.594 2.738 1.00 11.07 274 ARG A N 1
ATOM 2034 C CA . ARG A 1 274 ? 15.117 -3.709 3.889 1.00 11.67 274 ARG A CA 1
ATOM 2035 C C . ARG A 1 274 ? 15.902 -2.461 3.555 1.00 12.19 274 ARG A C 1
ATOM 2036 O O . ARG A 1 274 ? 16.919 -2.529 2.866 1.00 11.20 274 ARG A O 1
ATOM 2044 N N . GLN A 1 275 ? 15.419 -1.328 3.954 1.00 16.90 275 GLN A N 1
ATOM 2045 C CA . GLN A 1 275 ? 16.069 -0.087 3.658 1.00 20.03 275 GLN A CA 1
ATOM 2046 C C . GLN A 1 275 ? 15.575 0.860 4.645 1.00 21.25 275 GLN A C 1
ATOM 2047 O O . GLN A 1 275 ? 14.444 0.894 4.951 1.00 18.21 275 GLN A O 1
ATOM 2053 N N . ASN A 1 276 ? 16.497 1.645 5.116 1.00 23.48 276 ASN A N 1
ATOM 2054 C CA . ASN A 1 276 ? 16.311 2.602 6.125 1.00 22.51 276 ASN A CA 1
ATOM 2055 C C . ASN A 1 276 ? 15.744 1.966 7.335 1.00 25.36 276 ASN A C 1
ATOM 2056 O O . ASN A 1 276 ? 14.761 2.351 7.878 1.00 21.39 276 ASN A O 1
ATOM 2061 N N . GLY A 1 277 ? 16.447 0.945 7.730 1.00 29.25 277 GLY A N 1
ATOM 2062 C CA . GLY A 1 277 ? 16.193 0.189 8.915 1.00 22.09 277 GLY A CA 1
ATOM 2063 C C . GLY A 1 277 ? 14.889 -0.412 9.042 1.00 15.61 277 GLY A C 1
ATOM 2064 O O . GLY A 1 277 ? 14.538 -0.829 10.048 1.00 22.39 277 GLY A O 1
ATOM 2065 N N . VAL A 1 278 ? 14.191 -0.523 7.980 1.00 20.51 278 VAL A N 1
ATOM 2066 C CA . VAL A 1 278 ? 12.845 -1.057 8.111 1.00 24.29 278 VAL A CA 1
ATOM 2067 C C . VAL A 1 278 ? 12.639 -2.077 7.005 1.00 19.94 278 VAL A C 1
ATOM 2068 O O . VAL A 1 278 ? 13.292 -2.023 5.958 1.00 16.50 278 VAL A O 1
ATOM 2072 N N . ASP A 1 279 ? 11.782 -3.058 7.273 1.00 18.24 279 ASP A N 1
ATOM 2073 C CA . ASP A 1 279 ? 11.451 -4.024 6.236 1.00 21.13 279 ASP A CA 1
ATOM 2074 C C . ASP A 1 279 ? 10.644 -3.330 5.156 1.00 21.39 279 ASP A C 1
ATOM 2075 O O . ASP A 1 279 ? 9.583 -2.758 5.430 1.00 25.68 279 ASP A O 1
ATOM 2080 N N . VAL A 1 280 ? 11.136 -3.367 3.931 1.00 13.99 280 VAL A N 1
ATOM 2081 C CA . VAL A 1 280 ? 10.351 -2.839 2.820 1.00 13.65 280 VAL A CA 1
ATOM 2082 C C . VAL A 1 280 ? 9.265 -3.856 2.483 1.00 15.34 280 VAL A C 1
ATOM 2083 O O . VAL A 1 280 ? 9.578 -5.047 2.362 1.00 15.47 280 VAL A O 1
ATOM 2087 N N . PRO A 1 281 ? 7.991 -3.446 2.358 1.00 15.28 281 PRO A N 1
ATOM 2088 C CA . PRO A 1 281 ? 6.933 -4.426 2.074 1.00 14.89 281 PRO A CA 1
ATOM 2089 C C . PRO A 1 281 ? 7.150 -5.092 0.726 1.00 11.50 281 PRO A C 1
ATOM 2090 O O . PRO A 1 281 ? 7.795 -4.546 -0.174 1.00 11.47 281 PRO A O 1
ATOM 2094 N N . SER A 1 282 ? 6.631 -6.308 0.615 1.00 11.48 282 SER A N 1
ATOM 2095 C CA . SER A 1 282 ? 6.669 -7.014 -0.652 1.00 16.78 282 SER A CA 1
ATOM 2096 C C . SER A 1 282 ? 5.798 -6.292 -1.669 1.00 18.37 282 SER A C 1
ATOM 2097 O O . SER A 1 282 ? 4.791 -5.667 -1.327 1.00 17.59 282 SER A O 1
ATOM 2100 N N . ALA A 1 283 ? 6.218 -6.368 -2.932 1.00 16.57 283 ALA A N 1
ATOM 2101 C CA . ALA A 1 283 ? 5.411 -5.838 -4.017 1.00 17.70 283 ALA A CA 1
ATOM 2102 C C . ALA A 1 283 ? 4.029 -6.477 -4.024 1.00 24.05 283 ALA A C 1
ATOM 2103 O O . ALA A 1 283 ? 3.009 -5.776 -3.978 1.00 25.92 283 ALA A O 1
ATOM 2105 N N . GLN A 1 284 ? 3.974 -7.809 -4.100 1.00 22.62 284 GLN A N 1
ATOM 2106 C CA . GLN A 1 284 ? 2.712 -8.530 -4.049 1.00 22.77 284 GLN A CA 1
ATOM 2107 C C . GLN A 1 284 ? 2.410 -8.907 -2.607 1.00 24.40 284 GLN A C 1
ATOM 2108 O O . GLN A 1 284 ? 3.319 -9.244 -1.844 1.00 23.21 284 GLN A O 1
ATOM 2114 N N . SER A 1 285 ? 1.120 -8.891 -2.255 1.00 26.72 285 SER A N 1
ATOM 2115 C CA . SER A 1 285 ? 0.696 -9.275 -0.916 1.00 22.62 285 SER A CA 1
ATOM 2116 C C . SER A 1 285 ? 1.106 -10.711 -0.624 1.00 20.05 285 SER A C 1
ATOM 2117 O O . SER A 1 285 ? 1.157 -11.562 -1.515 1.00 21.20 285 SER A O 1
ATOM 2120 N N . GLY A 1 286 ? 1.404 -10.974 0.642 1.00 19.70 286 GLY A N 1
ATOM 2121 C CA . GLY A 1 286 ? 1.864 -12.301 1.025 1.00 35.04 286 GLY A CA 1
ATOM 2122 C C . GLY A 1 286 ? 3.179 -12.732 0.397 1.00 33.44 286 GLY A C 1
ATOM 2123 O O . GLY A 1 286 ? 3.408 -13.936 0.207 1.00 25.60 286 GLY A O 1
ATOM 2124 N N . GLY A 1 287 ? 4.061 -11.777 0.090 1.00 24.51 287 GLY A N 1
ATOM 2125 C CA . GLY A 1 287 ? 5.434 -12.104 -0.220 1.00 20.60 287 GLY A CA 1
ATOM 2126 C C . GLY A 1 287 ? 5.768 -12.175 -1.688 1.00 20.20 287 GLY A C 1
ATOM 2127 O O . GLY A 1 287 ? 4.933 -12.581 -2.500 1.00 18.87 287 GLY A O 1
ATOM 2128 N N . ASP A 1 288 ? 6.991 -11.744 -2.027 1.00 24.31 288 ASP A N 1
ATOM 2129 C CA . ASP A 1 288 ? 7.565 -11.878 -3.370 1.00 17.98 288 ASP A CA 1
ATOM 2130 C C . ASP A 1 288 ? 8.278 -13.225 -3.473 1.00 15.19 288 ASP A C 1
ATOM 2131 O O . ASP A 1 288 ? 9.486 -13.347 -3.297 1.00 14.05 288 ASP A O 1
ATOM 2136 N N . THR A 1 289 ? 7.505 -14.255 -3.769 1.00 14.69 289 THR A N 1
ATOM 2137 C CA . THR A 1 289 ? 7.995 -15.620 -3.751 1.00 14.57 289 THR A CA 1
ATOM 2138 C C . THR A 1 289 ? 7.797 -16.286 -5.109 1.00 16.39 289 THR A C 1
ATOM 2139 O O . THR A 1 289 ? 6.832 -16.008 -5.829 1.00 16.56 289 THR A O 1
ATOM 2143 N N . ILE A 1 290 ? 8.733 -17.163 -5.454 1.00 16.91 290 ILE A N 1
ATOM 2144 C CA . ILE A 1 290 ? 8.659 -18.002 -6.640 1.00 14.86 290 ILE A CA 1
ATOM 2145 C C . ILE A 1 290 ? 8.335 -19.408 -6.161 1.00 17.71 290 ILE A C 1
ATOM 2146 O O . ILE A 1 290 ? 9.164 -20.037 -5.490 1.00 15.78 290 ILE A O 1
ATOM 2151 N N . SER A 1 291 ? 7.114 -19.875 -6.470 1.00 24.64 291 SER A N 1
ATOM 2152 C CA . SER A 1 291 ? 6.673 -21.262 -6.282 1.00 21.42 291 SER A CA 1
ATOM 2153 C C . SER A 1 291 ? 6.639 -22.003 -7.613 1.00 24.50 291 SER A C 1
ATOM 2154 O O . SER A 1 291 ? 7.351 -22.984 -7.810 1.00 24.35 291 SER A O 1
ATOM 2157 N N . SER A 1 292 ? 5.781 -21.561 -8.523 1.00 27.27 292 SER A N 1
ATOM 2158 C CA . SER A 1 292 ? 5.691 -22.144 -9.853 1.00 22.16 292 SER A CA 1
ATOM 2159 C C . SER A 1 292 ? 6.867 -21.692 -10.700 1.00 18.69 292 SER A C 1
ATOM 2160 O O . SER A 1 292 ? 7.244 -20.524 -10.671 1.00 21.31 292 SER A O 1
ATOM 2163 N N . CYS A 1 293 ? 7.443 -22.620 -11.459 1.00 19.94 293 CYS A N 1
ATOM 2164 C CA . CYS A 1 293 ? 8.496 -22.307 -12.428 1.00 17.82 293 CYS A CA 1
ATOM 2165 C C . CYS A 1 293 ? 8.269 -23.136 -13.682 1.00 21.67 293 CYS A C 1
ATOM 2166 O O . CYS A 1 293 ? 8.992 -24.104 -13.961 1.00 21.62 293 CYS A O 1
ATOM 2169 N N . PRO A 1 294 ? 7.280 -22.759 -14.483 1.00 19.33 294 PRO A N 1
ATOM 2170 C CA . PRO A 1 294 ? 6.893 -23.616 -15.613 1.00 26.99 294 PRO A CA 1
ATOM 2171 C C . PRO A 1 294 ? 8.003 -23.859 -16.611 1.00 19.91 294 PRO A C 1
ATOM 2172 O O . PRO A 1 294 ? 8.155 -24.993 -17.078 1.00 20.27 294 PRO A O 1
ATOM 2176 N N . SER A 1 295 ? 8.765 -22.821 -16.970 1.00 21.91 295 SER A N 1
ATOM 2177 C CA . SER A 1 295 ? 9.809 -22.985 -17.979 1.00 21.62 295 SER A CA 1
ATOM 2178 C C . SER A 1 295 ? 10.771 -24.093 -17.589 1.00 21.57 295 SER A C 1
ATOM 2179 O O . SER A 1 295 ? 11.211 -24.874 -18.440 1.00 25.12 295 SER A O 1
ATOM 2182 N N . ALA A 1 296 ? 11.098 -24.183 -16.300 1.00 20.76 296 ALA A N 1
ATOM 2183 C CA . ALA A 1 296 ? 12.055 -25.170 -15.817 1.00 23.43 296 ALA A CA 1
ATOM 2184 C C . ALA A 1 296 ? 11.505 -26.586 -15.824 1.00 24.29 296 ALA A C 1
ATOM 2185 O O . ALA A 1 296 ? 12.272 -27.528 -15.594 1.00 22.73 296 ALA A O 1
ATOM 2187 N N . SER A 1 297 ? 10.213 -26.762 -16.108 1.00 28.96 297 SER A N 1
ATOM 2188 C CA . SER A 1 297 ? 9.547 -28.043 -15.919 1.00 25.26 297 SER A CA 1
ATOM 2189 C C . SER A 1 297 ? 10.030 -29.113 -16.886 1.00 20.40 297 SER A C 1
ATOM 2190 O O . SER A 1 297 ? 9.694 -30.283 -16.702 1.00 24.68 297 SER A O 1
ATOM 2193 N N . ALA A 1 298 ? 10.811 -28.763 -17.895 1.00 21.52 298 ALA A N 1
ATOM 2194 C CA . ALA A 1 298 ? 11.465 -29.778 -18.710 1.00 20.45 298 ALA A CA 1
ATOM 2195 C C . ALA A 1 298 ? 12.829 -30.182 -18.161 1.00 17.92 298 ALA A C 1
ATOM 2196 O O . ALA A 1 298 ? 13.541 -30.956 -18.807 1.00 17.90 298 ALA A O 1
ATOM 2198 N N . TYR A 1 299 ? 13.222 -29.640 -17.014 1.00 17.02 299 TYR A N 1
ATOM 2199 C CA . TYR A 1 299 ? 14.547 -29.844 -16.451 1.00 17.57 299 TYR A CA 1
ATOM 2200 C C . TYR A 1 299 ? 14.452 -30.217 -14.977 1.00 19.35 299 TYR A C 1
ATOM 2201 O O . TYR A 1 299 ? 15.418 -30.033 -14.226 1.00 16.07 299 TYR A O 1
ATOM 2210 N N . GLY A 1 300 ? 13.302 -30.734 -14.553 1.00 24.47 300 GLY A N 1
ATOM 2211 C CA . GLY A 1 300 ? 13.062 -31.088 -13.164 1.00 20.19 300 GLY A CA 1
ATOM 2212 C C . GLY A 1 300 ? 12.825 -29.878 -12.308 1.00 18.22 300 GLY A C 1
ATOM 2213 O O . GLY A 1 300 ? 13.239 -29.854 -11.147 1.00 27.64 300 GLY A O 1
ATOM 2214 N N . GLY A 1 301 ? 12.100 -28.908 -12.828 1.00 17.19 301 GLY A N 1
ATOM 2215 C CA . GLY A 1 301 ? 12.257 -27.537 -12.407 1.00 22.84 301 GLY A CA 1
ATOM 2216 C C . GLY A 1 301 ? 12.174 -27.181 -10.942 1.00 19.48 301 GLY A C 1
ATOM 2217 O O . GLY A 1 301 ? 11.375 -27.734 -10.181 1.00 20.85 301 GLY A O 1
ATOM 2218 N N . LEU A 1 302 ? 13.031 -26.235 -10.558 1.00 20.11 302 LEU A N 1
ATOM 2219 C CA . LEU A 1 302 ? 13.039 -25.620 -9.238 1.00 18.65 302 LEU A CA 1
ATOM 2220 C C . LEU A 1 302 ? 13.504 -26.601 -8.170 1.00 19.77 302 LEU A C 1
ATOM 2221 O O . LEU A 1 302 ? 14.100 -26.196 -7.168 1.00 21.57 302 LEU A O 1
ATOM 2226 N N . THR A 1 303 ? 13.247 -27.889 -8.369 1.00 19.59 303 THR A N 1
ATOM 2227 C CA . THR A 1 303 ? 13.854 -28.891 -7.508 1.00 19.00 303 THR A CA 1
ATOM 2228 C C . THR A 1 303 ? 15.329 -29.091 -7.838 1.00 19.30 303 THR A C 1
ATOM 2229 O O . THR A 1 303 ? 16.177 -29.099 -6.937 1.00 19.00 303 THR A O 1
ATOM 2233 N N . THR A 1 304 ? 15.661 -29.238 -9.126 1.00 22.16 304 THR A N 1
ATOM 2234 C CA . THR A 1 304 ? 17.067 -29.403 -9.494 1.00 23.81 304 THR A CA 1
ATOM 2235 C C . THR A 1 304 ? 17.871 -28.151 -9.144 1.00 19.42 304 THR A C 1
ATOM 2236 O O . THR A 1 304 ? 19.051 -28.247 -8.777 1.00 16.71 304 THR A O 1
ATOM 2240 N N . MET A 1 305 ? 17.252 -26.973 -9.239 1.00 19.52 305 MET A N 1
ATOM 2241 C CA . MET A 1 305 ? 17.900 -25.774 -8.724 1.00 18.19 305 MET A CA 1
ATOM 2242 C C . MET A 1 305 ? 18.267 -25.950 -7.253 1.00 18.21 305 MET A C 1
ATOM 2243 O O . MET A 1 305 ? 19.391 -25.646 -6.836 1.00 15.10 305 MET A O 1
ATOM 2248 N N . GLY A 1 306 ? 17.338 -26.475 -6.456 1.00 20.19 306 GLY A N 1
ATOM 2249 C CA . GLY A 1 306 ? 17.651 -26.722 -5.063 1.00 19.59 306 GLY A CA 1
ATOM 2250 C C . GLY A 1 306 ? 18.765 -27.736 -4.865 1.00 17.26 306 GLY A C 1
ATOM 2251 O O . GLY A 1 306 ? 19.575 -27.594 -3.947 1.00 15.65 306 GLY A O 1
ATOM 2252 N N . LYS A 1 307 ? 18.838 -28.758 -5.726 1.00 15.28 307 LYS A N 1
ATOM 2253 C CA . LYS A 1 307 ? 19.914 -29.735 -5.587 1.00 13.27 307 LYS A CA 1
ATOM 2254 C C . LYS A 1 307 ? 21.268 -29.119 -5.911 1.00 12.32 307 LYS A C 1
ATOM 2255 O O . LYS A 1 307 ? 22.259 -29.399 -5.228 1.00 8.49 307 LYS A O 1
ATOM 2261 N N . ALA A 1 308 ? 21.332 -28.278 -6.952 1.00 17.46 308 ALA A N 1
ATOM 2262 C CA . ALA A 1 308 ? 22.590 -27.602 -7.278 1.00 12.89 308 ALA A CA 1
ATOM 2263 C C . ALA A 1 308 ? 22.970 -26.593 -6.191 1.00 12.42 308 ALA A C 1
ATOM 2264 O O . ALA A 1 308 ? 24.137 -26.517 -5.780 1.00 9.40 308 ALA A O 1
ATOM 2266 N N . LEU A 1 309 ? 21.988 -25.837 -5.687 1.00 12.35 309 LEU A N 1
ATOM 2267 C CA . LEU A 1 309 ? 22.237 -24.940 -4.567 1.00 9.67 309 LEU A CA 1
ATOM 2268 C C . LEU A 1 309 ? 22.733 -25.712 -3.349 1.00 10.73 309 LEU A C 1
ATOM 2269 O O . LEU A 1 309 ? 23.537 -25.199 -2.554 1.00 8.32 309 LEU A O 1
ATOM 2274 N N . ALA A 1 310 ? 22.210 -26.928 -3.153 1.00 10.51 310 ALA A N 1
ATOM 2275 C CA . ALA A 1 310 ? 22.626 -27.756 -2.030 1.00 7.15 310 ALA A CA 1
ATOM 2276 C C . ALA A 1 310 ? 24.034 -28.300 -2.240 1.00 6.44 310 ALA A C 1
ATOM 2277 O O . ALA A 1 310 ? 24.814 -28.425 -1.282 1.00 11.38 310 ALA A O 1
ATOM 2279 N N . ASN A 1 311 ? 24.369 -28.651 -3.483 1.00 7.12 311 ASN A N 1
ATOM 2280 C CA . ASN A 1 311 ? 25.725 -29.095 -3.769 1.00 7.11 311 ASN A CA 1
ATOM 2281 C C . ASN A 1 311 ? 26.721 -27.987 -3.509 1.00 8.64 311 ASN A C 1
ATOM 2282 O O . ASN A 1 311 ? 27.866 -28.254 -3.145 1.00 8.10 311 ASN A O 1
ATOM 2287 N N . GLY A 1 312 ? 26.303 -26.742 -3.701 1.00 10.05 312 GLY A N 1
ATOM 2288 C CA . GLY A 1 312 ? 27.181 -25.608 -3.545 1.00 8.20 312 GLY A CA 1
ATOM 2289 C C . GLY A 1 312 ? 27.541 -25.050 -4.899 1.00 9.62 312 GLY A C 1
ATOM 2290 O O . GLY A 1 312 ? 27.934 -25.811 -5.787 1.00 8.67 312 GLY A O 1
ATOM 2291 N N . MET A 1 313 ? 27.371 -23.743 -5.082 1.00 7.17 313 MET A N 1
ATOM 2292 C CA . MET A 1 313 ? 27.695 -23.102 -6.340 1.00 7.11 313 MET A CA 1
ATOM 2293 C C . MET A 1 313 ? 28.696 -21.974 -6.100 1.00 6.96 313 MET A C 1
ATOM 2294 O O . MET A 1 313 ? 28.958 -21.567 -4.969 1.00 9.48 313 MET A O 1
ATOM 2299 N N . VAL A 1 314 ? 29.198 -21.425 -7.180 1.00 6.64 314 VAL A N 1
ATOM 2300 C CA . VAL A 1 314 ? 30.160 -20.319 -7.243 1.00 6.50 314 VAL A CA 1
ATOM 2301 C C . VAL A 1 314 ? 29.513 -18.968 -7.290 1.00 11.04 314 VAL A C 1
ATOM 2302 O O . VAL A 1 314 ? 28.659 -18.796 -8.035 1.00 6.46 314 VAL A O 1
ATOM 2306 N N . LEU A 1 315 ? 29.939 -18.028 -6.475 1.00 7.33 315 LEU A N 1
ATOM 2307 C CA . LEU A 1 315 ? 29.400 -16.704 -6.425 1.00 7.60 315 LEU A CA 1
ATOM 2308 C C . LEU A 1 315 ? 29.996 -15.829 -7.445 1.00 7.37 315 LEU A C 1
ATOM 2309 O O . LEU A 1 315 ? 31.115 -15.629 -7.512 1.00 8.10 315 LEU A O 1
ATOM 2314 N N . VAL A 1 316 ? 29.132 -15.272 -8.251 1.00 8.25 316 VAL A N 1
ATOM 2315 C CA . VAL A 1 316 ? 29.595 -14.505 -9.393 1.00 9.56 316 VAL A CA 1
ATOM 2316 C C . VAL A 1 316 ? 29.109 -13.073 -9.258 1.00 10.21 316 VAL A C 1
ATOM 2317 O O . VAL A 1 316 ? 27.952 -12.830 -8.898 1.00 8.16 316 VAL A O 1
ATOM 2321 N N . PHE A 1 317 ? 29.991 -12.128 -9.564 1.00 9.64 317 PHE A N 1
ATOM 2322 C CA . PHE A 1 317 ? 29.636 -10.724 -9.628 1.00 7.35 317 PHE A CA 1
ATOM 2323 C C . PHE A 1 317 ? 29.936 -10.241 -11.035 1.00 9.26 317 PHE A C 1
ATOM 2324 O O . PHE A 1 317 ? 30.912 -10.673 -11.644 1.00 10.26 317 PHE A O 1
ATOM 2332 N N . SER A 1 318 ? 29.095 -9.366 -11.565 1.00 10.31 318 SER A N 1
ATOM 2333 C CA . SER A 1 318 ? 29.258 -8.932 -12.944 1.00 9.19 318 SER A CA 1
ATOM 2334 C C . SER A 1 318 ? 28.573 -7.581 -13.134 1.00 11.72 318 SER A C 1
ATOM 2335 O O . SER A 1 318 ? 27.711 -7.182 -12.341 1.00 13.58 318 SER A O 1
ATOM 2338 N N . ILE A 1 319 ? 28.994 -6.865 -14.173 1.00 11.14 319 ILE A N 1
ATOM 2339 C CA . ILE A 1 319 ? 28.266 -5.699 -14.662 1.00 11.09 319 ILE A CA 1
ATOM 2340 C C . ILE A 1 319 ? 28.485 -5.615 -16.162 1.00 11.19 319 ILE A C 1
ATOM 2341 O O . ILE A 1 319 ? 29.610 -5.785 -16.634 1.00 11.16 319 ILE A O 1
ATOM 2346 N N . TRP A 1 320 ? 27.419 -5.353 -16.921 1.00 13.01 320 TRP A N 1
ATOM 2347 C CA . TRP A 1 320 ? 27.571 -5.373 -18.375 1.00 15.30 320 TRP A CA 1
ATOM 2348 C C . TRP A 1 320 ? 26.404 -4.654 -19.045 1.00 16.39 320 TRP A C 1
ATOM 2349 O O . TRP A 1 320 ? 25.471 -4.189 -18.389 1.00 15.57 320 TRP A O 1
ATOM 2360 N N . ASN A 1 321 ? 26.486 -4.563 -20.376 1.00 19.07 321 ASN A N 1
ATOM 2361 C CA . ASN A 1 321 ? 25.399 -4.128 -21.248 1.00 19.46 321 ASN A CA 1
ATOM 2362 C C . ASN A 1 321 ? 25.558 -4.875 -22.566 1.00 20.85 321 ASN A C 1
ATOM 2363 O O . ASN A 1 321 ? 26.655 -5.332 -22.888 1.00 26.28 321 ASN A O 1
ATOM 2368 N N . ASP A 1 322 ? 24.474 -4.988 -23.345 1.00 21.90 322 ASP A N 1
ATOM 2369 C CA . ASP A 1 322 ? 24.542 -5.641 -24.656 1.00 25.09 322 ASP A CA 1
ATOM 2370 C C . ASP A 1 322 ? 24.264 -4.654 -25.780 1.00 23.81 322 ASP A C 1
ATOM 2371 O O . ASP A 1 322 ? 23.363 -3.810 -25.686 1.00 17.85 322 ASP A O 1
ATOM 2376 N N . ASN A 1 323 ? 25.056 -4.787 -26.850 1.00 27.55 323 ASN A N 1
ATOM 2377 C CA . ASN A 1 323 ? 24.887 -3.965 -28.039 1.00 24.27 323 ASN A CA 1
ATOM 2378 C C . ASN A 1 323 ? 23.682 -4.409 -28.853 1.00 24.74 323 ASN A C 1
ATOM 2379 O O . ASN A 1 323 ? 23.085 -3.585 -29.562 1.00 26.70 323 ASN A O 1
ATOM 2384 N N . GLY A 1 324 ? 23.312 -5.690 -28.743 1.00 20.02 324 GLY A N 1
ATOM 2385 C CA . GLY A 1 324 ? 22.160 -6.205 -29.475 1.00 23.00 324 GLY A CA 1
ATOM 2386 C C . GLY A 1 324 ? 20.810 -5.791 -28.901 1.00 25.67 324 GLY A C 1
ATOM 2387 O O . GLY A 1 324 ? 19.921 -5.353 -29.632 1.00 32.10 324 GLY A O 1
ATOM 2388 N N . GLY A 1 325 ? 20.620 -5.953 -27.595 1.00 28.26 325 GLY A N 1
ATOM 2389 C CA . GLY A 1 325 ? 19.277 -5.835 -27.067 1.00 24.02 325 GLY A CA 1
ATOM 2390 C C . GLY A 1 325 ? 18.992 -4.654 -26.160 1.00 23.49 325 GLY A C 1
ATOM 2391 O O . GLY A 1 325 ? 17.825 -4.366 -25.894 1.00 24.56 325 GLY A O 1
ATOM 2392 N N . ASN A 1 326 ? 20.033 -3.955 -25.704 1.00 27.51 326 ASN A N 1
ATOM 2393 C CA . ASN A 1 326 ? 19.934 -2.843 -24.757 1.00 21.43 326 ASN A CA 1
ATOM 2394 C C . ASN A 1 326 ? 19.434 -3.277 -23.383 1.00 20.36 326 ASN A C 1
ATOM 2395 O O . ASN A 1 326 ? 18.929 -2.444 -22.621 1.00 21.31 326 ASN A O 1
ATOM 2400 N N . MET A 1 327 ? 19.536 -4.570 -23.053 1.00 17.88 327 MET A N 1
ATOM 2401 C CA . MET A 1 327 ? 18.939 -5.117 -21.829 1.00 18.51 327 MET A CA 1
ATOM 2402 C C . MET A 1 327 ? 17.442 -4.810 -21.755 1.00 18.36 327 MET A C 1
ATOM 2403 O O . MET A 1 327 ? 16.873 -4.712 -20.667 1.00 17.02 327 MET A O 1
ATOM 2408 N N . ASN A 1 328 ? 16.801 -4.617 -22.910 1.00 20.77 328 ASN A N 1
ATOM 2409 C CA . ASN A 1 328 ? 15.390 -4.252 -22.924 1.00 17.99 328 ASN A CA 1
ATOM 2410 C C . ASN A 1 328 ? 14.525 -5.305 -22.244 1.00 15.29 328 ASN A C 1
ATOM 2411 O O . ASN A 1 328 ? 13.459 -4.981 -21.709 1.00 20.20 328 ASN A O 1
ATOM 2416 N N . TRP A 1 329 ? 14.958 -6.564 -22.255 1.00 13.26 329 TRP A N 1
ATOM 2417 C CA . TRP A 1 329 ? 14.209 -7.607 -21.570 1.00 14.57 329 TRP A CA 1
ATOM 2418 C C . TRP A 1 329 ? 14.116 -7.368 -20.066 1.00 18.58 329 TRP A C 1
ATOM 2419 O O . TRP A 1 329 ? 13.182 -7.861 -19.423 1.00 18.05 329 TRP A O 1
ATOM 2430 N N . LEU A 1 330 ? 15.054 -6.615 -19.495 1.00 12.48 330 LEU A N 1
ATOM 2431 C CA . LEU A 1 330 ? 15.095 -6.389 -18.059 1.00 20.27 330 LEU A CA 1
ATOM 2432 C C . LEU A 1 330 ? 14.361 -5.121 -17.659 1.00 11.18 330 LEU A C 1
ATOM 2433 O O . LEU A 1 330 ? 13.629 -5.130 -16.667 1.00 11.17 330 LEU A O 1
ATOM 2438 N N . ASP A 1 331 ? 14.531 -4.025 -18.405 1.00 16.39 331 ASP A N 1
ATOM 2439 C CA . ASP A 1 331 ? 14.045 -2.727 -17.950 1.00 19.79 331 ASP A CA 1
ATOM 2440 C C . ASP A 1 331 ? 13.104 -2.045 -18.933 1.00 18.56 331 ASP A C 1
ATOM 2441 O O . ASP A 1 331 ? 12.785 -0.859 -18.751 1.00 18.16 331 ASP A O 1
ATOM 2446 N N . SER A 1 332 ? 12.654 -2.746 -19.967 1.00 17.49 332 SER A N 1
ATOM 2447 C CA . SER A 1 332 ? 11.869 -2.119 -21.014 1.00 16.95 332 SER A CA 1
ATOM 2448 C C . SER A 1 332 ? 10.617 -2.932 -21.332 1.00 17.35 332 SER A C 1
ATOM 2449 O O . SER A 1 332 ? 10.517 -4.131 -21.050 1.00 22.02 332 SER A O 1
ATOM 2452 N N . GLY A 1 333 ? 9.676 -2.266 -21.974 1.00 14.20 333 GLY A N 1
ATOM 2453 C CA . GLY A 1 333 ? 8.416 -2.909 -22.287 1.00 19.41 333 GLY A CA 1
ATOM 2454 C C . GLY A 1 333 ? 7.572 -3.033 -21.034 1.00 21.58 333 GLY A C 1
ATOM 2455 O O . GLY A 1 333 ? 7.478 -2.096 -20.224 1.00 18.74 333 GLY A O 1
ATOM 2456 N N . ASN A 1 334 ? 6.927 -4.188 -20.869 1.00 23.44 334 ASN A N 1
ATOM 2457 C CA . ASN A 1 334 ? 6.178 -4.394 -19.638 1.00 25.95 334 ASN A CA 1
ATOM 2458 C C . ASN A 1 334 ? 7.065 -4.906 -18.542 1.00 24.26 334 ASN A C 1
ATOM 2459 O O . ASN A 1 334 ? 6.568 -5.278 -17.474 1.00 25.69 334 ASN A O 1
ATOM 2464 N N . ALA A 1 335 ? 8.368 -4.931 -18.786 1.00 21.10 335 ALA A N 1
ATOM 2465 C CA . ALA A 1 335 ? 9.327 -5.288 -17.759 1.00 16.75 335 ALA A CA 1
ATOM 2466 C C . ALA A 1 335 ? 9.957 -4.072 -17.094 1.00 16.45 335 ALA A C 1
ATOM 2467 O O . ALA A 1 335 ? 10.601 -4.233 -16.054 1.00 20.73 335 ALA A O 1
ATOM 2469 N N . GLY A 1 336 ? 9.769 -2.869 -17.644 1.00 16.77 336 GLY A N 1
ATOM 2470 C CA . GLY A 1 336 ? 10.301 -1.659 -17.054 1.00 18.47 336 GLY A CA 1
ATOM 2471 C C . GLY A 1 336 ? 9.934 -0.369 -17.781 1.00 19.99 336 GLY A C 1
ATOM 2472 O O . GLY A 1 336 ? 9.255 -0.358 -18.822 1.00 20.86 336 GLY A O 1
ATOM 2473 N N . PRO A 1 337 ? 10.402 0.754 -17.239 1.00 17.52 337 PRO A N 1
ATOM 2474 C CA . PRO A 1 337 ? 10.035 2.068 -17.776 1.00 15.73 337 PRO A CA 1
ATOM 2475 C C . PRO A 1 337 ? 10.943 2.601 -18.874 1.00 17.91 337 PRO A C 1
ATOM 2476 O O . PRO A 1 337 ? 10.756 3.752 -19.284 1.00 23.65 337 PRO A O 1
ATOM 2480 N N . CYS A 1 338 ? 11.892 1.831 -19.387 1.00 12.17 338 CYS A N 1
ATOM 2481 C CA . CYS A 1 338 ? 12.830 2.419 -20.327 1.00 13.61 338 CYS A CA 1
ATOM 2482 C C . CYS A 1 338 ? 12.391 2.279 -21.771 1.00 14.31 338 CYS A C 1
ATOM 2483 O O . CYS A 1 338 ? 11.584 1.414 -22.124 1.00 14.53 338 CYS A O 1
ATOM 2486 N N . SER A 1 339 ? 12.908 3.174 -22.601 1.00 15.67 339 SER A N 1
ATOM 2487 C CA . SER A 1 339 ? 12.657 3.067 -24.025 1.00 13.85 339 SER A CA 1
ATOM 2488 C C . SER A 1 339 ? 13.377 1.855 -24.577 1.00 13.40 339 SER A C 1
ATOM 2489 O O . SER A 1 339 ? 14.300 1.314 -23.965 1.00 13.73 339 SER A O 1
ATOM 2492 N N . SER A 1 340 ? 12.926 1.416 -25.749 1.00 17.04 340 SER A N 1
ATOM 2493 C CA . SER A 1 340 ? 13.645 0.363 -26.457 1.00 17.23 340 SER A CA 1
ATOM 2494 C C . SER A 1 340 ? 15.057 0.805 -26.813 1.00 18.58 340 SER A C 1
ATOM 2495 O O . SER A 1 340 ? 15.982 -0.010 -26.805 1.00 22.73 340 SER A O 1
ATOM 2498 N N . THR A 1 341 ? 15.235 2.081 -27.151 1.00 16.00 341 THR A N 1
ATOM 2499 C CA . THR A 1 341 ? 16.519 2.655 -27.529 1.00 15.18 341 THR A CA 1
ATOM 2500 C C . THR A 1 341 ? 17.354 3.150 -26.340 1.00 18.13 341 THR A C 1
ATOM 2501 O O . THR A 1 341 ? 18.591 3.092 -26.393 1.00 19.93 341 THR A O 1
ATOM 2505 N N . GLU A 1 342 ? 16.705 3.683 -25.294 1.00 19.55 342 GLU A N 1
ATOM 2506 C CA . GLU A 1 342 ? 17.398 4.323 -24.168 1.00 15.87 342 GLU A CA 1
ATOM 2507 C C . GLU A 1 342 ? 18.543 3.482 -23.614 1.00 21.74 342 GLU A C 1
ATOM 2508 O O . GLU A 1 342 ? 19.602 4.016 -23.243 1.00 15.44 342 GLU A O 1
ATOM 2514 N N . GLY A 1 343 ? 18.353 2.158 -23.565 1.00 23.91 343 GLY A N 1
ATOM 2515 C CA . GLY A 1 343 ? 19.327 1.286 -22.952 1.00 21.98 343 GLY A CA 1
ATOM 2516 C C . GLY A 1 343 ? 20.570 1.018 -23.761 1.00 21.64 343 GLY A C 1
ATOM 2517 O O . GLY A 1 343 ? 21.398 0.218 -23.323 1.00 20.58 343 GLY A O 1
ATOM 2518 N N . ASN A 1 344 ? 20.759 1.685 -24.896 1.00 22.17 344 ASN A N 1
ATOM 2519 C CA . ASN A 1 344 ? 21.864 1.340 -25.793 1.00 23.47 344 ASN A CA 1
ATOM 2520 C C . ASN A 1 344 ? 23.209 1.765 -25.201 1.00 23.68 344 ASN A C 1
ATOM 2521 O O . ASN A 1 344 ? 23.329 2.879 -24.684 1.00 29.28 344 ASN A O 1
ATOM 2526 N N . PRO A 1 345 ? 24.231 0.911 -25.248 1.00 16.46 345 PRO A N 1
ATOM 2527 C CA . PRO A 1 345 ? 25.551 1.297 -24.712 1.00 20.50 345 PRO A CA 1
ATOM 2528 C C . PRO A 1 345 ? 26.084 2.640 -25.200 1.00 20.56 345 PRO A C 1
ATOM 2529 O O . PRO A 1 345 ? 26.738 3.339 -24.422 1.00 22.70 345 PRO A O 1
ATOM 2533 N N . SER A 1 346 ? 25.846 3.007 -26.462 1.00 17.94 346 SER A N 1
ATOM 2534 C CA . SER A 1 346 ? 26.228 4.325 -26.968 1.00 19.11 346 SER A CA 1
ATOM 2535 C C . SER A 1 346 ? 25.747 5.446 -26.036 1.00 21.73 346 SER A C 1
ATOM 2536 O O . SER A 1 346 ? 26.525 6.315 -25.604 1.00 21.95 346 SER A O 1
ATOM 2539 N N . THR A 1 347 ? 24.436 5.456 -25.760 1.00 20.11 347 THR A N 1
ATOM 2540 C CA . THR A 1 347 ? 23.836 6.445 -24.865 1.00 21.98 347 THR A CA 1
ATOM 2541 C C . THR A 1 347 ? 24.396 6.331 -23.451 1.00 21.73 347 THR A C 1
ATOM 2542 O O . THR A 1 347 ? 24.553 7.342 -22.756 1.00 21.83 347 THR A O 1
ATOM 2546 N N . ILE A 1 348 ? 24.692 5.110 -23.003 1.00 17.93 348 ILE A N 1
ATOM 2547 C CA . ILE A 1 348 ? 25.216 4.932 -21.657 1.00 18.66 348 ILE A CA 1
ATOM 2548 C C . ILE A 1 348 ? 26.582 5.600 -21.531 1.00 20.79 348 ILE A C 1
ATOM 2549 O O . ILE A 1 348 ? 26.771 6.524 -20.733 1.00 18.94 348 ILE A O 1
ATOM 2554 N N . VAL A 1 349 ? 27.547 5.150 -22.336 1.00 19.96 349 VAL A N 1
ATOM 2555 C CA . VAL A 1 349 ? 28.905 5.669 -22.274 1.00 20.13 349 VAL A CA 1
ATOM 2556 C C . VAL A 1 349 ? 28.951 7.156 -22.563 1.00 19.74 349 VAL A C 1
ATOM 2557 O O . VAL A 1 349 ? 29.913 7.828 -22.172 1.00 18.26 349 VAL A O 1
ATOM 2561 N N . ALA A 1 350 ? 27.946 7.687 -23.274 1.00 20.15 350 ALA A N 1
ATOM 2562 C CA . ALA A 1 350 ? 27.839 9.137 -23.453 1.00 19.50 350 ALA A CA 1
ATOM 2563 C C . ALA A 1 350 ? 27.337 9.829 -22.191 1.00 20.28 350 ALA A C 1
ATOM 2564 O O . ALA A 1 350 ? 27.941 10.797 -21.717 1.00 22.42 350 ALA A O 1
ATOM 2566 N N . ASN A 1 351 ? 26.230 9.350 -21.632 1.00 18.14 351 ASN A N 1
ATOM 2567 C CA . ASN A 1 351 ? 25.558 10.021 -20.527 1.00 21.70 351 ASN A CA 1
ATOM 2568 C C . ASN A 1 351 ? 25.998 9.521 -19.146 1.00 22.53 351 ASN A C 1
ATOM 2569 O O . ASN A 1 351 ? 26.147 10.321 -18.215 1.00 21.27 351 ASN A O 1
ATOM 2574 N N . ASN A 1 352 ? 26.223 8.223 -18.966 1.00 20.99 352 ASN A N 1
ATOM 2575 C CA . ASN A 1 352 ? 26.563 7.686 -17.649 1.00 19.01 352 ASN A CA 1
ATOM 2576 C C . ASN A 1 352 ? 27.852 6.864 -17.677 1.00 21.82 352 ASN A C 1
ATOM 2577 O O . ASN A 1 352 ? 27.857 5.698 -17.276 1.00 22.90 352 ASN A O 1
ATOM 2582 N N . PRO A 1 353 ? 28.980 7.447 -18.086 1.00 19.26 353 PRO A N 1
ATOM 2583 C CA . PRO A 1 353 ? 30.242 6.714 -17.960 1.00 19.39 353 PRO A CA 1
ATOM 2584 C C . PRO A 1 353 ? 30.618 6.624 -16.492 1.00 21.87 353 PRO A C 1
ATOM 2585 O O . PRO A 1 353 ? 30.208 7.451 -15.669 1.00 27.41 353 PRO A O 1
ATOM 2589 N N . GLY A 1 354 ? 31.389 5.599 -16.151 1.00 24.09 354 GLY A N 1
ATOM 2590 C CA . GLY A 1 354 ? 31.597 5.357 -14.734 1.00 25.17 354 GLY A CA 1
ATOM 2591 C C . GLY A 1 354 ? 30.317 5.072 -13.976 1.00 20.02 354 GLY A C 1
ATOM 2592 O O . GLY A 1 354 ? 30.241 5.312 -12.775 1.00 17.10 354 GLY A O 1
ATOM 2593 N N . THR A 1 355 ? 29.281 4.622 -14.673 1.00 22.01 355 THR A N 1
ATOM 2594 C CA . THR A 1 355 ? 28.184 3.930 -14.022 1.00 18.84 355 THR A CA 1
ATOM 2595 C C . THR A 1 355 ? 28.748 2.692 -13.336 1.00 20.13 355 THR A C 1
ATOM 2596 O O . THR A 1 355 ? 29.571 1.968 -13.903 1.00 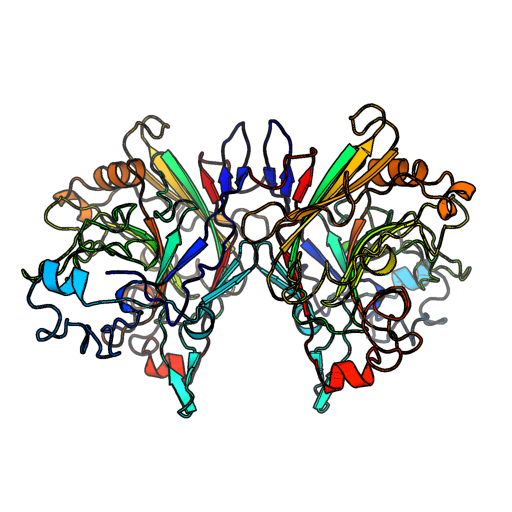20.76 355 THR A O 1
ATOM 2600 N N . HIS A 1 356 ? 28.330 2.460 -12.098 1.00 17.56 356 HIS A N 1
ATOM 2601 C CA . HIS A 1 356 ? 28.987 1.437 -11.300 1.00 16.14 356 HIS A CA 1
ATOM 2602 C C . HIS A 1 356 ? 28.001 0.859 -10.299 1.00 18.05 356 HIS A C 1
ATOM 2603 O O . HIS A 1 356 ? 27.009 1.502 -9.929 1.00 15.03 356 HIS A O 1
ATOM 2610 N N . VAL A 1 357 ? 28.282 -0.372 -9.870 1.00 14.75 357 VAL A N 1
ATOM 2611 C CA . VAL A 1 357 ? 27.482 -1.056 -8.858 1.00 11.63 357 VAL A CA 1
ATOM 2612 C C . VAL A 1 357 ? 28.364 -1.368 -7.662 1.00 11.72 357 VAL A C 1
ATOM 2613 O O . VAL A 1 357 ? 29.530 -1.746 -7.828 1.00 12.53 357 VAL A O 1
ATOM 2617 N N . ILE A 1 358 ? 27.825 -1.184 -6.458 1.00 9.08 358 ILE A N 1
ATOM 2618 C CA . ILE A 1 358 ? 28.576 -1.477 -5.239 1.00 7.88 358 ILE A CA 1
ATOM 2619 C C . ILE A 1 358 ? 27.863 -2.580 -4.454 1.00 7.33 358 ILE A C 1
ATOM 2620 O O . ILE A 1 358 ? 26.765 -2.381 -3.919 1.00 7.63 358 ILE A O 1
ATOM 2625 N N . PHE A 1 359 ? 28.482 -3.750 -4.404 1.00 7.30 359 PHE A N 1
ATOM 2626 C CA . PHE A 1 359 ? 28.016 -4.864 -3.588 1.00 6.84 359 PHE A CA 1
ATOM 2627 C C . PHE A 1 359 ? 28.730 -4.815 -2.243 1.00 7.66 359 PHE A C 1
ATOM 2628 O O . PHE A 1 359 ? 29.943 -4.588 -2.195 1.00 7.71 359 PHE A O 1
ATOM 2636 N N . SER A 1 360 ? 28.000 -5.052 -1.149 1.00 7.94 360 SER A N 1
ATOM 2637 C CA . SER A 1 360 ? 28.671 -5.057 0.147 1.00 6.58 360 SER A CA 1
ATOM 2638 C C . SER A 1 360 ? 27.932 -5.954 1.128 1.00 7.56 360 SER A C 1
ATOM 2639 O O . SER A 1 360 ? 26.775 -6.314 0.929 1.00 6.95 360 SER A O 1
ATOM 2642 N N . ASN A 1 361 ? 28.637 -6.327 2.190 1.00 10.53 361 ASN A N 1
ATOM 2643 C CA . ASN A 1 361 ? 28.056 -7.059 3.323 1.00 12.04 361 ASN A CA 1
ATOM 2644 C C . ASN A 1 361 ? 27.395 -8.370 2.881 1.00 8.71 361 ASN A C 1
ATOM 2645 O O . ASN A 1 361 ? 26.296 -8.712 3.335 1.00 8.37 361 ASN A O 1
ATOM 2650 N N . ILE A 1 362 ? 28.070 -9.122 2.004 1.00 8.05 362 ILE A N 1
ATOM 2651 C CA . ILE A 1 362 ? 27.574 -10.447 1.631 1.00 6.98 362 ILE A CA 1
ATOM 2652 C C . ILE A 1 362 ? 27.622 -11.372 2.842 1.00 8.41 362 ILE A C 1
ATOM 2653 O O . ILE A 1 362 ? 28.653 -11.507 3.514 1.00 8.48 362 ILE A O 1
ATOM 2658 N N . ARG A 1 363 ? 26.492 -11.986 3.152 1.00 8.58 363 ARG A N 1
ATOM 2659 C CA . ARG A 1 363 ? 26.435 -12.990 4.196 1.00 7.74 363 ARG A CA 1
ATOM 2660 C C . ARG A 1 363 ? 25.502 -14.088 3.734 1.00 8.12 363 ARG A C 1
ATOM 2661 O O . ARG A 1 363 ? 24.520 -13.821 3.040 1.00 8.90 363 ARG A O 1
ATOM 2669 N N . TRP A 1 364 ? 25.790 -15.316 4.140 1.00 8.33 364 TRP A N 1
ATOM 2670 C CA . TRP A 1 364 ? 24.860 -16.399 3.854 1.00 8.31 364 TRP A CA 1
ATOM 2671 C C . TRP A 1 364 ? 24.814 -17.375 5.031 1.00 9.20 364 TRP A C 1
ATOM 2672 O O . TRP A 1 364 ? 25.767 -17.478 5.813 1.00 8.84 364 TRP A O 1
ATOM 2683 N N . GLY A 1 365 ? 23.687 -18.074 5.164 1.00 9.56 365 GLY A N 1
ATOM 2684 C CA . GLY A 1 365 ? 23.597 -19.081 6.212 1.00 11.08 365 GLY A CA 1
ATOM 2685 C C . GLY A 1 365 ? 22.154 -19.448 6.527 1.00 11.46 365 GLY A C 1
ATOM 2686 O O . GLY A 1 365 ? 21.277 -19.386 5.662 1.00 10.15 365 GLY A O 1
ATOM 2687 N N . ASP A 1 366 ? 21.945 -19.846 7.776 1.00 11.66 366 ASP A N 1
ATOM 2688 C CA . ASP A 1 366 ? 20.608 -20.205 8.221 1.00 12.86 366 ASP A CA 1
ATOM 2689 C C . ASP A 1 366 ? 19.641 -19.052 7.951 1.00 12.28 366 ASP A C 1
ATOM 2690 O O . ASP A 1 366 ? 20.005 -17.877 8.026 1.00 12.03 366 ASP A O 1
ATOM 2695 N N . ILE A 1 367 ? 18.392 -19.395 7.625 1.00 11.96 367 ILE A N 1
ATOM 2696 C CA . ILE A 1 367 ? 17.398 -18.372 7.309 1.00 13.10 367 ILE A CA 1
ATOM 2697 C C . ILE A 1 367 ? 17.079 -17.549 8.551 1.00 12.96 367 ILE A C 1
ATOM 2698 O O . ILE A 1 367 ? 16.856 -18.098 9.638 1.00 14.90 367 ILE A O 1
ATOM 2703 N N . GLY A 1 368 ? 17.055 -16.226 8.397 1.00 11.77 368 GLY A N 1
ATOM 2704 C CA . GLY A 1 368 ? 16.799 -15.330 9.503 1.00 11.22 368 GLY A CA 1
ATOM 2705 C C . GLY A 1 368 ? 18.025 -14.901 10.274 1.00 15.33 368 GLY A C 1
ATOM 2706 O O . GLY A 1 368 ? 17.914 -14.019 11.142 1.00 15.67 368 GLY A O 1
ATOM 2707 N N . SER A 1 369 ? 19.189 -15.483 9.975 1.00 15.92 369 SER A N 1
ATOM 2708 C CA . SER A 1 369 ? 20.399 -15.292 10.757 1.00 13.86 369 SER A CA 1
ATOM 2709 C C . SER A 1 369 ? 21.428 -14.389 10.085 1.00 12.25 369 SER A C 1
ATOM 2710 O O . SER A 1 369 ? 22.548 -14.261 10.600 1.00 13.06 369 SER A O 1
ATOM 2713 N N . THR A 1 370 ? 21.093 -13.751 8.969 1.00 11.63 370 THR A N 1
ATOM 2714 C CA . THR A 1 370 ? 22.091 -12.956 8.265 1.00 14.10 370 THR A CA 1
ATOM 2715 C C . THR A 1 370 ? 21.801 -11.457 8.211 1.00 13.85 370 THR A C 1
ATOM 2716 O O . THR A 1 370 ? 22.569 -10.728 7.578 1.00 13.79 370 THR A O 1
ATOM 2720 N N . THR A 1 371 ? 20.761 -10.952 8.878 1.00 18.31 371 THR A N 1
ATOM 2721 C CA . THR A 1 371 ? 20.269 -9.599 8.597 1.00 22.20 371 THR A CA 1
ATOM 2722 C C . THR A 1 371 ? 20.463 -8.601 9.730 1.00 22.31 371 THR A C 1
ATOM 2723 O O . THR A 1 371 ? 20.830 -7.451 9.472 1.00 19.49 371 THR A O 1
ATOM 2727 N N . GLY A 1 372 ? 20.196 -8.983 10.976 1.00 24.02 372 GLY A N 1
ATOM 2728 C CA . GLY A 1 372 ? 20.269 -8.028 12.069 1.00 28.60 372 GLY A CA 1
ATOM 2729 C C . GLY A 1 372 ? 18.925 -7.700 12.696 1.00 40.10 372 GLY A C 1
ATOM 2730 O O . GLY A 1 372 ? 17.969 -7.363 11.986 1.00 34.12 372 GLY A O 1
ATOM 2731 N N . GLY A 1 373 ? 18.859 -7.786 14.031 1.00 30.47 373 GLY A N 1
ATOM 2732 C CA . GLY A 1 373 ? 17.634 -7.639 14.787 1.00 30.98 373 GLY A CA 1
ATOM 2733 C C . GLY A 1 373 ? 16.936 -6.312 14.625 1.00 38.83 373 GLY A C 1
ATOM 2734 O O . GLY A 1 373 ? 15.743 -6.212 14.913 1.00 34.39 373 GLY A O 1
ATOM 2735 N N . GLN B 1 1 ? 21.382 24.479 19.066 1.00 22.92 1 GLN B N 1
ATOM 2736 C CA . GLN B 1 1 ? 21.087 23.496 20.088 1.00 28.26 1 GLN B CA 1
ATOM 2737 C C . GLN B 1 1 ? 19.755 22.770 19.807 1.00 24.20 1 GLN B C 1
ATOM 2738 O O . GLN B 1 1 ? 19.294 21.996 20.627 1.00 25.07 1 GLN B O 1
ATOM 2740 N N . GLN B 1 2 ? 19.171 22.981 18.634 1.00 23.14 2 GLN B N 1
ATOM 2741 C CA . GLN B 1 2 ? 18.101 22.146 18.104 1.00 21.12 2 GLN B CA 1
ATOM 2742 C C . GLN B 1 2 ? 18.385 21.740 16.659 1.00 24.80 2 GLN B C 1
ATOM 2743 O O . GLN B 1 2 ? 19.023 22.487 15.912 1.00 24.88 2 GLN B O 1
ATOM 2749 N N . PRO B 1 3 ? 17.971 20.542 16.249 1.00 20.23 3 PRO B N 1
ATOM 2750 C CA . PRO B 1 3 ? 18.273 20.088 14.881 1.00 18.13 3 PRO B CA 1
ATOM 2751 C C . PRO B 1 3 ? 17.582 20.936 13.827 1.00 17.75 3 PRO B C 1
ATOM 2752 O O . PRO B 1 3 ? 16.367 21.121 13.863 1.00 20.94 3 PRO B O 1
ATOM 2756 N N . GLY B 1 4 ? 18.381 21.461 12.886 1.00 17.37 4 GLY B N 1
ATOM 2757 C CA . GLY B 1 4 ? 17.857 22.261 11.795 1.00 21.75 4 GLY B CA 1
ATOM 2758 C C . GLY B 1 4 ? 17.185 21.445 10.687 1.00 25.18 4 GLY B C 1
ATOM 2759 O O . GLY B 1 4 ? 17.398 20.238 10.526 1.00 26.13 4 GLY B O 1
ATOM 2760 N N . THR B 1 5 ? 16.367 22.146 9.891 1.00 22.45 5 THR B N 1
ATOM 2761 C CA . THR B 1 5 ? 15.580 21.534 8.820 1.00 24.44 5 THR B CA 1
ATOM 2762 C C . THR B 1 5 ? 16.150 21.787 7.441 1.00 19.83 5 THR B C 1
ATOM 2763 O O . THR B 1 5 ? 15.625 21.246 6.470 1.00 18.34 5 THR B O 1
ATOM 2767 N N . SER B 1 6 ? 17.200 22.590 7.328 1.00 19.29 6 SER B N 1
ATOM 2768 C CA . SER B 1 6 ? 17.669 23.012 6.016 1.00 18.79 6 SER B CA 1
ATOM 2769 C C . SER B 1 6 ? 18.428 21.898 5.303 1.00 20.54 6 SER B C 1
ATOM 2770 O O . SER B 1 6 ? 18.133 21.586 4.146 1.00 22.71 6 SER B O 1
ATOM 2773 N N . THR B 1 7 ? 19.394 21.276 5.979 1.00 25.33 7 THR B N 1
ATOM 2774 C CA . THR B 1 7 ? 20.156 20.138 5.449 1.00 20.00 7 THR B CA 1
ATOM 2775 C C . THR B 1 7 ? 19.907 18.932 6.334 1.00 14.18 7 THR B C 1
ATOM 2776 O O . THR B 1 7 ? 20.424 18.875 7.460 1.00 16.53 7 THR B O 1
ATOM 2780 N N . PRO B 1 8 ? 19.093 17.974 5.910 1.00 10.99 8 PRO B N 1
ATOM 2781 C CA . PRO B 1 8 ? 18.819 16.818 6.766 1.00 12.15 8 PRO B CA 1
ATOM 2782 C C . PRO B 1 8 ? 20.099 16.064 7.059 1.00 12.27 8 PRO B C 1
ATOM 2783 O O . PRO B 1 8 ? 20.980 15.954 6.205 1.00 13.45 8 PRO B O 1
ATOM 2787 N N . GLU B 1 9 ? 20.229 15.585 8.295 1.00 11.90 9 GLU B N 1
ATOM 2788 C CA . GLU B 1 9 ? 21.435 14.886 8.699 1.00 10.44 9 GLU B CA 1
ATOM 2789 C C . GLU B 1 9 ? 21.187 13.403 8.531 1.00 7.91 9 GLU B C 1
ATOM 2790 O O . GLU B 1 9 ? 20.388 12.816 9.253 1.00 8.07 9 GLU B O 1
ATOM 2796 N N . VAL B 1 10 ? 21.853 12.814 7.555 1.00 8.58 10 VAL B N 1
ATOM 2797 C CA . VAL B 1 10 ? 21.760 11.399 7.250 1.00 8.79 10 VAL B CA 1
ATOM 2798 C C . VAL B 1 10 ? 23.107 10.789 7.601 1.00 8.88 10 VAL B C 1
ATOM 2799 O O . VAL B 1 10 ? 24.107 11.045 6.921 1.00 9.01 10 VAL B O 1
ATOM 2803 N N . HIS B 1 11 ? 23.146 9.963 8.631 1.00 8.22 11 HIS B N 1
ATOM 2804 C CA . HIS B 1 11 ? 24.416 9.368 9.010 1.00 10.64 11 HIS B CA 1
ATOM 2805 C C . HIS B 1 11 ? 24.732 8.180 8.097 1.00 10.16 11 HIS B C 1
ATOM 2806 O O . HIS B 1 11 ? 23.945 7.229 8.041 1.00 10.04 11 HIS B O 1
ATOM 2813 N N . PRO B 1 12 ? 25.881 8.184 7.408 1.00 10.47 12 PRO B N 1
ATOM 2814 C CA . PRO B 1 12 ? 26.252 7.030 6.563 1.00 8.83 12 PRO B CA 1
ATOM 2815 C C . PRO B 1 12 ? 26.531 5.813 7.420 1.00 10.41 12 PRO B C 1
ATOM 2816 O O . PRO B 1 12 ? 27.332 5.875 8.352 1.00 12.09 12 PRO B O 1
ATOM 2820 N N . LYS B 1 13 ? 25.959 4.695 7.089 1.00 13.83 13 LYS B N 1
ATOM 2821 C CA . LYS B 1 13 ? 26.053 3.521 7.887 1.00 13.02 13 LYS B CA 1
ATOM 2822 C C . LYS B 1 13 ? 27.277 2.721 7.716 1.00 9.29 13 LYS B C 1
ATOM 2823 O O . LYS B 1 13 ? 27.577 2.317 6.673 1.00 9.68 13 LYS B O 1
ATOM 2829 N N . LEU B 1 14 ? 27.896 2.368 8.801 1.00 9.06 14 LEU B N 1
ATOM 2830 C CA . LEU B 1 14 ? 29.189 1.681 8.746 1.00 8.75 14 LEU B CA 1
ATOM 2831 C C . LEU B 1 14 ? 29.108 0.388 9.535 1.00 7.77 14 LEU B C 1
ATOM 2832 O O . LEU B 1 14 ? 28.983 0.432 10.754 1.00 6.40 14 LEU B O 1
ATOM 2837 N N . THR B 1 15 ? 29.252 -0.751 8.862 1.00 7.37 15 THR B N 1
ATOM 2838 C CA . THR B 1 15 ? 28.973 -2.061 9.448 1.00 8.41 15 THR B CA 1
ATOM 2839 C C . THR B 1 15 ? 30.075 -2.514 10.410 1.00 12.40 15 THR B C 1
ATOM 2840 O O . THR B 1 15 ? 31.235 -2.720 10.005 1.00 11.59 15 THR B O 1
ATOM 2844 N N . THR B 1 16 ? 29.701 -2.723 11.673 1.00 7.93 16 THR B N 1
ATOM 2845 C CA . THR B 1 16 ? 30.624 -3.191 12.698 1.00 8.42 16 THR B CA 1
ATOM 2846 C C . THR B 1 16 ? 30.078 -4.468 13.319 1.00 9.60 16 THR B C 1
ATOM 2847 O O . THR B 1 16 ? 28.917 -4.816 13.132 1.00 9.72 16 THR B O 1
ATOM 2851 N N . TYR B 1 17 ? 30.887 -5.187 14.073 1.00 9.49 17 TYR B N 1
ATOM 2852 C CA . TYR B 1 17 ? 30.505 -6.423 14.662 1.00 8.26 17 TYR B CA 1
ATOM 2853 C C . TYR B 1 17 ? 30.998 -6.521 16.062 1.00 14.06 17 TYR B C 1
ATOM 2854 O O . TYR B 1 17 ? 31.985 -6.005 16.372 1.00 14.17 17 TYR B O 1
ATOM 2863 N N . LYS B 1 18 ? 30.223 -7.159 16.927 1.00 16.24 18 LYS B N 1
ATOM 2864 C CA . LYS B 1 18 ? 30.602 -7.523 18.284 1.00 11.67 18 LYS B CA 1
ATOM 2865 C C . LYS B 1 18 ? 30.729 -9.039 18.330 1.00 10.38 18 LYS B C 1
ATOM 2866 O O . LYS B 1 18 ? 29.803 -9.742 17.905 1.00 11.29 18 LYS B O 1
ATOM 2872 N N . CYS B 1 19 ? 31.872 -9.549 18.820 1.00 10.51 19 CYS B N 1
ATOM 2873 C CA . CYS B 1 19 ? 32.195 -10.968 18.670 1.00 12.36 19 CYS B CA 1
ATOM 2874 C C . CYS B 1 19 ? 32.449 -11.653 20.009 1.00 17.28 19 CYS B C 1
ATOM 2875 O O . CYS B 1 19 ? 33.299 -11.226 20.795 1.00 19.71 19 CYS B O 1
ATOM 2878 N N . THR B 1 20 ? 31.742 -12.748 20.237 1.00 20.08 20 THR B N 1
ATOM 2879 C CA . THR B 1 20 ? 31.915 -13.601 21.398 1.00 18.78 20 THR B CA 1
ATOM 2880 C C . THR B 1 20 ? 32.663 -14.859 20.975 1.00 22.16 20 THR B C 1
ATOM 2881 O O . THR B 1 20 ? 32.557 -15.317 19.828 1.00 19.44 20 THR B O 1
ATOM 2885 N N . LYS B 1 21 ? 33.411 -15.419 21.925 1.00 25.85 21 LYS B N 1
ATOM 2886 C CA . LYS B 1 21 ? 34.042 -16.720 21.724 1.00 28.58 21 LYS B CA 1
ATOM 2887 C C . LYS B 1 21 ? 33.021 -17.775 21.256 1.00 29.44 21 LYS B C 1
ATOM 2888 O O . LYS B 1 21 ? 33.230 -18.472 20.253 1.00 19.24 21 LYS B O 1
ATOM 2890 N N . SER B 1 22 ? 31.909 -17.901 21.976 1.00 28.04 22 SER B N 1
ATOM 2891 C CA . SER B 1 22 ? 30.939 -18.935 21.636 1.00 28.39 22 SER B CA 1
ATOM 2892 C C . SER B 1 22 ? 29.851 -18.459 20.668 1.00 28.54 22 SER B C 1
ATOM 2893 O O . SER B 1 22 ? 29.504 -19.180 19.729 1.00 24.00 22 SER B O 1
ATOM 2896 N N . GLY B 1 23 ? 29.321 -17.254 20.845 1.00 22.54 23 GLY B N 1
ATOM 2897 C CA . GLY B 1 23 ? 28.239 -16.801 19.996 1.00 19.83 23 GLY B CA 1
ATOM 2898 C C . GLY B 1 23 ? 28.661 -16.162 18.702 1.00 16.80 23 GLY B C 1
ATOM 2899 O O . GLY B 1 23 ? 27.786 -15.720 17.952 1.00 14.07 23 GLY B O 1
ATOM 2900 N N . GLY B 1 24 ? 29.975 -16.057 18.437 1.00 18.93 24 GLY B N 1
ATOM 2901 C CA . GLY B 1 24 ? 30.414 -15.544 17.149 1.00 14.79 24 GLY B CA 1
ATOM 2902 C C . GLY B 1 24 ? 30.199 -14.045 17.039 1.00 13.96 24 GLY B C 1
ATOM 2903 O O . GLY B 1 24 ? 29.999 -13.332 18.028 1.00 16.11 24 GLY B O 1
ATOM 2904 N N . CYS B 1 25 ? 30.201 -13.573 15.798 1.00 11.54 25 CYS B N 1
ATOM 2905 C CA . CYS B 1 25 ? 30.089 -12.152 15.513 1.00 9.24 25 CYS B CA 1
ATOM 2906 C C . CYS B 1 25 ? 28.653 -11.799 15.135 1.00 8.92 25 CYS B C 1
ATOM 2907 O O . CYS B 1 25 ? 28.018 -12.503 14.341 1.00 11.54 25 CYS B O 1
ATOM 2910 N N . VAL B 1 26 ? 28.132 -10.733 15.731 1.00 8.05 26 VAL B N 1
ATOM 2911 C CA . VAL B 1 26 ? 26.824 -10.209 15.361 1.00 11.96 26 VAL B CA 1
ATOM 2912 C C . VAL B 1 26 ? 26.991 -8.752 14.926 1.00 13.02 26 VAL B C 1
ATOM 2913 O O . VAL B 1 26 ? 27.621 -7.948 15.630 1.00 11.15 26 VAL B O 1
ATOM 2917 N N . ALA B 1 27 ? 26.417 -8.419 13.764 1.00 12.06 27 ALA B N 1
ATOM 2918 C CA . ALA B 1 27 ? 26.523 -7.080 13.205 1.00 9.55 27 ALA B CA 1
ATOM 2919 C C . ALA B 1 27 ? 25.721 -6.087 14.038 1.00 12.17 27 ALA B C 1
ATOM 2920 O O . ALA B 1 27 ? 24.643 -6.397 14.557 1.00 10.29 27 ALA B O 1
ATOM 2922 N N . GLN B 1 28 ? 26.250 -4.876 14.143 1.00 12.65 28 GLN B N 1
ATOM 2923 C CA . GLN B 1 28 ? 25.580 -3.769 14.800 1.00 13.52 28 GLN B CA 1
ATOM 2924 C C . GLN B 1 28 ? 25.090 -2.800 13.741 1.00 16.06 28 GLN B C 1
ATOM 2925 O O . GLN B 1 28 ? 25.699 -2.682 12.665 1.00 15.36 28 GLN B O 1
ATOM 2931 N N . ASP B 1 29 ? 23.978 -2.121 14.055 1.00 15.16 29 ASP B N 1
ATOM 2932 C CA . ASP B 1 29 ? 23.415 -1.099 13.172 1.00 13.57 29 ASP B CA 1
ATOM 2933 C C . ASP B 1 29 ? 24.009 0.257 13.542 1.00 15.19 29 ASP B C 1
ATOM 2934 O O . ASP B 1 29 ? 23.336 1.179 14.011 1.00 19.21 29 ASP B O 1
ATOM 2939 N N . THR B 1 30 ? 25.307 0.363 13.289 1.00 11.96 30 THR B N 1
ATOM 2940 C CA . THR B 1 30 ? 26.089 1.539 13.615 1.00 10.82 30 THR B CA 1
ATOM 2941 C C . THR B 1 30 ? 26.229 2.450 12.399 1.00 10.95 30 THR B C 1
ATOM 2942 O O . THR B 1 30 ? 26.314 1.996 11.256 1.00 11.00 30 THR B O 1
ATOM 2946 N N . SER B 1 31 ? 26.247 3.742 12.651 1.00 10.92 31 SER B N 1
ATOM 2947 C CA . SER B 1 31 ? 26.544 4.722 11.618 1.00 10.78 31 SER B CA 1
ATOM 2948 C C . SER B 1 31 ? 27.719 5.580 12.093 1.00 11.00 31 SER B C 1
ATOM 2949 O O . SER B 1 31 ? 28.299 5.333 13.154 1.00 10.59 31 SER B O 1
ATOM 2952 N N . VAL B 1 32 ? 28.100 6.576 11.295 1.00 9.63 32 VAL B N 1
ATOM 2953 C CA . VAL B 1 32 ? 29.150 7.511 11.678 1.00 8.38 32 VAL B CA 1
ATOM 2954 C C . VAL B 1 32 ? 28.554 8.912 11.668 1.00 7.53 32 VAL B C 1
ATOM 2955 O O . VAL B 1 32 ? 27.693 9.215 10.838 1.00 7.44 32 VAL B O 1
ATOM 2959 N N . VAL B 1 33 ? 28.978 9.758 12.598 1.00 6.09 33 VAL B N 1
ATOM 2960 C CA . VAL B 1 33 ? 28.456 11.113 12.657 1.00 6.50 33 VAL B CA 1
ATOM 2961 C C . VAL B 1 33 ? 29.615 12.099 12.772 1.00 9.49 33 VAL B C 1
ATOM 2962 O O . VAL B 1 33 ? 30.636 11.801 13.400 1.00 9.02 33 VAL B O 1
ATOM 2966 N N . LEU B 1 34 ? 29.488 13.251 12.108 1.00 10.67 34 LEU B N 1
ATOM 2967 C CA . LEU B 1 34 ? 30.557 14.246 12.090 1.00 9.66 34 LEU B CA 1
ATOM 2968 C C . LEU B 1 34 ? 30.490 15.143 13.316 1.00 10.39 34 LEU B C 1
ATOM 2969 O O . LEU B 1 34 ? 29.419 15.373 13.888 1.00 10.39 34 LEU B O 1
ATOM 2974 N N . ASP B 1 35 ? 31.652 15.645 13.721 1.00 11.63 35 ASP B N 1
ATOM 2975 C CA . ASP B 1 35 ? 31.748 16.330 15.003 1.00 12.59 35 ASP B CA 1
ATOM 2976 C C . ASP B 1 35 ? 30.864 17.572 15.040 1.00 13.64 35 ASP B C 1
ATOM 2977 O O . ASP B 1 35 ? 30.604 18.200 14.014 1.00 13.27 35 ASP B O 1
ATOM 2982 N N . TRP B 1 36 ? 30.412 17.923 16.254 1.00 14.76 36 TRP B N 1
ATOM 2983 C CA . TRP B 1 36 ? 29.566 19.099 16.464 1.00 12.95 36 TRP B CA 1
ATOM 2984 C C . TRP B 1 36 ? 30.123 20.328 15.763 1.00 12.11 36 TRP B C 1
ATOM 2985 O O . TRP B 1 36 ? 29.422 20.996 14.995 1.00 11.99 36 TRP B O 1
ATOM 2996 N N . ASN B 1 37 ? 31.404 20.615 15.982 1.00 12.92 37 ASN B N 1
ATOM 2997 C CA . ASN B 1 37 ? 31.941 21.907 15.587 1.00 13.03 37 ASN B CA 1
ATOM 2998 C C . ASN B 1 37 ? 32.052 22.079 14.081 1.00 12.10 37 ASN B C 1
ATOM 2999 O O . ASN B 1 37 ? 32.140 23.210 13.613 1.00 15.77 37 ASN B O 1
ATOM 3004 N N . TYR B 1 38 ? 32.052 21.000 13.310 1.00 9.50 38 TYR B N 1
ATOM 3005 C CA . TYR B 1 38 ? 32.116 21.102 11.859 1.00 12.86 38 TYR B CA 1
ATOM 3006 C C . TYR B 1 38 ? 30.817 21.591 11.247 1.00 8.93 38 TYR B C 1
ATOM 3007 O O . TYR B 1 38 ? 30.789 21.860 10.041 1.00 8.91 38 TYR B O 1
ATOM 3016 N N . ARG B 1 39 ? 29.740 21.664 12.020 1.00 11.78 39 ARG B N 1
ATOM 3017 C CA . ARG B 1 39 ? 28.416 21.892 11.466 1.00 11.63 39 ARG B CA 1
ATOM 3018 C C . ARG B 1 39 ? 28.040 23.366 11.487 1.00 15.01 39 ARG B C 1
ATOM 3019 O O . ARG B 1 39 ? 28.517 24.153 12.308 1.00 15.15 39 ARG B O 1
ATOM 3027 N N . TRP B 1 40 ? 27.123 23.715 10.592 1.00 17.01 40 TRP B N 1
ATOM 3028 C CA . TRP B 1 40 ? 26.563 25.052 10.539 1.00 18.22 40 TRP B CA 1
ATOM 3029 C C . TRP B 1 40 ? 25.402 25.167 11.518 1.00 21.52 40 TRP B C 1
ATOM 3030 O O . TRP B 1 40 ? 24.523 24.301 11.570 1.00 21.92 40 TRP B O 1
ATOM 3041 N N . MET B 1 41 ? 25.427 26.212 12.334 1.00 22.28 41 MET B N 1
ATOM 3042 C CA . MET B 1 41 ? 24.346 26.479 13.266 1.00 24.63 41 MET B CA 1
ATOM 3043 C C . MET B 1 41 ? 23.812 27.877 12.997 1.00 32.94 41 MET B C 1
ATOM 3044 O O . MET B 1 41 ? 24.594 28.825 12.878 1.00 35.30 41 MET B O 1
ATOM 3049 N N . HIS B 1 42 ? 22.485 28.006 12.909 1.00 31.90 42 HIS B N 1
ATOM 3050 C CA . HIS B 1 42 ? 21.847 29.263 12.549 1.00 29.08 42 HIS B CA 1
ATOM 3051 C C . HIS B 1 42 ? 20.547 29.432 13.326 1.00 27.12 42 HIS B C 1
ATOM 3052 O O . HIS B 1 42 ? 20.038 28.493 13.946 1.00 25.59 42 HIS B O 1
ATOM 3059 N N . ASP B 1 43 ? 19.997 30.648 13.273 1.00 28.08 43 ASP B N 1
ATOM 3060 C CA . ASP B 1 43 ? 18.715 30.948 13.899 1.00 35.09 43 ASP B CA 1
ATOM 3061 C C . ASP B 1 43 ? 17.594 30.766 12.872 1.00 34.53 43 ASP B C 1
ATOM 3062 O O . ASP B 1 43 ? 17.828 30.324 11.745 1.00 36.09 43 ASP B O 1
ATOM 3067 N N . LYS B 1 44 ? 16.362 31.148 13.224 1.00 31.02 44 LYS B N 1
ATOM 3068 C CA . LYS B 1 44 ? 15.258 30.994 12.276 1.00 32.42 44 LYS B CA 1
ATOM 3069 C C . LYS B 1 44 ? 15.365 31.973 11.115 1.00 32.85 44 LYS B C 1
ATOM 3070 O O . LYS B 1 44 ? 14.763 31.745 10.058 1.00 25.98 44 LYS B O 1
ATOM 3076 N N . ASN B 1 45 ? 16.178 33.009 11.259 1.00 35.87 45 ASN B N 1
ATOM 3077 C CA . ASN B 1 45 ? 16.423 33.978 10.202 1.00 31.59 45 ASN B CA 1
ATOM 3078 C C . ASN B 1 45 ? 17.695 33.677 9.440 1.00 27.58 45 ASN B C 1
ATOM 3079 O O . ASN B 1 45 ? 18.175 34.535 8.705 1.00 31.43 45 ASN B O 1
ATOM 3084 N N . PHE B 1 46 ? 18.291 32.515 9.663 1.00 32.17 46 PHE B N 1
ATOM 3085 C CA . PHE B 1 46 ? 19.514 32.100 8.982 1.00 33.31 46 PHE B CA 1
ATOM 3086 C C . PHE B 1 46 ? 20.704 32.966 9.372 1.00 35.88 46 PHE B C 1
ATOM 3087 O O . PHE B 1 46 ? 21.690 33.039 8.638 1.00 44.07 46 PHE B O 1
ATOM 3095 N N . ASN B 1 47 ? 20.662 33.548 10.536 1.00 35.21 47 ASN B N 1
ATOM 3096 C CA . ASN B 1 47 ? 21.796 34.259 11.053 1.00 36.89 47 ASN B CA 1
ATOM 3097 C C . ASN B 1 47 ? 22.531 33.153 11.832 1.00 41.73 47 ASN B C 1
ATOM 3098 O O . ASN B 1 47 ? 21.914 32.347 12.488 1.00 43.38 47 ASN B O 1
ATOM 3103 N N . SER B 1 48 ? 23.842 33.092 11.820 1.00 40.65 48 SER B N 1
ATOM 3104 C CA . SER B 1 48 ? 24.510 31.984 12.487 1.00 34.48 48 SER B CA 1
ATOM 3105 C C . SER B 1 48 ? 24.522 32.229 13.989 1.00 32.23 48 SER B C 1
ATOM 3106 O O . SER B 1 48 ? 24.461 33.365 14.456 1.00 38.61 48 SER B O 1
ATOM 3109 N N . CYS B 1 49 ? 24.588 31.154 14.752 1.00 34.20 49 CYS B N 1
ATOM 3110 C CA . CYS B 1 49 ? 24.703 31.234 16.191 1.00 34.43 49 CYS B CA 1
ATOM 3111 C C . CYS B 1 49 ? 26.186 31.145 16.559 1.00 32.18 49 CYS B C 1
ATOM 3112 O O . CYS B 1 49 ? 26.585 31.639 17.531 1.00 32.87 49 CYS B O 1
ATOM 3115 N N . THR B 1 50 ? 26.973 30.502 15.720 1.00 40.17 50 THR B N 1
ATOM 3116 C CA . THR B 1 50 ? 28.419 30.372 15.798 1.00 41.32 50 THR B CA 1
ATOM 3117 C C . THR B 1 50 ? 29.044 31.604 15.177 1.00 37.89 50 THR B C 1
ATOM 3118 O O . THR B 1 50 ? 28.451 32.219 14.293 1.00 41.36 50 THR B O 1
ATOM 3122 N N . VAL B 1 51 ? 30.194 32.010 15.708 1.00 41.42 51 VAL B N 1
ATOM 3123 C CA . VAL B 1 51 ? 31.014 32.953 14.948 1.00 49.25 51 VAL B CA 1
ATOM 3124 C C . VAL B 1 51 ? 32.470 32.827 15.387 1.00 45.82 51 VAL B C 1
ATOM 3125 O O . VAL B 1 51 ? 32.856 33.225 16.493 1.00 43.55 51 VAL B O 1
ATOM 3129 N N . ASN B 1 52 ? 33.278 32.229 14.505 1.00 56.51 52 ASN B N 1
ATOM 3130 C CA . ASN B 1 52 ? 34.726 32.062 14.685 1.00 61.87 52 ASN B CA 1
ATOM 3131 C C . ASN B 1 52 ? 35.043 31.216 15.919 1.00 59.44 52 ASN B C 1
ATOM 3132 O O . ASN B 1 52 ? 35.896 31.573 16.734 1.00 55.64 52 ASN B O 1
ATOM 3137 N N . GLY B 1 53 ? 34.362 30.068 16.038 1.00 58.05 53 GLY B N 1
ATOM 3138 C CA . GLY B 1 53 ? 34.578 29.153 17.154 1.00 49.21 53 GLY B CA 1
ATOM 3139 C C . GLY B 1 53 ? 34.280 29.786 18.500 1.00 49.03 53 GLY B C 1
ATOM 3140 O O . GLY B 1 53 ? 35.119 29.793 19.407 1.00 44.34 53 GLY B O 1
ATOM 3141 N N . GLY B 1 54 ? 33.081 30.344 18.623 1.00 44.16 54 GLY B N 1
ATOM 3142 C CA . GLY B 1 54 ? 32.643 31.063 19.800 1.00 35.44 54 GLY B CA 1
ATOM 3143 C C . GLY B 1 54 ? 31.249 31.570 19.512 1.00 41.36 54 GLY B C 1
ATOM 3144 O O . GLY B 1 54 ? 30.953 31.940 18.372 1.00 50.52 54 GLY B O 1
ATOM 3145 N N . VAL B 1 55 ? 30.352 31.574 20.455 1.00 35.56 55 VAL B N 1
ATOM 3146 C CA . VAL B 1 55 ? 28.994 31.941 20.123 1.00 36.96 55 VAL B CA 1
ATOM 3147 C C . VAL B 1 55 ? 28.695 33.369 19.826 1.00 41.54 55 VAL B C 1
ATOM 3148 O O . VAL B 1 55 ? 29.519 34.222 19.751 1.00 51.07 55 VAL B O 1
ATOM 3152 N N . ASN B 1 56 ? 27.425 33.649 19.668 1.00 47.14 56 ASN B N 1
ATOM 3153 C CA . ASN B 1 56 ? 26.980 34.996 19.504 1.00 50.98 56 ASN B CA 1
ATOM 3154 C C . ASN B 1 56 ? 26.436 35.339 20.823 1.00 48.93 56 ASN B C 1
ATOM 3155 O O . ASN B 1 56 ? 25.554 34.704 21.292 1.00 44.83 56 ASN B O 1
ATOM 3160 N N . THR B 1 57 ? 26.953 36.384 21.414 1.00 47.00 57 THR B N 1
ATOM 3161 C CA . THR B 1 57 ? 26.485 36.785 22.728 1.00 44.99 57 THR B CA 1
ATOM 3162 C C . THR B 1 57 ? 25.047 37.142 22.741 1.00 45.88 57 THR B C 1
ATOM 3163 O O . THR B 1 57 ? 24.425 36.983 23.717 1.00 43.74 57 THR B O 1
ATOM 3167 N N . THR B 1 58 ? 24.555 37.683 21.650 1.00 43.37 58 THR B N 1
ATOM 3168 C CA . THR B 1 58 ? 23.249 38.184 21.514 1.00 42.32 58 THR B CA 1
ATOM 3169 C C . THR B 1 58 ? 22.289 37.143 21.132 1.00 43.79 58 THR B C 1
ATOM 3170 O O . THR B 1 58 ? 21.121 37.247 21.409 1.00 44.68 58 THR B O 1
ATOM 3174 N N . LEU B 1 59 ? 22.788 36.116 20.481 1.00 47.43 59 LEU B N 1
ATOM 3175 C CA . LEU B 1 59 ? 21.973 35.022 20.007 1.00 42.13 59 LEU B CA 1
ATOM 3176 C C . LEU B 1 59 ? 21.927 33.923 21.017 1.00 37.82 59 LEU B C 1
ATOM 3177 O O . LEU B 1 59 ? 20.946 33.298 21.172 1.00 35.84 59 LEU B O 1
ATOM 3182 N N . CYS B 1 60 ? 23.029 33.736 21.715 1.00 43.68 60 CYS B N 1
ATOM 3183 C CA . CYS B 1 60 ? 23.191 32.763 22.791 1.00 47.11 60 CYS B CA 1
ATOM 3184 C C . CYS B 1 60 ? 23.736 33.354 24.091 1.00 50.32 60 CYS B C 1
ATOM 3185 O O . CYS B 1 60 ? 24.828 33.030 24.497 1.00 49.64 60 CYS B O 1
ATOM 3188 N N . PRO B 1 61 ? 23.020 34.256 24.734 1.00 48.37 61 PRO B N 1
ATOM 3189 C CA . PRO B 1 61 ? 23.486 34.750 26.049 1.00 48.50 61 PRO B CA 1
ATOM 3190 C C . PRO B 1 61 ? 23.582 33.662 27.107 1.00 49.17 61 PRO B C 1
ATOM 3191 O O . PRO B 1 61 ? 24.647 33.507 27.719 1.00 47.11 61 PRO B O 1
ATOM 3195 N N . ASP B 1 62 ? 22.508 32.917 27.364 1.00 49.27 62 ASP B N 1
ATOM 3196 C CA . ASP B 1 62 ? 22.564 31.716 28.192 1.00 38.37 62 ASP B CA 1
ATOM 3197 C C . ASP B 1 62 ? 22.397 30.510 27.277 1.00 46.11 62 ASP B C 1
ATOM 3198 O O . ASP B 1 62 ? 22.301 30.639 26.054 1.00 50.52 62 ASP B O 1
ATOM 3203 N N . GLU B 1 63 ? 22.347 29.318 27.868 1.00 48.44 63 GLU B N 1
ATOM 3204 C CA . GLU B 1 63 ? 22.122 28.130 27.046 1.00 43.47 63 GLU B CA 1
ATOM 3205 C C . GLU B 1 63 ? 20.643 27.912 26.719 1.00 40.21 63 GLU B C 1
ATOM 3206 O O . GLU B 1 63 ? 20.338 27.265 25.717 1.00 35.86 63 GLU B O 1
ATOM 3212 N N . ALA B 1 64 ? 19.714 28.415 27.533 1.00 41.58 64 ALA B N 1
ATOM 3213 C CA . ALA B 1 64 ? 18.303 28.222 27.210 1.00 41.40 64 ALA B CA 1
ATOM 3214 C C . ALA B 1 64 ? 17.849 29.163 26.105 1.00 38.00 64 ALA B C 1
ATOM 3215 O O . ALA B 1 64 ? 17.139 28.743 25.181 1.00 34.03 64 ALA B O 1
ATOM 3217 N N . THR B 1 65 ? 18.213 30.441 26.194 1.00 40.08 65 THR B N 1
ATOM 3218 C CA . THR B 1 65 ? 18.124 31.302 25.012 1.00 49.24 65 THR B CA 1
ATOM 3219 C C . THR B 1 65 ? 18.735 30.695 23.749 1.00 43.96 65 THR B C 1
ATOM 3220 O O . THR B 1 65 ? 18.131 30.750 22.663 1.00 39.35 65 THR B O 1
ATOM 3224 N N . CYS B 1 66 ? 19.930 30.133 23.857 1.00 42.80 66 CYS B N 1
ATOM 3225 C CA . CYS B 1 66 ? 20.569 29.581 22.674 1.00 33.68 66 CYS B CA 1
ATOM 3226 C C . CYS B 1 66 ? 19.852 28.318 22.194 1.00 33.36 66 CYS B C 1
ATOM 3227 O O . CYS B 1 66 ? 19.772 28.060 20.991 1.00 33.54 66 CYS B O 1
ATOM 3230 N N . GLY B 1 67 ? 19.308 27.536 23.120 1.00 37.15 67 GLY B N 1
ATOM 3231 C CA . GLY B 1 67 ? 18.519 26.373 22.745 1.00 35.34 67 GLY B CA 1
ATOM 3232 C C . GLY B 1 67 ? 17.252 26.731 22.005 1.00 30.65 67 GLY B C 1
ATOM 3233 O O . GLY B 1 67 ? 16.853 26.033 21.071 1.00 29.88 67 GLY B O 1
ATOM 3234 N N . ALA B 1 68 ? 16.592 27.813 22.426 1.00 33.44 68 ALA B N 1
ATOM 3235 C CA . ALA B 1 68 ? 15.350 28.219 21.773 1.00 37.70 68 ALA B CA 1
ATOM 3236 C C . ALA B 1 68 ? 15.624 28.833 20.395 1.00 37.20 68 ALA B C 1
ATOM 3237 O O . ALA B 1 68 ? 14.844 28.631 19.452 1.00 31.48 68 ALA B O 1
ATOM 3239 N N . ASN B 1 69 ? 16.720 29.602 20.261 1.00 35.34 69 ASN B N 1
ATOM 3240 C CA . ASN B 1 69 ? 16.955 30.348 19.025 1.00 32.87 69 ASN B CA 1
ATOM 3241 C C . ASN B 1 69 ? 17.661 29.540 17.933 1.00 28.05 69 ASN B C 1
ATOM 3242 O O . ASN B 1 69 ? 17.493 29.849 16.750 1.00 29.82 69 ASN B O 1
ATOM 3247 N N . CYS B 1 70 ? 18.437 28.517 18.279 1.00 28.66 70 CYS B N 1
ATOM 3248 C CA . CYS B 1 70 ? 19.448 28.004 17.362 1.00 28.01 70 CYS B CA 1
ATOM 3249 C C . CYS B 1 70 ? 19.125 26.630 16.779 1.00 29.06 70 CYS B C 1
ATOM 3250 O O . CYS B 1 70 ? 18.544 25.764 17.443 1.00 28.83 70 CYS B O 1
ATOM 3253 N N . PHE B 1 71 ? 19.553 26.441 15.525 1.00 28.28 71 PHE B N 1
ATOM 3254 C CA . PHE B 1 71 ? 19.314 25.224 14.760 1.00 25.74 71 PHE B CA 1
ATOM 3255 C C . PHE B 1 71 ? 20.606 24.809 14.075 1.00 24.65 71 PHE B C 1
ATOM 3256 O O . PHE B 1 71 ? 21.108 25.526 13.203 1.00 22.77 71 PHE B O 1
ATOM 3264 N N . ILE B 1 72 ? 21.107 23.623 14.425 1.00 27.62 72 ILE B N 1
ATOM 3265 C CA . ILE B 1 72 ? 22.377 23.112 13.919 1.00 21.60 72 ILE B CA 1
ATOM 3266 C C . ILE B 1 72 ? 22.076 22.141 12.793 1.00 18.98 72 ILE B C 1
ATOM 3267 O O . ILE B 1 72 ? 21.163 21.315 12.897 1.00 18.78 72 ILE B O 1
ATOM 3272 N N . GLU B 1 73 ? 22.823 22.239 11.711 1.00 18.56 73 GLU B N 1
ATOM 3273 C CA . GLU B 1 73 ? 22.378 21.626 10.470 1.00 17.62 73 GLU B CA 1
ATOM 3274 C C . GLU B 1 73 ? 23.065 20.289 10.213 1.00 17.16 73 GLU B C 1
ATOM 3275 O O . GLU B 1 73 ? 24.065 19.936 10.841 1.00 16.57 73 GLU B O 1
ATOM 3281 N N . GLY B 1 74 ? 22.491 19.535 9.282 1.00 18.39 74 GLY B N 1
ATOM 3282 C CA . GLY B 1 74 ? 23.109 18.319 8.793 1.00 13.69 74 GLY B CA 1
ATOM 3283 C C . GLY B 1 74 ? 24.271 18.626 7.873 1.00 13.45 74 GLY B C 1
ATOM 3284 O O . GLY B 1 74 ? 24.656 19.770 7.642 1.00 15.73 74 GLY B O 1
ATOM 3285 N N . VAL B 1 75 ? 24.857 17.566 7.345 1.00 15.53 75 VAL B N 1
ATOM 3286 C CA . VAL B 1 75 ? 26.151 17.656 6.684 1.00 13.34 75 VAL B CA 1
ATOM 3287 C C . VAL B 1 75 ? 26.126 16.792 5.431 1.00 12.49 75 VAL B C 1
ATOM 3288 O O . VAL B 1 75 ? 25.443 15.760 5.390 1.00 12.52 75 VAL B O 1
ATOM 3292 N N . ASP B 1 76 ? 26.789 17.286 4.385 1.00 12.96 76 ASP B N 1
ATOM 3293 C CA . ASP B 1 76 ? 27.146 16.530 3.186 1.00 12.99 76 ASP B CA 1
ATOM 3294 C C . ASP B 1 76 ? 28.405 15.740 3.519 1.00 11.74 76 ASP B C 1
ATOM 3295 O O . ASP B 1 76 ? 29.512 16.281 3.510 1.00 12.38 76 ASP B O 1
ATOM 3300 N N . TYR B 1 77 ? 28.250 14.450 3.823 1.00 10.60 77 TYR B N 1
ATOM 3301 C CA . TYR B 1 77 ? 29.398 13.698 4.322 1.00 13.70 77 TYR B CA 1
ATOM 3302 C C . TYR B 1 77 ? 30.496 13.563 3.275 1.00 12.38 77 TYR B C 1
ATOM 3303 O O . TYR B 1 77 ? 31.685 13.606 3.618 1.00 11.90 77 TYR B O 1
ATOM 3312 N N . ALA B 1 78 ? 30.124 13.380 2.000 1.00 12.60 78 ALA B N 1
ATOM 3313 C CA . ALA B 1 78 ? 31.126 13.302 0.942 1.00 10.38 78 ALA B CA 1
ATOM 3314 C C . ALA B 1 78 ? 31.849 14.630 0.771 1.00 11.23 78 ALA B C 1
ATOM 3315 O O . ALA B 1 78 ? 33.063 14.657 0.529 1.00 11.09 78 ALA B O 1
ATOM 3317 N N . ALA B 1 79 ? 31.115 15.744 0.877 1.00 12.96 79 ALA B N 1
ATOM 3318 C CA . ALA B 1 79 ? 31.758 17.053 0.858 1.00 11.12 79 ALA B CA 1
ATOM 3319 C C . ALA B 1 79 ? 32.740 17.191 2.005 1.00 12.47 79 ALA B C 1
ATOM 3320 O O . ALA B 1 79 ? 33.710 17.957 1.905 1.00 13.50 79 ALA B O 1
ATOM 3322 N N . SER B 1 80 ? 32.510 16.440 3.090 1.00 11.49 80 SER B N 1
ATOM 3323 C CA . SER B 1 80 ? 33.239 16.533 4.342 1.00 10.61 80 SER B CA 1
ATOM 3324 C C . SER B 1 80 ? 34.511 15.687 4.385 1.00 12.76 80 SER B C 1
ATOM 3325 O O . SER B 1 80 ? 35.192 15.685 5.414 1.00 12.84 80 SER B O 1
ATOM 3328 N N . GLY B 1 81 ? 34.839 14.954 3.318 1.00 13.39 81 GLY B N 1
ATOM 3329 C CA . GLY B 1 81 ? 35.960 14.041 3.346 1.00 11.54 81 GLY B CA 1
ATOM 3330 C C . GLY B 1 81 ? 35.610 12.611 3.717 1.00 11.75 81 GLY B C 1
ATOM 3331 O O . GLY B 1 81 ? 36.506 11.754 3.714 1.00 11.61 81 GLY B O 1
ATOM 3332 N N . VAL B 1 82 ? 34.342 12.330 4.029 1.00 12.72 82 VAL B N 1
ATOM 3333 C CA . VAL B 1 82 ? 33.886 11.026 4.511 1.00 12.59 82 VAL B CA 1
ATOM 3334 C C . VAL B 1 82 ? 33.135 10.302 3.401 1.00 10.43 82 VAL B C 1
ATOM 3335 O O . VAL B 1 82 ? 32.157 10.834 2.864 1.00 12.87 82 VAL B O 1
ATOM 3339 N N . THR B 1 83 ? 33.573 9.098 3.040 1.00 9.74 83 THR B N 1
ATOM 3340 C CA . THR B 1 83 ? 32.770 8.247 2.165 1.00 10.30 83 THR B CA 1
ATOM 3341 C C . THR B 1 83 ? 32.764 6.836 2.727 1.00 10.22 83 THR B C 1
ATOM 3342 O O . THR B 1 83 ? 33.807 6.327 3.148 1.00 8.92 83 THR B O 1
ATOM 3346 N N . VAL B 1 84 ? 31.582 6.201 2.708 1.00 6.39 84 VAL B N 1
ATOM 3347 C CA . VAL B 1 84 ? 31.323 4.955 3.421 1.00 11.07 84 VAL B CA 1
ATOM 3348 C C . VAL B 1 84 ? 30.689 3.941 2.473 1.00 7.76 84 VAL B C 1
ATOM 3349 O O . VAL B 1 84 ? 29.939 4.288 1.551 1.00 7.40 84 VAL B O 1
ATOM 3353 N N . SER B 1 85 ? 31.016 2.671 2.697 1.00 8.11 85 SER B N 1
ATOM 3354 C CA . SER B 1 85 ? 30.363 1.574 1.988 1.00 6.87 85 SER B CA 1
ATOM 3355 C C . SER B 1 85 ? 30.637 0.289 2.744 1.00 7.41 85 SER B C 1
ATOM 3356 O O . SER B 1 85 ? 31.799 -0.078 2.920 1.00 7.93 85 SER B O 1
ATOM 3359 N N . GLY B 1 86 ? 29.586 -0.395 3.171 1.00 6.75 86 GLY B N 1
ATOM 3360 C CA . GLY B 1 86 ? 29.781 -1.672 3.828 1.00 6.82 86 GLY B CA 1
ATOM 3361 C C . GLY B 1 86 ? 30.568 -1.498 5.096 1.00 8.71 86 GLY B C 1
ATOM 3362 O O . GLY B 1 86 ? 30.250 -0.656 5.931 1.00 5.90 86 GLY B O 1
ATOM 3363 N N . SER B 1 87 ? 31.632 -2.220 5.245 1.00 10.33 87 SER B N 1
ATOM 3364 C CA . SER B 1 87 ? 32.472 -2.108 6.382 1.00 9.37 87 SER B CA 1
ATOM 3365 C C . SER B 1 87 ? 33.553 -1.112 6.284 1.00 8.28 87 SER B C 1
ATOM 3366 O O . SER B 1 87 ? 34.283 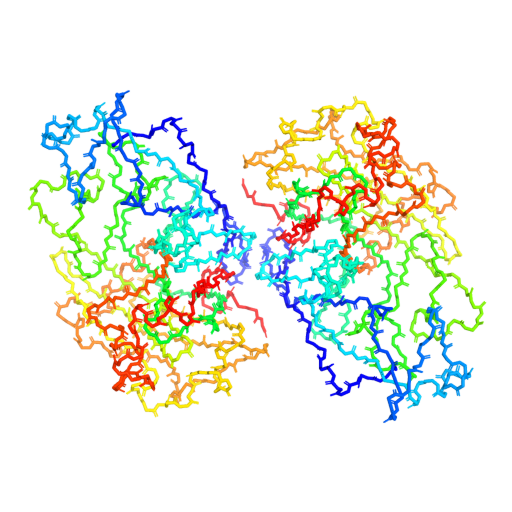-0.957 7.188 1.00 7.79 87 SER B O 1
ATOM 3369 N N . SER B 1 88 ? 33.587 -0.388 5.197 1.00 7.51 88 SER B N 1
ATOM 3370 C CA . SER B 1 88 ? 34.726 0.440 4.843 1.00 7.18 88 SER B CA 1
ATOM 3371 C C . SER B 1 88 ? 34.377 1.919 4.959 1.00 7.51 88 SER B C 1
ATOM 3372 O O . SER B 1 88 ? 33.333 2.362 4.474 1.00 7.24 88 SER B O 1
ATOM 3375 N N . LEU B 1 89 ? 35.279 2.689 5.575 1.00 9.43 89 LEU B N 1
ATOM 3376 C CA . LEU B 1 89 ? 35.099 4.122 5.772 1.00 9.45 89 LEU B CA 1
ATOM 3377 C C . LEU B 1 89 ? 36.391 4.823 5.364 1.00 9.55 89 LEU B C 1
ATOM 3378 O O . LEU B 1 89 ? 37.438 4.611 5.976 1.00 8.73 89 LEU B O 1
ATOM 3383 N N . THR B 1 90 ? 36.335 5.623 4.329 1.00 10.10 90 THR B N 1
ATOM 3384 C CA . THR B 1 90 ? 37.429 6.421 3.865 1.00 11.62 90 THR B CA 1
ATOM 3385 C C . THR B 1 90 ? 37.346 7.838 4.359 1.00 9.93 90 THR B C 1
ATOM 3386 O O . THR B 1 90 ? 36.373 8.439 4.346 1.00 11.06 90 THR B O 1
ATOM 3390 N N . MET B 1 91 ? 38.410 8.364 4.840 1.00 8.86 91 MET B N 1
ATOM 3391 C CA . MET B 1 91 ? 38.462 9.737 5.306 1.00 13.54 91 MET B CA 1
ATOM 3392 C C . MET B 1 91 ? 39.572 10.476 4.577 1.00 16.44 91 MET B C 1
ATOM 3393 O O . MET B 1 91 ? 40.680 9.948 4.416 1.00 16.47 91 MET B O 1
ATOM 3398 N N . ASN B 1 92 ? 39.247 11.670 4.089 1.00 13.19 92 ASN B N 1
ATOM 3399 C CA . ASN B 1 92 ? 40.138 12.481 3.279 1.00 10.38 92 ASN B CA 1
ATOM 3400 C C . ASN B 1 92 ? 40.632 13.677 4.085 1.00 10.24 92 ASN B C 1
ATOM 3401 O O . ASN B 1 92 ? 39.833 14.401 4.688 1.00 19.89 92 ASN B O 1
ATOM 3406 N N . GLN B 1 93 ? 41.946 13.890 4.086 1.00 14.55 93 GLN B N 1
ATOM 3407 C CA . GLN B 1 93 ? 42.474 15.098 4.705 1.00 16.64 93 GLN B CA 1
ATOM 3408 C C . GLN B 1 93 ? 42.082 16.342 3.920 1.00 20.39 93 GLN B C 1
ATOM 3409 O O . GLN B 1 93 ? 41.843 17.400 4.514 1.00 20.92 93 GLN B O 1
ATOM 3415 N N . TYR B 1 94 ? 41.997 16.249 2.596 1.00 22.61 94 TYR B N 1
ATOM 3416 C CA . TYR B 1 94 ? 41.665 17.408 1.782 1.00 21.84 94 TYR B CA 1
ATOM 3417 C C . TYR B 1 94 ? 40.575 17.058 0.791 1.00 21.59 94 TYR B C 1
ATOM 3418 O O . TYR B 1 94 ? 40.420 15.902 0.387 1.00 18.04 94 TYR B O 1
ATOM 3427 N N . MET B 1 95 ? 39.830 18.088 0.394 1.00 29.21 95 MET B N 1
ATOM 3428 C CA . MET B 1 95 ? 38.780 18.007 -0.599 1.00 26.94 95 MET B CA 1
ATOM 3429 C C . MET B 1 95 ? 38.934 19.196 -1.541 1.00 32.16 95 MET B C 1
ATOM 3430 O O . MET B 1 95 ? 39.311 20.292 -1.096 1.00 36.68 95 MET B O 1
ATOM 3435 N N . PRO B 1 96 ? 38.684 19.013 -2.836 1.00 29.95 96 PRO B N 1
ATOM 3436 C CA . PRO B 1 96 ? 38.814 20.127 -3.790 1.00 30.53 96 PRO B CA 1
ATOM 3437 C C . PRO B 1 96 ? 38.007 21.356 -3.388 1.00 38.36 96 PRO B C 1
ATOM 3438 O O . PRO B 1 96 ? 36.878 21.252 -2.907 1.00 44.85 96 PRO B O 1
ATOM 3442 N N . SER B 1 97 ? 38.597 22.530 -3.605 1.00 38.67 97 SER B N 1
ATOM 3443 C CA . SER B 1 97 ? 37.962 23.808 -3.312 1.00 41.62 97 SER B CA 1
ATOM 3444 C C . SER B 1 97 ? 37.309 24.350 -4.576 1.00 39.35 97 SER B C 1
ATOM 3445 O O . SER B 1 97 ? 37.915 24.306 -5.650 1.00 36.86 97 SER B O 1
ATOM 3448 N N . SER B 1 98 ? 36.058 24.822 -4.452 1.00 40.28 98 SER B N 1
ATOM 3449 C CA . SER B 1 98 ? 35.424 25.548 -5.554 1.00 44.68 98 SER B CA 1
ATOM 3450 C C . SER B 1 98 ? 36.335 26.659 -6.068 1.00 50.84 98 SER B C 1
ATOM 3451 O O . SER B 1 98 ? 36.418 26.904 -7.278 1.00 51.99 98 SER B O 1
ATOM 3454 N N . SER B 1 99 ? 37.031 27.341 -5.156 1.00 46.34 99 SER B N 1
ATOM 3455 C CA . SER B 1 99 ? 37.985 28.384 -5.494 1.00 46.30 99 SER B CA 1
ATOM 3456 C C . SER B 1 99 ? 39.335 27.840 -6.017 1.00 51.20 99 SER B C 1
ATOM 3457 O O . SER B 1 99 ? 40.340 28.565 -5.947 1.00 51.79 99 SER B O 1
ATOM 3460 N N . GLY B 1 100 ? 39.405 26.603 -6.527 1.00 47.76 100 GLY B N 1
ATOM 3461 C CA . GLY B 1 100 ? 40.566 26.131 -7.263 1.00 49.58 100 GLY B CA 1
ATOM 3462 C C . GLY B 1 100 ? 41.610 25.373 -6.451 1.00 50.22 100 GLY B C 1
ATOM 3463 O O . GLY B 1 100 ? 42.406 24.630 -7.042 1.00 46.16 100 GLY B O 1
ATOM 3464 N N . GLY B 1 101 ? 41.655 25.551 -5.128 1.00 47.00 101 GLY B N 1
ATOM 3465 C CA . GLY B 1 101 ? 42.648 24.860 -4.324 1.00 40.28 101 GLY B CA 1
ATOM 3466 C C . GLY B 1 101 ? 42.173 23.551 -3.721 1.00 38.73 101 GLY B C 1
ATOM 3467 O O . GLY B 1 101 ? 41.464 22.772 -4.368 1.00 36.54 101 GLY B O 1
ATOM 3468 N N . TYR B 1 102 ? 42.581 23.291 -2.480 1.00 38.72 102 TYR B N 1
ATOM 3469 C CA . TYR B 1 102 ? 42.091 22.162 -1.694 1.00 31.98 102 TYR B CA 1
ATOM 3470 C C . TYR B 1 102 ? 41.641 22.675 -0.336 1.00 24.53 102 TYR B C 1
ATOM 3471 O O . TYR B 1 102 ? 42.455 23.186 0.435 1.00 25.75 102 TYR B O 1
ATOM 3480 N N . SER B 1 103 ? 40.366 22.522 -0.026 1.00 33.97 103 SER B N 1
ATOM 3481 C CA . SER B 1 103 ? 39.921 22.793 1.333 1.00 32.06 103 SER B CA 1
ATOM 3482 C C . SER B 1 103 ? 40.454 21.727 2.289 1.00 26.51 103 SER B C 1
ATOM 3483 O O . SER B 1 103 ? 40.619 20.556 1.926 1.00 22.84 103 SER B O 1
ATOM 3486 N N . SER B 1 104 ? 40.724 22.133 3.525 1.00 24.12 104 SER B N 1
ATOM 3487 C CA . SER B 1 104 ? 41.213 21.183 4.527 1.00 25.11 104 SER B CA 1
ATOM 3488 C C . SER B 1 104 ? 40.077 20.731 5.443 1.00 22.86 104 SER B C 1
ATOM 3489 O O . SER B 1 104 ? 40.060 21.010 6.639 1.00 26.24 104 SER B O 1
ATOM 3492 N N . VAL B 1 105 ? 39.084 20.063 4.852 1.00 20.23 105 VAL B N 1
ATOM 3493 C CA . VAL B 1 105 ? 38.105 19.336 5.648 1.00 15.17 105 VAL B CA 1
ATOM 3494 C C . VAL B 1 105 ? 38.857 18.259 6.405 1.00 19.48 105 VAL B C 1
ATOM 3495 O O . VAL B 1 105 ? 39.627 17.495 5.817 1.00 28.46 105 VAL B O 1
ATOM 3499 N N . SER B 1 106 ? 38.700 18.220 7.718 1.00 14.39 106 SER B N 1
ATOM 3500 C CA . SER B 1 106 ? 39.570 17.401 8.566 1.00 14.40 106 SER B CA 1
ATOM 3501 C C . SER B 1 106 ? 38.700 16.522 9.437 1.00 14.47 106 SER B C 1
ATOM 3502 O O . SER B 1 106 ? 38.665 16.682 10.663 1.00 16.79 106 SER B O 1
ATOM 3505 N N . PRO B 1 107 ? 38.024 15.547 8.844 1.00 12.70 107 PRO B N 1
ATOM 3506 C CA . PRO B 1 107 ? 36.859 14.957 9.518 1.00 11.99 107 PRO B CA 1
ATOM 3507 C C . PRO B 1 107 ? 37.239 14.322 10.843 1.00 12.56 107 PRO B C 1
ATOM 3508 O O . PRO B 1 107 ? 38.272 13.651 10.956 1.00 12.80 107 PRO B O 1
ATOM 3512 N N . ARG B 1 108 ? 36.383 14.540 11.847 1.00 11.87 108 ARG B N 1
ATOM 3513 C CA . ARG B 1 108 ? 36.374 13.749 13.076 1.00 9.70 108 ARG B CA 1
ATOM 3514 C C . ARG B 1 108 ? 34.997 13.127 13.213 1.00 10.87 108 ARG B C 1
ATOM 3515 O O . ARG B 1 108 ? 33.997 13.849 13.303 1.00 12.95 108 ARG B O 1
ATOM 3523 N N . LEU B 1 109 ? 34.940 11.802 13.209 1.00 8.07 109 LEU B N 1
ATOM 3524 C CA . LEU B 1 109 ? 33.682 11.073 13.223 1.00 9.28 109 LEU B CA 1
ATOM 3525 C C . LEU B 1 109 ? 33.554 10.298 14.525 1.00 8.90 109 LEU B C 1
ATOM 3526 O O . LEU B 1 109 ? 34.556 9.944 15.140 1.00 8.43 109 LEU B O 1
ATOM 3531 N N . TYR B 1 110 ? 32.318 10.017 14.928 1.00 8.15 110 TYR B N 1
ATOM 3532 C CA . TYR B 1 110 ? 32.042 9.161 16.070 1.00 8.32 110 TYR B CA 1
ATOM 3533 C C . TYR B 1 110 ? 31.125 8.028 15.645 1.00 7.72 110 TYR B C 1
ATOM 3534 O O . TYR B 1 110 ? 30.223 8.215 14.824 1.00 9.66 110 TYR B O 1
ATOM 3543 N N . LEU B 1 111 ? 31.372 6.853 16.200 1.00 6.51 111 LEU B N 1
ATOM 3544 C CA . LEU B 1 111 ? 30.532 5.703 15.929 1.00 7.89 111 LEU B CA 1
ATOM 3545 C C . LEU B 1 111 ? 29.235 5.868 16.699 1.00 9.67 111 LEU B C 1
ATOM 3546 O O . LEU B 1 111 ? 29.227 5.844 17.935 1.00 13.41 111 LEU B O 1
ATOM 3551 N N . LEU B 1 112 ? 28.146 6.022 15.971 1.00 9.26 112 LEU B N 1
ATOM 3552 C CA . LEU B 1 112 ? 26.820 6.213 16.527 1.00 11.08 112 LEU B CA 1
ATOM 3553 C C . LEU B 1 112 ? 26.044 4.908 16.411 1.00 14.05 112 LEU B C 1
ATOM 3554 O O . LEU B 1 112 ? 26.255 4.125 15.475 1.00 13.76 112 LEU B O 1
ATOM 3559 N N . GLY B 1 113 ? 25.162 4.666 17.385 1.00 15.89 113 GLY B N 1
ATOM 3560 C CA . GLY B 1 113 ? 24.348 3.471 17.405 1.00 18.96 113 GLY B CA 1
ATOM 3561 C C . GLY B 1 113 ? 22.962 3.672 16.793 1.00 7.28 113 GLY B C 1
ATOM 3562 O O . GLY B 1 113 ? 22.619 4.720 16.252 1.00 15.57 113 GLY B O 1
ATOM 3563 N N . SER B 1 114 ? 22.158 2.606 16.885 1.00 23.12 114 SER B N 1
ATOM 3564 C CA . SER B 1 114 ? 20.770 2.682 16.435 1.00 19.29 114 SER B CA 1
ATOM 3565 C C . SER B 1 114 ? 19.996 3.759 17.192 1.00 16.62 114 SER B C 1
ATOM 3566 O O . SER B 1 114 ? 19.234 4.516 16.580 1.00 11.64 114 SER B O 1
ATOM 3569 N N . ASP B 1 115 ? 20.208 3.859 18.520 1.00 20.02 115 ASP B N 1
ATOM 3570 C CA . ASP B 1 115 ? 19.443 4.731 19.415 1.00 19.35 115 ASP B CA 1
ATOM 3571 C C . ASP B 1 115 ? 19.568 6.214 19.110 1.00 18.12 115 ASP B C 1
ATOM 3572 O O . ASP B 1 115 ? 18.803 7.008 19.675 1.00 17.84 115 ASP B O 1
ATOM 3577 N N . GLY B 1 116 ? 20.497 6.615 18.254 1.00 16.93 116 GLY B N 1
ATOM 3578 C CA . GLY B 1 116 ? 20.848 8.009 18.241 1.00 15.24 116 GLY B CA 1
ATOM 3579 C C . GLY B 1 116 ? 21.775 8.380 19.376 1.00 16.24 116 GLY B C 1
ATOM 3580 O O . GLY B 1 116 ? 22.044 9.574 19.583 1.00 19.34 116 GLY B O 1
ATOM 3581 N N . ASP B 1 117 ? 22.213 7.398 20.159 1.00 13.08 117 ASP B N 1
ATOM 3582 C CA . ASP B 1 117 ? 23.310 7.532 21.098 1.00 14.79 117 ASP B CA 1
ATOM 3583 C C . ASP B 1 117 ? 24.570 6.893 20.532 1.00 16.44 117 ASP B C 1
ATOM 3584 O O . ASP B 1 117 ? 24.506 5.949 19.739 1.00 17.59 117 ASP B O 1
ATOM 3589 N N . TYR B 1 118 ? 25.722 7.383 20.980 1.00 16.04 118 TYR B N 1
ATOM 3590 C CA . TYR B 1 118 ? 26.981 6.790 20.558 1.00 12.34 118 TYR B CA 1
ATOM 3591 C C . TYR B 1 118 ? 27.031 5.348 21.028 1.00 15.45 118 TYR B C 1
ATOM 3592 O O . TYR B 1 118 ? 26.777 5.064 22.203 1.00 13.55 118 TYR B O 1
ATOM 3601 N N . GLU B 1 119 ? 27.343 4.437 20.107 1.00 16.86 119 GLU B N 1
ATOM 3602 C CA . GLU B 1 119 ? 27.666 3.068 20.490 1.00 17.80 119 GLU B CA 1
ATOM 3603 C C . GLU B 1 119 ? 28.931 3.105 21.336 1.00 17.80 119 GLU B C 1
ATOM 3604 O O . GLU B 1 119 ? 30.008 3.432 20.819 1.00 19.17 119 GLU B O 1
ATOM 3610 N N . LEU B 1 120 ? 28.799 2.850 22.640 1.00 13.94 120 LEU B N 1
ATOM 3611 C CA . LEU B 1 120 ? 29.959 2.771 23.521 1.00 16.21 120 LEU B CA 1
ATOM 3612 C C . LEU B 1 120 ? 30.549 1.368 23.499 1.00 18.29 120 LEU B C 1
ATOM 3613 O O . LEU B 1 120 ? 29.826 0.374 23.598 1.00 23.37 120 LEU B O 1
ATOM 3618 N N . LEU B 1 121 ? 31.869 1.282 23.405 1.00 16.97 121 LEU B N 1
ATOM 3619 C CA . LEU B 1 121 ? 32.551 -0.001 23.299 1.00 14.77 121 LEU B CA 1
ATOM 3620 C C . LEU B 1 121 ? 33.188 -0.331 24.636 1.00 17.40 121 LEU B C 1
ATOM 3621 O O . LEU B 1 121 ? 34.025 0.425 25.130 1.00 19.32 121 LEU B O 1
ATOM 3626 N N . GLN B 1 122 ? 32.771 -1.441 25.234 1.00 18.92 122 GLN B N 1
ATOM 3627 C CA . GLN B 1 122 ? 33.350 -1.904 26.488 1.00 15.40 122 GLN B CA 1
ATOM 3628 C C . GLN B 1 122 ? 34.500 -2.838 26.140 1.00 17.04 122 GLN B C 1
ATOM 3629 O O . GLN B 1 122 ? 34.286 -3.913 25.557 1.00 15.76 122 GLN B O 1
ATOM 3635 N N . LEU B 1 123 ? 35.722 -2.413 26.459 1.00 15.89 123 LEU B N 1
ATOM 3636 C CA . LEU B 1 123 ? 36.919 -3.070 25.976 1.00 12.80 123 LEU B CA 1
ATOM 3637 C C . LEU B 1 123 ? 37.843 -3.579 27.072 1.00 15.41 123 LEU B C 1
ATOM 3638 O O . LEU B 1 123 ? 38.899 -4.136 26.748 1.00 19.87 123 LEU B O 1
ATOM 3643 N N . ASN B 1 124 ? 37.529 -3.369 28.343 1.00 16.64 124 ASN B N 1
ATOM 3644 C CA . ASN B 1 124 ? 38.342 -3.982 29.384 1.00 15.97 124 ASN B CA 1
ATOM 3645 C C . ASN B 1 124 ? 38.258 -5.492 29.274 1.00 9.55 124 ASN B C 1
ATOM 3646 O O . ASN B 1 124 ? 37.169 -6.044 29.108 1.00 9.64 124 ASN B O 1
ATOM 3651 N N . GLY B 1 125 ? 39.417 -6.152 29.320 1.00 11.86 125 GLY B N 1
ATOM 3652 C CA . GLY B 1 125 ? 39.464 -7.598 29.184 1.00 13.44 125 GLY B CA 1
ATOM 3653 C C . GLY B 1 125 ? 38.990 -8.082 27.834 1.00 17.22 125 GLY B C 1
ATOM 3654 O O . GLY B 1 125 ? 38.498 -9.210 27.722 1.00 17.07 125 GLY B O 1
ATOM 3655 N N . GLN B 1 126 ? 39.118 -7.244 26.803 1.00 14.84 126 GLN B N 1
ATOM 3656 C CA . GLN B 1 126 ? 38.545 -7.500 25.490 1.00 12.48 126 GLN B CA 1
ATOM 3657 C C . GLN B 1 126 ? 39.459 -6.905 24.417 1.00 11.25 126 GLN B C 1
ATOM 3658 O O . GLN B 1 126 ? 40.441 -6.230 24.726 1.00 11.07 126 GLN B O 1
ATOM 3664 N N . GLU B 1 127 ? 39.151 -7.191 23.140 1.00 8.86 127 GLU B N 1
ATOM 3665 C CA . GLU B 1 127 ? 40.012 -6.794 22.030 1.00 8.18 127 GLU B CA 1
ATOM 3666 C C . GLU B 1 127 ? 39.228 -6.087 20.944 1.00 7.13 127 GLU B C 1
ATOM 3667 O O . GLU B 1 127 ? 38.028 -6.314 20.777 1.00 11.04 127 GLU B O 1
ATOM 3673 N N . LEU B 1 128 ? 39.928 -5.222 20.210 1.00 10.41 128 LEU B N 1
ATOM 3674 C CA . LEU B 1 128 ? 39.386 -4.480 19.074 1.00 5.43 128 LEU B CA 1
ATOM 3675 C C . LEU B 1 128 ? 40.341 -4.604 17.898 1.00 6.43 128 LEU B C 1
ATOM 3676 O O . LEU B 1 128 ? 41.511 -4.200 17.979 1.00 7.83 128 LEU B O 1
ATOM 3681 N N . SER B 1 129 ? 39.842 -5.137 16.802 1.00 7.56 129 SER B N 1
ATOM 3682 C CA . SER B 1 129 ? 40.647 -5.313 15.615 1.00 8.31 129 SER B CA 1
ATOM 3683 C C . SER B 1 129 ? 39.997 -4.558 14.475 1.00 10.85 129 SER B C 1
ATOM 3684 O O . SER B 1 129 ? 38.768 -4.414 14.426 1.00 12.03 129 SER B O 1
ATOM 3687 N N . PHE B 1 130 ? 40.824 -4.049 13.570 1.00 9.96 130 PHE B N 1
ATOM 3688 C CA . PHE B 1 130 ? 40.292 -3.473 12.343 1.00 8.38 130 PHE B CA 1
ATOM 3689 C C . PHE B 1 130 ? 41.324 -3.654 11.250 1.00 8.61 130 PHE B C 1
ATOM 3690 O O . PHE B 1 130 ? 42.434 -4.123 11.493 1.00 10.75 130 PHE B O 1
ATOM 3698 N N . ASP B 1 131 ? 40.928 -3.337 10.035 1.00 7.79 131 ASP B N 1
ATOM 3699 C CA . ASP B 1 131 ? 41.839 -3.239 8.915 1.00 8.57 131 ASP B CA 1
ATOM 3700 C C . ASP B 1 131 ? 42.046 -1.759 8.603 1.00 10.54 131 ASP B C 1
ATOM 3701 O O . ASP B 1 131 ? 41.169 -0.930 8.871 1.00 9.41 131 ASP B O 1
ATOM 3706 N N . VAL B 1 132 ? 43.232 -1.417 8.091 1.00 8.95 132 VAL B N 1
ATOM 3707 C CA . VAL B 1 132 ? 43.564 -0.042 7.738 1.00 10.73 132 VAL B CA 1
ATOM 3708 C C . VAL B 1 132 ? 44.372 0.001 6.444 1.00 13.23 132 VAL B C 1
ATOM 3709 O O . VAL B 1 132 ? 45.118 -0.933 6.105 1.00 15.15 132 VAL B O 1
ATOM 3713 N N . ASP B 1 133 ? 44.199 1.113 5.726 1.00 8.93 133 ASP B N 1
ATOM 3714 C CA . ASP B 1 133 ? 45.006 1.517 4.579 1.00 10.07 133 ASP B CA 1
ATOM 3715 C C . ASP B 1 133 ? 45.545 2.911 4.885 1.00 16.62 133 ASP B C 1
ATOM 3716 O O . ASP B 1 133 ? 44.770 3.884 4.943 1.00 13.21 133 ASP B O 1
ATOM 3721 N N . LEU B 1 134 ? 46.849 3.041 5.015 1.00 20.97 134 LEU B N 1
ATOM 3722 C CA . LEU B 1 134 ? 47.484 4.316 5.212 1.00 16.29 134 LEU B CA 1
ATOM 3723 C C . LEU B 1 134 ? 48.551 4.553 4.185 1.00 15.96 134 LEU B C 1
ATOM 3724 O O . LEU B 1 134 ? 49.207 5.487 4.262 1.00 20.48 134 LEU B O 1
ATOM 3729 N N . SER B 1 135 ? 48.691 3.733 3.186 1.00 14.89 135 SER B N 1
ATOM 3730 C CA . SER B 1 135 ? 49.762 3.927 2.213 1.00 18.39 135 SER B CA 1
ATOM 3731 C C . SER B 1 135 ? 49.867 5.382 1.773 1.00 20.28 135 SER B C 1
ATOM 3732 O O . SER B 1 135 ? 50.968 5.931 1.629 1.00 22.99 135 SER B O 1
ATOM 3735 N N . THR B 1 136 ? 48.734 6.034 1.611 1.00 18.53 136 THR B N 1
ATOM 3736 C CA . THR B 1 136 ? 48.683 7.388 1.110 1.00 15.17 136 THR B CA 1
ATOM 3737 C C . THR B 1 136 ? 48.908 8.437 2.182 1.00 15.42 136 THR B C 1
ATOM 3738 O O . THR B 1 136 ? 48.825 9.629 1.874 1.00 21.91 136 THR B O 1
ATOM 3742 N N . LEU B 1 137 ? 49.270 8.059 3.404 1.00 17.68 137 LEU B N 1
ATOM 3743 C CA . LEU B 1 137 ? 49.505 9.085 4.414 1.00 23.11 137 LEU B CA 1
ATOM 3744 C C . LEU B 1 137 ? 50.995 9.343 4.560 1.00 22.49 137 LEU B C 1
ATOM 3745 O O . LEU B 1 137 ? 51.719 8.464 5.055 1.00 25.08 137 LEU B O 1
ATOM 3750 N N . PRO B 1 138 ? 51.492 10.527 4.189 1.00 19.38 138 PRO B N 1
ATOM 3751 C CA . PRO B 1 138 ? 52.921 10.820 4.353 1.00 22.33 138 PRO B CA 1
ATOM 3752 C C . PRO B 1 138 ? 53.297 11.338 5.743 1.00 26.24 138 PRO B C 1
ATOM 3753 O O . PRO B 1 138 ? 52.507 11.299 6.693 1.00 27.61 138 PRO B O 1
ATOM 3757 N N . CYS B 1 139 ? 54.529 11.807 5.877 1.00 27.38 139 CYS B N 1
ATOM 3758 C CA . CYS B 1 139 ? 54.954 12.425 7.119 1.00 27.05 139 CYS B CA 1
ATOM 3759 C C . CYS B 1 139 ? 54.043 13.602 7.438 1.00 26.72 139 CYS B C 1
ATOM 3760 O O . CYS B 1 139 ? 53.553 14.291 6.537 1.00 22.66 139 CYS B O 1
ATOM 3763 N N . GLY B 1 140 ? 53.820 13.829 8.736 1.00 29.51 140 GLY B N 1
ATOM 3764 C CA . GLY B 1 140 ? 53.005 14.932 9.215 1.00 28.81 140 GLY B CA 1
ATOM 3765 C C . GLY B 1 140 ? 51.511 14.704 9.144 1.00 27.71 140 GLY B C 1
ATOM 3766 O O . GLY B 1 140 ? 50.743 15.597 9.523 1.00 24.14 140 GLY B O 1
ATOM 3767 N N . GLU B 1 141 ? 51.078 13.550 8.653 1.00 28.56 141 GLU B N 1
ATOM 3768 C CA . GLU B 1 141 ? 49.670 13.193 8.588 1.00 23.41 141 GLU B CA 1
ATOM 3769 C C . GLU B 1 141 ? 49.347 12.255 9.748 1.00 22.14 141 GLU B C 1
ATOM 3770 O O . GLU B 1 141 ? 50.139 11.363 10.077 1.00 25.76 141 GLU B O 1
ATOM 3776 N N . ASN B 1 142 ? 48.191 12.454 10.376 1.00 16.68 142 ASN B N 1
ATOM 3777 C CA . ASN B 1 142 ? 47.772 11.606 11.489 1.00 13.75 142 ASN B CA 1
ATOM 3778 C C . ASN B 1 142 ? 46.436 10.985 11.126 1.00 13.50 142 ASN B C 1
ATOM 3779 O O . ASN B 1 142 ? 45.396 11.656 11.152 1.00 14.72 142 ASN B O 1
ATOM 3784 N N . GLY B 1 143 ? 46.489 9.722 10.732 1.00 12.43 143 GLY B N 1
ATOM 3785 C CA . GLY B 1 143 ? 45.311 8.887 10.680 1.00 13.63 143 GLY B CA 1
ATOM 3786 C C . GLY B 1 143 ? 45.116 8.232 12.027 1.00 15.46 143 GLY B C 1
ATOM 3787 O O . GLY B 1 143 ? 46.018 7.544 12.516 1.00 19.74 143 GLY B O 1
ATOM 3788 N N . ALA B 1 144 ? 43.959 8.436 12.641 1.00 13.30 144 ALA B N 1
ATOM 3789 C CA . ALA B 1 144 ? 43.768 8.106 14.041 1.00 11.11 144 ALA B CA 1
ATOM 3790 C C . ALA B 1 144 ? 42.444 7.389 14.271 1.00 10.77 144 ALA B C 1
ATOM 3791 O O . ALA B 1 144 ? 41.397 7.784 13.746 1.00 9.02 144 ALA B O 1
ATOM 3793 N N . LEU B 1 145 ? 42.497 6.347 15.089 1.00 11.57 145 LEU B N 1
ATOM 3794 C CA . LEU B 1 145 ? 41.304 5.642 15.544 1.00 9.16 145 LEU B CA 1
ATOM 3795 C C . LEU B 1 145 ? 41.450 5.494 17.045 1.00 8.58 145 LEU B C 1
ATOM 3796 O O . LEU B 1 145 ? 42.417 4.881 17.508 1.00 10.29 145 LEU B O 1
ATOM 3801 N N . TYR B 1 146 ? 40.550 6.105 17.809 1.00 10.38 146 TYR B N 1
ATOM 3802 C CA . TYR B 1 146 ? 40.741 6.114 19.253 1.00 11.75 146 TYR B CA 1
ATOM 3803 C C . TYR B 1 146 ? 39.400 6.046 19.959 1.00 8.78 146 TYR B C 1
ATOM 3804 O O . TYR B 1 146 ? 38.356 5.840 19.340 1.00 7.78 146 TYR B O 1
ATOM 3813 N N . LEU B 1 147 ? 39.441 6.156 21.282 1.00 11.85 147 LEU B N 1
ATOM 3814 C CA . LEU B 1 147 ? 38.230 6.103 22.087 1.00 11.46 147 LEU B CA 1
ATOM 3815 C C . LEU B 1 147 ? 38.307 7.183 23.148 1.00 10.82 147 LEU B C 1
ATOM 3816 O O . LEU B 1 147 ? 39.384 7.449 23.683 1.00 10.56 147 LEU B O 1
ATOM 3821 N N . SER B 1 148 ? 37.168 7.785 23.467 1.00 8.91 148 SER B N 1
ATOM 3822 C CA . SER B 1 148 ? 37.096 8.790 24.517 1.00 11.99 148 SER B CA 1
ATOM 3823 C C . SER B 1 148 ? 35.833 8.568 25.326 1.00 12.95 148 SER B C 1
ATOM 3824 O O . SER B 1 148 ? 34.761 8.322 24.757 1.00 10.63 148 SER B O 1
ATOM 3827 N N . GLU B 1 149 ? 35.948 8.681 26.654 1.00 12.05 149 GLU B N 1
ATOM 3828 C CA . GLU B 1 149 ? 34.795 8.435 27.512 1.00 12.32 149 GLU B CA 1
ATOM 3829 C C . GLU B 1 149 ? 33.870 9.651 27.462 1.00 12.24 149 GLU B C 1
ATOM 3830 O O . GLU B 1 149 ? 33.671 10.377 28.442 1.00 11.84 149 GLU B O 1
ATOM 3836 N N . MET B 1 150 ? 33.279 9.852 26.281 1.00 13.49 150 MET B N 1
ATOM 3837 C CA . MET B 1 150 ? 32.292 10.902 26.117 1.00 12.53 150 MET B CA 1
ATOM 3838 C C . MET B 1 150 ? 30.920 10.348 26.452 1.00 10.44 150 MET B C 1
ATOM 3839 O O . MET B 1 150 ? 30.664 9.147 26.348 1.00 9.60 150 MET B O 1
ATOM 3844 N N . ALA B 1 151 ? 30.027 11.241 26.858 1.00 10.86 151 ALA B N 1
ATOM 3845 C CA . ALA B 1 151 ? 28.701 10.799 27.261 1.00 12.43 151 ALA B CA 1
ATOM 3846 C C . ALA B 1 151 ? 28.008 10.082 26.107 1.00 11.31 151 ALA B C 1
ATOM 3847 O O . ALA B 1 151 ? 28.143 10.455 24.942 1.00 12.65 151 ALA B O 1
ATOM 3849 N N . ALA B 1 152 ? 27.296 9.011 26.422 1.00 14.74 152 ALA B N 1
ATOM 3850 C CA . ALA B 1 152 ? 26.697 8.248 25.343 1.00 10.26 152 ALA B CA 1
ATOM 3851 C C . ALA B 1 152 ? 25.692 9.086 24.583 1.00 15.11 152 ALA B C 1
ATOM 3852 O O . ALA B 1 152 ? 25.606 8.982 23.359 1.00 8.86 152 ALA B O 1
ATOM 3854 N N . ASN B 1 153 ? 24.927 9.927 25.283 1.00 15.68 153 ASN B N 1
ATOM 3855 C CA . ASN B 1 153 ? 23.950 10.803 24.632 1.00 15.03 153 ASN B CA 1
ATOM 3856 C C . ASN B 1 153 ? 24.576 12.085 24.083 1.00 13.23 153 ASN B C 1
ATOM 3857 O O . ASN B 1 153 ? 23.851 12.945 23.567 1.00 14.29 153 ASN B O 1
ATOM 3862 N N . GLY B 1 154 ? 25.896 12.224 24.166 1.00 11.89 154 GLY B N 1
ATOM 3863 C CA . GLY B 1 154 ? 26.579 13.388 23.647 1.00 13.12 154 GLY B CA 1
ATOM 3864 C C . GLY B 1 154 ? 26.376 14.641 24.461 1.00 20.60 154 GLY B C 1
ATOM 3865 O O . GLY B 1 154 ? 26.808 15.730 24.040 1.00 16.06 154 GLY B O 1
ATOM 3866 N N . GLY B 1 155 ? 25.753 14.516 25.629 1.00 19.22 155 GLY B N 1
ATOM 3867 C CA . GLY B 1 155 ? 25.434 15.666 26.432 1.00 15.30 155 GLY B CA 1
ATOM 3868 C C . GLY B 1 155 ? 24.101 16.274 26.114 1.00 15.05 155 GLY B C 1
ATOM 3869 O O . GLY B 1 155 ? 23.855 17.412 26.520 1.00 19.63 155 GLY B O 1
ATOM 3870 N N . ALA B 1 156 ? 23.217 15.569 25.483 1.00 14.22 156 ALA B N 1
ATOM 3871 C CA . ALA B 1 156 ? 21.939 16.111 25.193 1.00 17.25 156 ALA B CA 1
ATOM 3872 C C . ALA B 1 156 ? 21.184 16.417 26.422 1.00 20.73 156 ALA B C 1
ATOM 3873 O O . ALA B 1 156 ? 21.200 15.696 27.363 1.00 22.05 156 ALA B O 1
ATOM 3875 N N . ASN B 1 157 ? 20.420 17.468 26.378 1.00 21.22 157 ASN B N 1
ATOM 3876 C CA . ASN B 1 157 ? 19.681 17.867 27.563 1.00 22.94 157 ASN B CA 1
ATOM 3877 C C . ASN B 1 157 ? 18.416 18.576 27.105 1.00 30.46 157 ASN B C 1
ATOM 3878 O O . ASN B 1 157 ? 18.034 18.487 25.932 1.00 28.63 157 ASN B O 1
ATOM 3883 N N . GLN B 1 158 ? 17.794 19.324 28.023 1.00 33.40 158 GLN B N 1
ATOM 3884 C CA . GLN B 1 158 ? 16.503 19.939 27.728 1.00 34.61 158 GLN B CA 1
ATOM 3885 C C . GLN B 1 158 ? 16.612 21.045 26.686 1.00 28.29 158 GLN B C 1
ATOM 3886 O O . GLN B 1 158 ? 15.683 21.233 25.899 1.00 24.75 158 GLN B O 1
ATOM 3892 N N . TYR B 1 159 ? 17.723 21.780 26.663 1.00 27.98 159 TYR B N 1
ATOM 3893 C CA . TYR B 1 159 ? 17.944 22.857 25.706 1.00 28.65 159 TYR B CA 1
ATOM 3894 C C . TYR B 1 159 ? 18.786 22.416 24.514 1.00 32.15 159 TYR B C 1
ATOM 3895 O O . TYR B 1 159 ? 18.992 23.211 23.590 1.00 32.00 159 TYR B O 1
ATOM 3904 N N . ASN B 1 160 ? 19.296 21.182 24.521 1.00 32.28 160 ASN B N 1
ATOM 3905 C CA . ASN B 1 160 ? 20.014 20.605 23.380 1.00 26.68 160 ASN B CA 1
ATOM 3906 C C . ASN B 1 160 ? 19.359 19.265 23.043 1.00 23.38 160 ASN B C 1
ATOM 3907 O O . ASN B 1 160 ? 19.694 18.234 23.636 1.00 23.84 160 ASN B O 1
ATOM 3912 N N . THR B 1 161 ? 18.461 19.279 22.068 1.00 19.28 161 THR B N 1
ATOM 3913 C CA . THR B 1 161 ? 17.815 18.081 21.556 1.00 21.51 161 THR B CA 1
ATOM 3914 C C . THR B 1 161 ? 18.542 17.483 20.364 1.00 20.41 161 THR B C 1
ATOM 3915 O O . THR B 1 161 ? 18.084 16.472 19.825 1.00 17.79 161 THR B O 1
ATOM 3919 N N . ALA B 1 162 ? 19.622 18.112 19.900 1.00 23.30 162 ALA B N 1
ATOM 3920 C CA . ALA B 1 162 ? 20.402 17.550 18.803 1.00 18.81 162 ALA B CA 1
ATOM 3921 C C . ALA B 1 162 ? 21.295 16.412 19.303 1.00 17.71 162 ALA B C 1
ATOM 3922 O O . ALA B 1 162 ? 21.239 15.285 18.790 1.00 16.14 162 ALA B O 1
ATOM 3924 N N . GLY B 1 163 ? 22.119 16.689 20.313 1.00 13.73 163 GLY B N 1
ATOM 3925 C CA . GLY B 1 163 ? 22.849 15.640 20.990 1.00 13.46 163 GLY B CA 1
ATOM 3926 C C . GLY B 1 163 ? 23.757 14.853 20.067 1.00 15.20 163 GLY B C 1
ATOM 3927 O O . GLY B 1 163 ? 24.325 15.373 19.100 1.00 18.08 163 GLY B O 1
ATOM 3928 N N . ALA B 1 164 ? 23.878 13.560 20.359 1.00 15.38 164 ALA B N 1
ATOM 3929 C CA . ALA B 1 164 ? 24.853 12.745 19.654 1.00 13.67 164 ALA B CA 1
ATOM 3930 C C . ALA B 1 164 ? 24.608 12.731 18.151 1.00 12.41 164 ALA B C 1
ATOM 3931 O O . ALA B 1 164 ? 25.574 12.711 17.380 1.00 12.13 164 ALA B O 1
ATOM 3933 N N . ASN B 1 165 ? 23.342 12.806 17.710 1.00 12.74 165 ASN B N 1
ATOM 3934 C CA . ASN B 1 165 ? 23.045 12.795 16.277 1.00 13.17 165 ASN B CA 1
ATOM 3935 C C . ASN B 1 165 ? 23.721 13.926 15.528 1.00 13.74 165 ASN B C 1
ATOM 3936 O O . ASN B 1 165 ? 23.711 13.925 14.291 1.00 12.32 165 ASN B O 1
ATOM 3941 N N . TYR B 1 166 ? 24.326 14.870 16.235 1.00 13.81 166 TYR B N 1
ATOM 3942 C CA . TYR B 1 166 ? 25.097 15.922 15.591 1.00 14.28 166 TYR B CA 1
ATOM 3943 C C . TYR B 1 166 ? 26.471 16.044 16.237 1.00 12.87 166 TYR B C 1
ATOM 3944 O O . TYR B 1 166 ? 27.079 17.116 16.231 1.00 14.02 166 TYR B O 1
ATOM 3953 N N . GLY B 1 167 ? 26.965 14.946 16.795 1.00 9.61 167 GLY B N 1
ATOM 3954 C CA . GLY B 1 167 ? 28.321 14.885 17.296 1.00 12.04 167 GLY B CA 1
ATOM 3955 C C . GLY B 1 167 ? 28.612 15.721 18.518 1.00 13.16 167 GLY B C 1
ATOM 3956 O O . GLY B 1 167 ? 29.719 16.265 18.635 1.00 12.81 167 GLY B O 1
ATOM 3957 N N . SER B 1 168 ? 27.654 15.831 19.442 1.00 12.33 168 SER B N 1
ATOM 3958 C CA . SER B 1 168 ? 27.837 16.699 20.600 1.00 13.27 168 SER B CA 1
ATOM 3959 C C . SER B 1 168 ? 28.700 16.037 21.669 1.00 13.31 168 SER B C 1
ATOM 3960 O O . SER B 1 168 ? 28.696 14.812 21.842 1.00 12.50 168 SER B O 1
ATOM 3963 N N . GLY B 1 169 ? 29.429 16.875 22.401 1.00 11.77 169 GLY B N 1
ATOM 3964 C CA . GLY B 1 169 ? 30.097 16.473 23.627 1.00 11.27 169 GLY B CA 1
ATOM 3965 C C . GLY B 1 169 ? 31.450 15.804 23.508 1.00 9.86 169 GLY B C 1
ATOM 3966 O O . GLY B 1 169 ? 31.765 14.928 24.308 1.00 11.50 169 GLY B O 1
ATOM 3967 N N . TYR B 1 170 ? 32.269 16.197 22.541 1.00 12.98 170 TYR B N 1
ATOM 3968 C CA . TYR B 1 170 ? 33.605 15.631 22.422 1.00 9.87 170 TYR B CA 1
ATOM 3969 C C . TYR B 1 170 ? 34.456 16.016 23.621 1.00 12.33 170 TYR B C 1
ATOM 3970 O O . TYR B 1 170 ? 34.339 17.129 24.151 1.00 13.73 170 TYR B O 1
ATOM 3979 N N . CYS B 1 171 ? 35.294 15.072 24.059 1.00 11.60 171 CYS B N 1
ATOM 3980 C CA . CYS B 1 171 ? 36.346 15.314 25.037 1.00 9.92 171 CYS B CA 1
ATOM 3981 C C . CYS B 1 171 ? 37.478 14.348 24.761 1.00 12.92 171 CYS B C 1
ATOM 3982 O O . CYS B 1 171 ? 37.301 13.314 24.109 1.00 12.65 171 CYS B O 1
ATOM 3985 N N . ASP B 1 172 ? 38.642 14.683 25.291 1.00 16.02 172 ASP B N 1
ATOM 3986 C CA . ASP B 1 172 ? 39.812 13.830 25.162 1.00 18.33 172 ASP B CA 1
ATOM 3987 C C . ASP B 1 172 ? 40.788 14.235 26.258 1.00 20.49 172 ASP B C 1
ATOM 3988 O O . ASP B 1 172 ? 40.515 15.136 27.057 1.00 18.83 172 ASP B O 1
ATOM 3993 N N . ALA B 1 173 ? 41.939 13.560 26.284 1.00 17.53 173 ALA B N 1
ATOM 3994 C CA . ALA B 1 173 ? 42.891 13.736 27.368 1.00 15.99 173 ALA B CA 1
ATOM 3995 C C . ALA B 1 173 ? 43.598 15.086 27.341 1.00 19.37 173 ALA B C 1
ATOM 3996 O O . ALA B 1 173 ? 44.343 15.393 28.284 1.00 20.59 173 ALA B O 1
ATOM 3998 N N . GLN B 1 174 ? 43.407 15.892 26.296 1.00 14.17 174 GLN B N 1
ATOM 3999 C CA . GLN B 1 174 ? 43.938 17.245 26.298 1.00 15.84 174 GLN B CA 1
ATOM 4000 C C . GLN B 1 174 ? 42.964 18.267 26.858 1.00 17.28 174 GLN B C 1
ATOM 4001 O O . GLN B 1 174 ? 43.201 19.465 26.703 1.00 18.36 174 GLN B O 1
ATOM 4007 N N . CYS B 1 175 ? 41.866 17.824 27.464 1.00 16.79 175 CYS B N 1
ATOM 4008 C CA . CYS B 1 175 ? 40.909 18.703 28.128 1.00 18.42 175 CYS B CA 1
ATOM 4009 C C . CYS B 1 175 ? 40.568 19.925 27.278 1.00 20.78 175 CYS B C 1
ATOM 4010 O O . CYS B 1 175 ? 40.706 21.067 27.738 1.00 20.64 175 CYS B O 1
ATOM 4013 N N . PRO B 1 176 ? 40.091 19.735 26.040 1.00 19.47 176 PRO B N 1
ATOM 4014 C CA . PRO B 1 176 ? 39.892 20.872 25.141 1.00 18.84 176 PRO B CA 1
ATOM 4015 C C . PRO B 1 176 ? 38.812 21.811 25.656 1.00 17.45 176 PRO B C 1
ATOM 4016 O O . PRO B 1 176 ? 37.857 21.405 26.330 1.00 15.30 176 PRO B O 1
ATOM 4020 N N . VAL B 1 177 ? 38.971 23.090 25.337 1.00 18.45 177 VAL B N 1
ATOM 4021 C CA . VAL B 1 177 ? 37.929 24.057 25.646 1.00 21.30 177 VAL B CA 1
ATOM 4022 C C . VAL B 1 177 ? 36.982 24.049 24.450 1.00 19.69 177 VAL B C 1
ATOM 4023 O O . VAL B 1 177 ? 37.264 24.639 23.408 1.00 19.89 177 VAL B O 1
ATOM 4027 N N . GLN B 1 178 ? 35.874 23.324 24.594 1.00 19.62 178 GLN B N 1
ATOM 4028 C CA . GLN B 1 178 ? 34.852 23.220 23.565 1.00 19.38 178 GLN B CA 1
ATOM 4029 C C . GLN B 1 178 ? 33.784 24.273 23.820 1.00 23.19 178 GLN B C 1
ATOM 4030 O O . GLN B 1 178 ? 33.305 24.427 24.948 1.00 22.76 178 GLN B O 1
ATOM 4036 N N . THR B 1 179 ? 33.371 24.964 22.753 1.00 23.02 179 THR B N 1
ATOM 4037 C CA . THR B 1 179 ? 32.327 25.974 22.905 1.00 20.47 179 THR B CA 1
ATOM 4038 C C . THR B 1 179 ? 31.049 25.363 23.467 1.00 18.84 179 THR B C 1
ATOM 4039 O O . THR B 1 179 ? 30.330 26.018 24.221 1.00 20.48 179 THR B O 1
ATOM 4043 N N . TRP B 1 180 ? 30.754 24.114 23.125 1.00 20.67 180 TRP B N 1
ATOM 4044 C CA . TRP B 1 180 ? 29.742 23.320 23.815 1.00 18.56 180 TRP B CA 1
ATOM 4045 C C . TRP B 1 180 ? 30.469 22.203 24.564 1.00 23.01 180 TRP B C 1
ATOM 4046 O O . TRP B 1 180 ? 30.908 21.218 23.952 1.00 27.88 180 TRP B O 1
ATOM 4057 N N . LYS B 1 181 ? 30.579 22.357 25.891 1.00 21.62 181 LYS B N 1
ATOM 4058 C CA . LYS B 1 181 ? 31.152 21.338 26.769 1.00 19.99 181 LYS B CA 1
ATOM 4059 C C . LYS B 1 181 ? 30.050 20.391 27.224 1.00 18.12 181 LYS B C 1
ATOM 4060 O O . LYS B 1 181 ? 29.129 20.798 27.930 1.00 19.42 181 LYS B O 1
ATOM 4066 N N . ASN B 1 182 ? 30.102 19.154 26.821 1.00 17.51 182 ASN B N 1
ATOM 4067 C CA . ASN B 1 182 ? 29.059 18.197 27.092 1.00 17.75 182 ASN B CA 1
ATOM 4068 C C . ASN B 1 182 ? 27.696 18.638 26.712 1.00 19.49 182 ASN B C 1
ATOM 4069 O O . ASN B 1 182 ? 26.803 18.509 27.461 1.00 19.63 182 ASN B O 1
ATOM 4074 N N . GLY B 1 183 ? 27.554 19.156 25.525 1.00 22.19 183 GLY B N 1
ATOM 4075 C CA . GLY B 1 183 ? 26.271 19.554 24.983 1.00 19.45 183 GLY B CA 1
ATOM 4076 C C . GLY B 1 183 ? 25.636 20.729 25.675 1.00 17.45 183 GLY B C 1
ATOM 4077 O O . GLY B 1 183 ? 24.436 20.952 25.518 1.00 20.61 183 GLY B O 1
ATOM 4078 N N . THR B 1 184 ? 26.406 21.510 26.415 1.00 19.23 184 THR B N 1
ATOM 4079 C CA . THR B 1 184 ? 25.873 22.703 27.046 1.00 20.25 184 THR B CA 1
ATOM 4080 C C . THR B 1 184 ? 26.929 23.784 26.954 1.00 22.52 184 THR B C 1
ATOM 4081 O O . THR B 1 184 ? 28.122 23.502 27.102 1.00 19.02 184 THR B O 1
ATOM 4085 N N . LEU B 1 185 ? 26.484 25.003 26.644 1.00 23.52 185 LEU B N 1
ATOM 4086 C CA . LEU B 1 185 ? 27.363 26.158 26.574 1.00 20.90 185 LEU B CA 1
ATOM 4087 C C . LEU B 1 185 ? 28.234 26.192 27.812 1.00 20.15 185 LEU B C 1
ATOM 4088 O O . LEU B 1 185 ? 27.716 26.272 28.931 1.00 26.03 185 LEU B O 1
ATOM 4093 N N . ASN B 1 186 ? 29.552 26.091 27.634 1.00 19.64 186 ASN B N 1
ATOM 4094 C CA . ASN B 1 186 ? 30.440 26.295 28.781 1.00 28.92 186 ASN B CA 1
ATOM 4095 C C . ASN B 1 186 ? 30.786 27.776 28.802 1.00 28.53 186 ASN B C 1
ATOM 4096 O O . ASN B 1 186 ? 31.696 28.262 28.128 1.00 26.13 186 ASN B O 1
ATOM 4101 N N . THR B 1 187 ? 29.956 28.511 29.537 1.00 29.88 187 THR B N 1
ATOM 4102 C CA . THR B 1 187 ? 30.249 29.902 29.822 1.00 29.58 187 THR B CA 1
ATOM 4103 C C . THR B 1 187 ? 31.490 30.002 30.702 1.00 29.88 187 THR B C 1
ATOM 4104 O O . THR B 1 187 ? 32.222 30.998 30.637 1.00 33.44 187 THR B O 1
ATOM 4108 N N . ASN B 1 188 ? 31.765 28.955 31.491 1.00 26.58 188 ASN B N 1
ATOM 4109 C CA . ASN B 1 188 ? 32.951 28.874 32.336 1.00 27.46 188 ASN B CA 1
ATOM 4110 C C . ASN B 1 188 ? 34.246 28.816 31.541 1.00 29.51 188 ASN B C 1
ATOM 4111 O O . ASN B 1 188 ? 35.321 28.996 32.124 1.00 22.75 188 ASN B O 1
ATOM 4116 N N . HIS B 1 189 ? 34.166 28.583 30.234 1.00 30.56 189 HIS B N 1
ATOM 4117 C CA . HIS B 1 189 ? 35.344 28.365 29.402 1.00 25.18 189 HIS B CA 1
ATOM 4118 C C . HIS B 1 189 ? 36.220 27.277 30.009 1.00 24.56 189 HIS B C 1
ATOM 4119 O O . HIS B 1 189 ? 37.449 27.385 30.048 1.00 20.48 189 HIS B O 1
ATOM 4126 N N . SER B 1 190 ? 35.559 26.207 30.470 1.00 25.07 190 SER B N 1
ATOM 4127 C CA . SER B 1 190 ? 36.206 25.068 31.097 1.00 23.62 190 SER B CA 1
ATOM 4128 C C . SER B 1 190 ? 36.766 24.129 30.050 1.00 20.58 190 SER B C 1
ATOM 4129 O O . SER B 1 190 ? 36.327 24.102 28.902 1.00 22.68 190 SER B O 1
ATOM 4132 N N . GLY B 1 191 ? 37.738 23.341 30.468 1.00 20.43 191 GLY B N 1
ATOM 4133 C CA . GLY B 1 191 ? 38.203 22.238 29.670 1.00 20.37 191 GLY B CA 1
ATOM 4134 C C . GLY B 1 191 ? 37.420 20.996 30.037 1.00 22.17 191 GLY B C 1
ATOM 4135 O O . GLY B 1 191 ? 36.996 20.823 31.179 1.00 25.71 191 GLY B O 1
ATOM 4136 N N . TYR B 1 192 ? 37.201 20.141 29.047 1.00 21.38 192 TYR B N 1
ATOM 4137 C CA . TYR B 1 192 ? 36.415 18.922 29.222 1.00 17.57 192 TYR B CA 1
ATOM 4138 C C . TYR B 1 192 ? 37.376 17.748 29.106 1.00 16.27 192 TYR B C 1
ATOM 4139 O O . TYR B 1 192 ? 37.707 17.312 28.004 1.00 17.25 192 TYR B O 1
ATOM 4148 N N . CYS B 1 193 ? 37.795 17.227 30.256 1.00 15.46 193 CYS B N 1
ATOM 4149 C CA . CYS B 1 193 ? 38.696 16.088 30.315 1.00 16.16 193 CYS B CA 1
ATOM 4150 C C . CYS B 1 193 ? 37.910 14.789 30.334 1.00 15.03 193 CYS B C 1
ATOM 4151 O O . CYS B 1 193 ? 36.802 14.714 30.878 1.00 16.21 193 CYS B O 1
ATOM 4154 N N . CYS B 1 194 ? 38.493 13.762 29.729 1.00 14.54 194 CYS B N 1
ATOM 4155 C CA . CYS B 1 194 ? 37.968 12.417 29.892 1.00 17.38 194 CYS B CA 1
ATOM 4156 C C . CYS B 1 194 ? 39.039 11.417 29.461 1.00 21.71 194 CYS B C 1
ATOM 4157 O O . CYS B 1 194 ? 39.980 11.765 28.730 1.00 17.36 194 CYS B O 1
ATOM 4160 N N . ASN B 1 195 ? 38.904 10.176 29.954 1.00 16.41 195 ASN B N 1
ATOM 4161 C CA . ASN B 1 195 ? 39.905 9.162 29.647 1.00 16.98 195 ASN B CA 1
ATOM 4162 C C . ASN B 1 195 ? 39.934 8.874 28.157 1.00 14.15 195 ASN B C 1
ATOM 4163 O O . ASN B 1 195 ? 38.901 8.869 27.484 1.00 12.26 195 ASN B O 1
ATOM 4168 N N . GLU B 1 196 ? 41.125 8.634 27.629 1.00 12.30 196 GLU B N 1
ATOM 4169 C CA . GLU B 1 196 ? 41.250 8.507 26.186 1.00 13.96 196 GLU B CA 1
ATOM 4170 C C . GLU B 1 196 ? 42.261 7.425 25.862 1.00 13.25 196 GLU B C 1
ATOM 4171 O O . GLU B 1 196 ? 43.428 7.553 26.231 1.00 15.87 196 GLU B O 1
ATOM 4177 N N . MET B 1 197 ? 41.827 6.378 25.169 1.00 11.07 197 MET B N 1
ATOM 4178 C CA . MET B 1 197 ? 42.735 5.363 24.647 1.00 10.74 197 MET B CA 1
ATOM 4179 C C . MET B 1 197 ? 42.898 5.582 23.153 1.00 14.46 197 MET B C 1
ATOM 4180 O O . MET B 1 197 ? 41.904 5.581 22.412 1.00 16.04 197 MET B O 1
ATOM 4185 N N . ASP B 1 198 ? 44.138 5.772 22.708 1.00 14.05 198 ASP B N 1
ATOM 4186 C CA . ASP B 1 198 ? 44.426 5.971 21.292 1.00 13.52 198 ASP B CA 1
ATOM 4187 C C . ASP B 1 198 ? 44.966 4.664 20.724 1.00 12.73 198 ASP B C 1
ATOM 4188 O O . ASP B 1 198 ? 46.121 4.287 20.968 1.00 11.85 198 ASP B O 1
ATOM 4193 N N . ILE B 1 199 ? 44.097 3.961 19.993 1.00 10.72 199 ILE B N 1
ATOM 4194 C CA . ILE B 1 199 ? 44.467 2.686 19.392 1.00 12.89 199 ILE B CA 1
ATOM 4195 C C . ILE B 1 199 ? 45.439 2.897 18.251 1.00 10.66 199 ILE B C 1
ATOM 4196 O O . ILE B 1 199 ? 46.358 2.097 18.043 1.00 12.37 199 ILE B O 1
ATOM 4201 N N . LEU B 1 200 ? 45.213 3.932 17.454 1.00 11.89 200 LEU B N 1
ATOM 4202 C CA . LEU B 1 200 ? 46.062 4.199 16.303 1.00 12.67 200 LEU B CA 1
ATOM 4203 C C . LEU B 1 200 ? 46.250 5.696 16.171 1.00 12.85 200 LEU B C 1
ATOM 4204 O O . LEU B 1 200 ? 45.272 6.453 16.154 1.00 12.97 200 LEU B O 1
ATOM 4209 N N . GLU B 1 201 ? 47.505 6.111 16.109 1.00 10.60 201 GLU B N 1
ATOM 4210 C CA . GLU B 1 201 ? 47.879 7.449 15.670 1.00 14.02 201 GLU B CA 1
ATOM 4211 C C . GLU B 1 201 ? 49.040 7.197 14.717 1.00 18.85 201 GLU B C 1
ATOM 4212 O O . GLU B 1 201 ? 50.154 6.888 15.154 1.00 25.80 201 GLU B O 1
ATOM 4218 N N . ALA B 1 202 ? 48.820 7.288 13.416 1.00 14.41 202 ALA B N 1
ATOM 4219 C CA . ALA B 1 202 ? 49.866 6.755 12.567 1.00 16.47 202 ALA B CA 1
ATOM 4220 C C . ALA B 1 202 ? 49.781 7.371 11.186 1.00 17.90 202 ALA B C 1
ATOM 4221 O O . ALA B 1 202 ? 48.818 8.061 10.845 1.00 16.41 202 ALA B O 1
ATOM 4223 N N . ASN B 1 203 ? 50.846 7.143 10.421 1.00 21.21 203 ASN B N 1
ATOM 4224 C CA . ASN B 1 203 ? 50.864 7.287 8.977 1.00 19.98 203 ASN B CA 1
ATOM 4225 C C . ASN B 1 203 ? 51.803 6.217 8.436 1.00 20.86 203 ASN B C 1
ATOM 4226 O O . ASN B 1 203 ? 52.276 5.346 9.176 1.00 14.77 203 ASN B O 1
ATOM 4231 N N . SER B 1 204 ? 52.095 6.303 7.140 1.00 20.89 204 SER B N 1
ATOM 4232 C CA . SER B 1 204 ? 52.882 5.281 6.476 1.00 20.14 204 SER B CA 1
ATOM 4233 C C . SER B 1 204 ? 54.318 5.221 6.938 1.00 20.83 204 SER B C 1
ATOM 4234 O O . SER B 1 204 ? 55.031 4.336 6.461 1.00 20.23 204 SER B O 1
ATOM 4237 N N . ARG B 1 205 ? 54.765 6.125 7.815 1.00 21.03 205 ARG B N 1
ATOM 4238 C CA . ARG B 1 205 ? 56.160 6.176 8.229 1.00 17.72 205 ARG B CA 1
ATOM 4239 C C . ARG B 1 205 ? 56.405 5.826 9.684 1.00 20.88 205 ARG B C 1
ATOM 4240 O O . ARG B 1 205 ? 57.476 5.302 10.002 1.00 25.35 205 ARG B O 1
ATOM 4248 N N . ALA B 1 206 ? 55.464 6.137 10.571 1.00 27.66 206 ALA B N 1
ATOM 4249 C CA . ALA B 1 206 ? 55.649 5.927 12.000 1.00 26.42 206 ALA B CA 1
ATOM 4250 C C . ALA B 1 206 ? 54.283 5.788 12.671 1.00 24.06 206 ALA B C 1
ATOM 4251 O O . ALA B 1 206 ? 53.247 6.174 12.118 1.00 17.93 206 ALA B O 1
ATOM 4253 N N . ASN B 1 207 ? 54.293 5.147 13.810 1.00 26.67 207 ASN B N 1
ATOM 4254 C CA . ASN B 1 207 ? 53.092 4.841 14.545 1.00 24.19 207 ASN B CA 1
ATOM 4255 C C . ASN B 1 207 ? 53.199 4.935 16.055 1.00 22.52 207 ASN B C 1
ATOM 4256 O O . ASN B 1 207 ? 54.219 5.076 16.588 1.00 26.40 207 ASN B O 1
ATOM 4261 N N . ALA B 1 208 ? 52.098 4.970 16.731 1.00 17.97 208 ALA B N 1
ATOM 4262 C CA . ALA B 1 208 ? 52.069 4.943 18.187 1.00 20.13 208 ALA B CA 1
ATOM 4263 C C . ALA B 1 208 ? 50.653 4.638 18.637 1.00 20.32 208 ALA B C 1
ATOM 4264 O O . ALA B 1 208 ? 49.699 5.092 18.008 1.00 21.49 208 ALA B O 1
ATOM 4266 N N . PHE B 1 209 ? 50.558 3.918 19.746 1.00 17.81 209 PHE B N 1
ATOM 4267 C CA . PHE B 1 209 ? 49.330 3.702 20.474 1.00 15.78 209 PHE B CA 1
ATOM 4268 C C . PHE B 1 209 ? 49.520 4.201 21.856 1.00 19.33 209 PHE B C 1
ATOM 4269 O O . PHE B 1 209 ? 50.440 3.874 22.465 1.00 21.15 209 PHE B O 1
ATOM 4277 N N . THR B 1 210 ? 48.673 5.069 22.343 1.00 18.98 210 THR B N 1
ATOM 4278 C CA . THR B 1 210 ? 48.969 5.576 23.668 1.00 15.74 210 THR B CA 1
ATOM 4279 C C . THR B 1 210 ? 47.699 5.588 24.511 1.00 12.15 210 THR B C 1
ATOM 4280 O O . THR B 1 210 ? 46.657 6.103 24.072 1.00 11.78 210 THR B O 1
ATOM 4284 N N . PRO B 1 211 ? 47.742 5.031 25.715 1.00 12.57 211 PRO B N 1
ATOM 4285 C CA . PRO B 1 211 ? 46.654 5.227 26.662 1.00 9.44 211 PRO B CA 1
ATOM 4286 C C . PRO B 1 211 ? 46.897 6.495 27.454 1.00 14.04 211 PRO B C 1
ATOM 4287 O O . PRO B 1 211 ? 48.024 6.805 27.840 1.00 19.37 211 PRO B O 1
ATOM 4291 N N . HIS B 1 212 ? 45.826 7.255 27.672 1.00 13.93 212 HIS B N 1
ATOM 4292 C CA . HIS B 1 212 ? 45.843 8.417 28.566 1.00 18.27 212 HIS B CA 1
ATOM 4293 C C . HIS B 1 212 ? 44.784 8.263 29.647 1.00 16.79 212 HIS B C 1
ATOM 4294 O O . HIS B 1 212 ? 43.580 8.305 29.362 1.00 21.26 212 HIS B O 1
ATOM 4301 N N . SER B 1 213 ? 45.249 8.110 30.879 1.00 16.95 213 SER B N 1
ATOM 4302 C CA . SER B 1 213 ? 44.404 7.969 32.049 1.00 17.79 213 SER B CA 1
ATOM 4303 C C . SER B 1 213 ? 44.108 9.344 32.629 1.00 17.69 213 SER B C 1
ATOM 4304 O O . SER B 1 213 ? 44.868 10.289 32.424 1.00 17.25 213 SER B O 1
ATOM 4307 N N . CYS B 1 214 ? 42.988 9.453 33.349 1.00 23.71 214 CYS B N 1
ATOM 4308 C CA . CYS B 1 214 ? 42.538 10.729 33.898 1.00 21.99 214 CYS B CA 1
ATOM 4309 C C . CYS B 1 214 ? 41.894 10.550 35.262 1.00 23.56 214 CYS B C 1
ATOM 4310 O O . CYS B 1 214 ? 41.108 9.626 35.474 1.00 25.31 214 CYS B O 1
ATOM 4313 N N . THR B 1 215 ? 42.179 11.485 36.160 1.00 25.39 215 THR B N 1
ATOM 4314 C CA . THR B 1 215 ? 41.342 11.702 37.327 1.00 23.63 215 THR B CA 1
ATOM 4315 C C . THR B 1 215 ? 40.096 12.470 36.889 1.00 23.41 215 THR B C 1
ATOM 4316 O O . THR B 1 215 ? 39.907 12.773 35.705 1.00 23.02 215 THR B O 1
ATOM 4320 N N . ALA B 1 216 ? 39.235 12.807 37.855 1.00 26.54 216 ALA B N 1
ATOM 4321 C CA . ALA B 1 216 ? 38.064 13.620 37.538 1.00 21.68 216 ALA B CA 1
ATOM 4322 C C . ALA B 1 216 ? 38.451 15.046 37.147 1.00 21.71 216 ALA B C 1
ATOM 4323 O O . ALA B 1 216 ? 37.746 15.681 36.356 1.00 18.14 216 ALA B O 1
ATOM 4325 N N . THR B 1 217 ? 39.549 15.570 37.696 1.00 19.29 217 THR B N 1
ATOM 4326 C CA . THR B 1 217 ? 39.988 16.929 37.399 1.00 19.37 217 THR B CA 1
ATOM 4327 C C . THR B 1 217 ? 40.841 17.038 36.127 1.00 22.14 217 THR B C 1
ATOM 4328 O O . THR B 1 217 ? 40.616 17.950 35.324 1.00 25.86 217 THR B O 1
ATOM 4332 N N . ALA B 1 218 ? 41.863 16.184 35.947 1.00 23.02 218 ALA B N 1
ATOM 4333 C CA . ALA B 1 218 ? 42.833 16.397 34.867 1.00 23.34 218 ALA B CA 1
ATOM 4334 C C . ALA B 1 218 ? 43.361 15.063 34.333 1.00 24.61 218 ALA B C 1
ATOM 4335 O O . ALA B 1 218 ? 43.080 13.990 34.880 1.00 21.82 218 ALA B O 1
ATOM 4337 N N . CYS B 1 219 ? 44.152 15.148 33.252 1.00 24.84 219 CYS B N 1
ATOM 4338 C CA . CYS B 1 219 ? 44.573 13.982 32.482 1.00 18.90 219 CYS B CA 1
ATOM 4339 C C . CYS B 1 219 ? 46.081 13.943 32.270 1.00 19.12 219 CYS B C 1
ATOM 4340 O O . CYS B 1 219 ? 46.787 14.953 32.371 1.00 21.76 219 CYS B O 1
ATOM 4343 N N . ASP B 1 220 ? 46.540 12.742 31.908 1.00 18.98 220 ASP B N 1
ATOM 4344 C CA . ASP B 1 220 ? 47.917 12.443 31.505 1.00 22.60 220 ASP B CA 1
ATOM 4345 C C . ASP B 1 220 ? 48.047 12.765 30.015 1.00 21.69 220 ASP B C 1
ATOM 4346 O O . ASP B 1 220 ? 47.934 11.907 29.138 1.00 20.24 220 ASP B O 1
ATOM 4351 N N . ALA B 1 221 ? 48.300 14.045 29.731 1.00 21.90 221 ALA B N 1
ATOM 4352 C CA . ALA B 1 221 ? 48.143 14.549 28.370 1.00 21.34 221 ALA B CA 1
ATOM 4353 C C . ALA B 1 221 ? 49.040 13.814 27.384 1.00 27.00 221 ALA B C 1
ATOM 4354 O O . ALA B 1 221 ? 48.607 13.473 26.281 1.00 34.02 221 ALA B O 1
ATOM 4356 N N . SER B 1 222 ? 50.280 13.545 27.758 1.00 28.64 222 SER B N 1
ATOM 4357 C CA . SER B 1 222 ? 51.181 12.749 26.924 1.00 29.84 222 SER B CA 1
ATOM 4358 C C . SER B 1 222 ? 51.317 11.400 27.608 1.00 33.45 222 SER B C 1
ATOM 4359 O O . SER B 1 222 ? 52.044 11.278 28.598 1.00 44.60 222 SER B O 1
ATOM 4362 N N . GLY B 1 223 ? 50.636 10.389 27.077 1.00 26.92 223 GLY B N 1
ATOM 4363 C CA . GLY B 1 223 ? 50.576 9.117 27.760 1.00 23.04 223 GLY B CA 1
ATOM 4364 C C . GLY B 1 223 ? 51.877 8.355 27.657 1.00 24.80 223 GLY B C 1
ATOM 4365 O O . GLY B 1 223 ? 52.918 8.874 27.258 1.00 27.77 223 GLY B O 1
ATOM 4366 N N . CYS B 1 224 ? 51.797 7.072 28.002 1.00 21.33 224 CYS B N 1
ATOM 4367 C CA . CYS B 1 224 ? 52.937 6.171 27.880 1.00 24.15 224 CYS B CA 1
ATOM 4368 C C . CYS B 1 224 ? 52.880 5.470 26.517 1.00 24.81 224 CYS B C 1
ATOM 4369 O O . CYS B 1 224 ? 52.576 4.283 26.385 1.00 25.66 224 CYS B O 1
ATOM 4372 N N . GLY B 1 225 ? 53.191 6.244 25.482 1.00 22.89 225 GLY B N 1
ATOM 4373 C CA . GLY B 1 225 ? 53.073 5.747 24.128 1.00 20.08 225 GLY B CA 1
ATOM 4374 C C . GLY B 1 225 ? 53.991 4.581 23.824 1.00 22.05 225 GLY B C 1
ATOM 4375 O O . GLY B 1 225 ? 55.013 4.349 24.466 1.00 31.43 225 GLY B O 1
ATOM 4376 N N . PHE B 1 226 ? 53.613 3.842 22.788 1.00 24.47 226 PHE B N 1
ATOM 4377 C CA . PHE B 1 226 ? 54.406 2.725 22.284 1.00 22.60 226 PHE B CA 1
ATOM 4378 C C . PHE B 1 226 ? 54.647 2.999 20.804 1.00 24.26 226 PHE B C 1
ATOM 4379 O O . PHE B 1 226 ? 53.763 2.776 19.971 1.00 22.61 226 PHE B O 1
ATOM 4387 N N . ASN B 1 227 ? 55.840 3.502 20.487 1.00 28.71 227 ASN B N 1
ATOM 4388 C CA . ASN B 1 227 ? 56.283 3.675 19.109 1.00 26.38 227 ASN B CA 1
ATOM 4389 C C . ASN B 1 227 ? 57.412 2.696 18.829 1.00 24.63 227 ASN B C 1
ATOM 4390 O O . ASN B 1 227 ? 58.430 2.727 19.534 1.00 27.29 227 ASN B O 1
ATOM 4395 N N . PRO B 1 228 ? 57.292 1.815 17.832 1.00 25.21 228 PRO B N 1
ATOM 4396 C CA . PRO B 1 228 ? 58.366 0.831 17.626 1.00 25.45 228 PRO B CA 1
ATOM 4397 C C . PRO B 1 228 ? 59.658 1.475 17.184 1.00 29.03 228 PRO B C 1
ATOM 4398 O O . PRO B 1 228 ? 60.720 1.094 17.689 1.00 34.06 228 PRO B O 1
ATOM 4402 N N . TYR B 1 229 ? 59.600 2.457 16.272 1.00 24.90 229 TYR B N 1
ATOM 4403 C CA . TYR B 1 229 ? 60.807 3.181 15.875 1.00 27.27 229 TYR B CA 1
ATOM 4404 C C . TYR B 1 229 ? 61.521 3.753 17.099 1.00 28.46 229 TYR B C 1
ATOM 4405 O O . TYR B 1 229 ? 62.726 3.539 17.293 1.00 30.22 229 TYR B O 1
ATOM 4414 N N . ALA B 1 230 ? 60.779 4.455 17.956 1.00 27.55 230 ALA B N 1
ATOM 4415 C CA . ALA B 1 230 ? 61.378 5.043 19.143 1.00 23.64 230 ALA B CA 1
ATOM 4416 C C . ALA B 1 230 ? 61.889 3.983 20.091 1.00 23.20 230 ALA B C 1
ATOM 4417 O O . ALA B 1 230 ? 62.735 4.285 20.936 1.00 25.52 230 ALA B O 1
ATOM 4419 N N . ASN B 1 231 ? 61.409 2.754 19.957 1.00 21.49 231 ASN B N 1
ATOM 4420 C CA . ASN B 1 231 ? 61.850 1.645 20.783 1.00 27.91 231 ASN B CA 1
ATOM 4421 C C . ASN B 1 231 ? 63.024 0.880 20.170 1.00 28.96 231 ASN B C 1
ATOM 4422 O O . ASN B 1 231 ? 63.418 -0.159 20.709 1.00 29.33 231 ASN B O 1
ATOM 4427 N N . GLY B 1 232 ? 63.588 1.357 19.060 1.00 29.87 232 GLY B N 1
ATOM 4428 C CA . GLY B 1 232 ? 64.793 0.788 18.484 1.00 31.86 232 GLY B CA 1
ATOM 4429 C C . GLY B 1 232 ? 64.586 0.055 17.168 1.00 31.34 232 GLY B C 1
ATOM 4430 O O . GLY B 1 232 ? 65.568 -0.211 16.453 1.00 30.60 232 GLY B O 1
ATOM 4431 N N . PHE B 1 233 ? 63.348 -0.304 16.841 1.00 29.01 233 PHE B N 1
ATOM 4432 C CA . PHE B 1 233 ? 63.056 -1.116 15.667 1.00 32.01 233 PHE B CA 1
ATOM 4433 C C . PHE B 1 233 ? 62.644 -0.185 14.523 1.00 36.71 233 PHE B C 1
ATOM 4434 O O . PHE B 1 233 ? 61.468 -0.017 14.201 1.00 37.51 233 PHE B O 1
ATOM 4442 N N . GLN B 1 234 ? 63.637 0.442 13.903 1.00 33.29 234 GLN B N 1
ATOM 4443 C CA . GLN B 1 234 ? 63.328 1.487 12.938 1.00 31.48 234 GLN B CA 1
ATOM 4444 C C . GLN B 1 234 ? 62.925 0.932 11.569 1.00 36.36 234 GLN B C 1
ATOM 4445 O O . GLN B 1 234 ? 62.197 1.605 10.823 1.00 36.33 234 GLN B O 1
ATOM 4451 N N . ARG B 1 235 ? 63.374 -0.274 11.221 1.00 31.67 235 ARG B N 1
ATOM 4452 C CA . ARG B 1 235 ? 62.962 -0.920 9.980 1.00 30.96 235 ARG B CA 1
ATOM 4453 C C . ARG B 1 235 ? 61.889 -1.980 10.214 1.00 28.30 235 ARG B C 1
ATOM 4454 O O . ARG B 1 235 ? 61.821 -2.981 9.504 1.00 28.91 235 ARG B O 1
ATOM 4462 N N . TYR B 1 236 ? 61.034 -1.760 11.209 1.00 32.53 236 TYR B N 1
ATOM 4463 C CA . TYR B 1 236 ? 59.872 -2.612 11.431 1.00 30.72 236 TYR B CA 1
ATOM 4464 C C . TYR B 1 236 ? 58.630 -2.137 10.678 1.00 31.47 236 TYR B C 1
ATOM 4465 O O . TYR B 1 236 ? 57.950 -2.941 10.029 1.00 29.12 236 TYR B O 1
ATOM 4474 N N . TRP B 1 237 ? 58.318 -0.842 10.757 1.00 28.54 237 TRP B N 1
ATOM 4475 C CA . TRP B 1 237 ? 57.072 -0.279 10.241 1.00 24.69 237 TRP B CA 1
ATOM 4476 C C . TRP B 1 237 ? 57.376 0.681 9.092 1.00 27.49 237 TRP B C 1
ATOM 4477 O O . TRP B 1 237 ? 58.036 1.706 9.287 1.00 31.70 237 TRP B O 1
ATOM 4488 N N . GLY B 1 238 ? 56.871 0.369 7.905 1.00 23.23 238 GLY B N 1
ATOM 4489 C CA . GLY B 1 238 ? 57.093 1.202 6.745 1.00 20.98 238 GLY B CA 1
ATOM 4490 C C . GLY B 1 238 ? 56.884 0.456 5.439 1.00 21.94 238 GLY B C 1
ATOM 4491 O O . GLY B 1 238 ? 56.622 -0.753 5.427 1.00 22.90 238 GLY B O 1
ATOM 4492 N N . PRO B 1 239 ? 56.983 1.165 4.313 1.00 19.52 239 PRO B N 1
ATOM 4493 C CA . PRO B 1 239 ? 56.816 0.512 3.003 1.00 19.30 239 PRO B CA 1
ATOM 4494 C C . PRO B 1 239 ? 57.905 -0.521 2.751 1.00 22.02 239 PRO B C 1
ATOM 4495 O O . PRO B 1 239 ? 59.101 -0.208 2.759 1.00 23.56 239 PRO B O 1
ATOM 4499 N N . GLY B 1 240 ? 57.478 -1.768 2.533 1.00 20.80 240 GLY B N 1
ATOM 4500 C CA . GLY B 1 240 ? 58.397 -2.878 2.362 1.00 20.92 240 GLY B CA 1
ATOM 4501 C C . GLY B 1 240 ? 58.973 -3.433 3.648 1.00 23.64 240 GLY B C 1
ATOM 4502 O O . GLY B 1 240 ? 59.692 -4.440 3.603 1.00 23.38 240 GLY B O 1
ATOM 4503 N N . PHE B 1 241 ? 58.675 -2.819 4.789 1.00 23.61 241 PHE B N 1
ATOM 4504 C CA . PHE B 1 241 ? 59.284 -3.210 6.052 1.00 27.23 241 PHE B CA 1
ATOM 4505 C C . PHE B 1 241 ? 58.621 -4.492 6.565 1.00 20.21 241 PHE B C 1
ATOM 4506 O O . PHE B 1 241 ? 57.804 -5.115 5.877 1.00 17.82 241 PHE B O 1
ATOM 4514 N N . THR B 1 242 ? 58.991 -4.905 7.784 1.00 19.30 242 THR B N 1
ATOM 4515 C CA . THR B 1 242 ? 58.386 -6.083 8.399 1.00 24.59 242 THR B CA 1
ATOM 4516 C C . THR B 1 242 ? 56.861 -6.008 8.353 1.00 25.68 242 THR B C 1
ATOM 4517 O O . THR B 1 242 ? 56.196 -6.957 7.920 1.00 16.63 242 THR B O 1
ATOM 4521 N N . LEU B 1 243 ? 56.291 -4.865 8.792 1.00 28.93 243 LEU B N 1
ATOM 4522 C CA . LEU B 1 243 ? 54.881 -4.536 8.575 1.00 25.66 243 LEU B CA 1
ATOM 4523 C C . LEU B 1 243 ? 54.809 -3.517 7.447 1.00 21.18 243 LEU B C 1
ATOM 4524 O O . LEU B 1 243 ? 55.098 -2.336 7.662 1.00 21.55 243 LEU B O 1
ATOM 4529 N N . ASP B 1 244 ? 54.405 -3.972 6.260 1.00 18.13 244 ASP B N 1
ATOM 4530 C CA . ASP B 1 244 ? 54.410 -3.161 5.040 1.00 20.92 244 ASP B CA 1
ATOM 4531 C C . ASP B 1 244 ? 53.236 -2.177 5.043 1.00 21.48 244 ASP B C 1
ATOM 4532 O O . ASP B 1 244 ? 52.085 -2.570 4.816 1.00 20.30 244 ASP B O 1
ATOM 4537 N N . THR B 1 245 ? 53.531 -0.897 5.145 1.00 20.41 245 THR B N 1
ATOM 4538 C CA . THR B 1 245 ? 52.525 0.119 5.157 1.00 18.16 245 THR B CA 1
ATOM 4539 C C . THR B 1 245 ? 52.038 0.549 3.808 1.00 17.85 245 THR B C 1
ATOM 4540 O O . THR B 1 245 ? 51.190 1.357 3.686 1.00 15.48 245 THR B O 1
ATOM 4544 N N . SER B 1 246 ? 52.600 -0.049 2.784 1.00 20.83 246 SER B N 1
ATOM 4545 C CA . SER B 1 246 ? 52.096 0.171 1.436 1.00 23.00 246 SER B CA 1
ATOM 4546 C C . SER B 1 246 ? 50.950 -0.785 1.071 1.00 21.17 246 SER B C 1
ATOM 4547 O O . SER B 1 246 ? 50.273 -0.575 0.058 1.00 14.67 246 SER B O 1
ATOM 4550 N N . LYS B 1 247 ? 50.723 -1.829 1.863 1.00 21.23 247 LYS B N 1
ATOM 4551 C CA . LYS B 1 247 ? 49.605 -2.750 1.695 1.00 18.31 247 LYS B CA 1
ATOM 4552 C C . LYS B 1 247 ? 48.599 -2.490 2.817 1.00 17.08 247 LYS B C 1
ATOM 4553 O O . LYS B 1 247 ? 48.890 -1.781 3.782 1.00 18.74 247 LYS B O 1
ATOM 4559 N N . VAL B 1 248 ? 47.382 -3.023 2.667 1.00 16.36 248 VAL B N 1
ATOM 4560 C CA . VAL B 1 248 ? 46.431 -2.974 3.775 1.00 12.57 248 VAL B CA 1
ATOM 4561 C C . VAL B 1 248 ? 46.907 -3.922 4.863 1.00 12.19 248 VAL B C 1
ATOM 4562 O O . VAL B 1 248 ? 47.603 -4.909 4.591 1.00 12.50 248 VAL B O 1
ATOM 4566 N N . PHE B 1 249 ? 46.576 -3.613 6.115 1.00 14.44 249 PHE B N 1
ATOM 4567 C CA . PHE B 1 249 ? 46.950 -4.545 7.175 1.00 10.22 249 PHE B CA 1
ATOM 4568 C C . PHE B 1 249 ? 45.944 -4.444 8.314 1.00 15.03 249 PHE B C 1
ATOM 4569 O O . PHE B 1 249 ? 45.083 -3.562 8.334 1.00 11.18 249 PHE B O 1
ATOM 4577 N N . THR B 1 250 ? 46.093 -5.351 9.284 1.00 16.26 250 THR B N 1
ATOM 4578 C CA . THR B 1 250 ? 45.126 -5.605 10.348 1.00 12.12 250 THR B CA 1
ATOM 4579 C C . THR B 1 250 ? 45.743 -5.325 11.713 1.00 15.65 250 THR B C 1
ATOM 4580 O O . THR B 1 250 ? 46.812 -5.860 12.034 1.00 21.13 250 THR B O 1
ATOM 4584 N N . ILE B 1 251 ? 45.046 -4.536 12.536 1.00 14.74 251 ILE B N 1
ATOM 4585 C CA . ILE B 1 251 ? 45.545 -4.081 13.835 1.00 14.80 251 ILE B CA 1
ATOM 4586 C C . ILE B 1 251 ? 44.654 -4.636 14.932 1.00 11.80 251 ILE B C 1
ATOM 4587 O O . ILE B 1 251 ? 43.452 -4.334 14.969 1.00 12.90 251 ILE B O 1
ATOM 4592 N N . ILE B 1 252 ? 45.240 -5.426 15.833 1.00 10.91 252 ILE B N 1
ATOM 4593 C CA . ILE B 1 252 ? 44.510 -6.031 16.951 1.00 12.90 252 ILE B CA 1
ATOM 4594 C C . ILE B 1 252 ? 45.054 -5.492 18.270 1.00 13.64 252 ILE B C 1
ATOM 4595 O O . ILE B 1 252 ? 46.245 -5.658 18.572 1.00 13.27 252 ILE B O 1
ATOM 4600 N N . THR B 1 253 ? 44.179 -4.884 19.069 1.00 10.22 253 THR B N 1
ATOM 4601 C CA . THR B 1 253 ? 44.542 -4.388 20.388 1.00 9.62 253 THR B CA 1
ATOM 4602 C C . THR B 1 253 ? 43.782 -5.165 21.445 1.00 9.62 253 THR B C 1
ATOM 4603 O O . THR B 1 253 ? 42.555 -5.264 21.390 1.00 9.60 253 THR B O 1
ATOM 4607 N N . GLN B 1 254 ? 44.515 -5.718 22.400 1.00 11.16 254 GLN B N 1
ATOM 4608 C CA . GLN B 1 254 ? 43.974 -6.629 23.396 1.00 13.34 254 GLN B CA 1
ATOM 4609 C C . GLN B 1 254 ? 44.235 -6.052 24.776 1.00 13.76 254 GLN B C 1
ATOM 4610 O O . GLN B 1 254 ? 45.381 -5.743 25.117 1.00 14.38 254 GLN B O 1
ATOM 4616 N N . PHE B 1 255 ? 43.182 -5.920 25.566 1.00 14.48 255 PHE B N 1
ATOM 4617 C CA . PHE B 1 255 ? 43.259 -5.241 26.858 1.00 15.90 255 PHE B CA 1
ATOM 4618 C C . PHE B 1 255 ? 43.281 -6.285 27.976 1.00 16.46 255 PHE B C 1
ATOM 4619 O O . PHE B 1 255 ? 42.230 -6.720 28.461 1.00 12.23 255 PHE B O 1
ATOM 4627 N N . ASN B 1 256 ? 44.503 -6.629 28.415 1.00 15.95 256 ASN B N 1
ATOM 4628 C CA . ASN B 1 256 ? 44.741 -7.752 29.310 1.00 13.69 256 ASN B CA 1
ATOM 4629 C C . ASN B 1 256 ? 44.505 -7.334 30.753 1.00 15.77 256 ASN B C 1
ATOM 4630 O O . ASN B 1 256 ? 45.042 -6.317 31.216 1.00 17.33 256 ASN B O 1
ATOM 4635 N N . THR B 1 257 ? 43.768 -8.183 31.471 1.00 17.23 257 THR B N 1
ATOM 4636 C CA . THR B 1 257 ? 43.229 -7.941 32.801 1.00 17.15 257 THR B CA 1
ATOM 4637 C C . THR B 1 257 ? 43.721 -9.002 33.781 1.00 22.74 257 THR B C 1
ATOM 4638 O O . THR B 1 257 ? 44.012 -10.133 33.392 1.00 27.95 257 THR B O 1
ATOM 4642 N N . ASP B 1 258 ? 43.808 -8.625 35.062 1.00 24.87 258 ASP B N 1
ATOM 4643 C CA . ASP B 1 258 ? 44.350 -9.507 36.097 1.00 22.67 258 ASP B CA 1
ATOM 4644 C C . ASP B 1 258 ? 43.582 -10.827 36.174 1.00 23.91 258 ASP B C 1
ATOM 4645 O O . ASP B 1 258 ? 44.189 -11.903 36.203 1.00 25.12 258 ASP B O 1
ATOM 4650 N N . ASN B 1 259 ? 42.246 -10.765 36.248 1.00 24.04 259 ASN B N 1
ATOM 4651 C CA . ASN B 1 259 ? 41.420 -11.962 36.367 1.00 22.27 259 ASN B CA 1
ATOM 4652 C C . ASN B 1 259 ? 40.987 -12.530 35.015 1.00 30.85 259 ASN B C 1
ATOM 4653 O O . ASN B 1 259 ? 40.219 -13.494 34.983 1.00 35.56 259 ASN B O 1
ATOM 4658 N N . GLY B 1 260 ? 41.462 -11.959 33.904 1.00 32.05 260 GLY B N 1
ATOM 4659 C CA . GLY B 1 260 ? 41.119 -12.413 32.572 1.00 25.63 260 GLY B CA 1
ATOM 4660 C C . GLY B 1 260 ? 39.762 -11.989 32.062 1.00 28.94 260 GLY B C 1
ATOM 4661 O O . GLY B 1 260 ? 39.523 -12.064 30.848 1.00 29.85 260 GLY B O 1
ATOM 4662 N N . LEU B 1 261 ? 38.875 -11.520 32.931 1.00 22.68 261 LEU B N 1
ATOM 4663 C CA . LEU B 1 261 ? 37.527 -11.168 32.520 1.00 22.73 261 LEU B CA 1
ATOM 4664 C C . LEU B 1 261 ? 37.358 -9.651 32.539 1.00 20.36 261 LEU B C 1
ATOM 4665 O O . LEU B 1 261 ? 38.164 -8.937 33.142 1.00 20.87 261 LEU B O 1
ATOM 4670 N N . PRO B 1 262 ? 36.354 -9.119 31.841 1.00 19.57 262 PRO B N 1
ATOM 4671 C CA . PRO B 1 262 ? 36.142 -7.659 31.857 1.00 14.92 262 PRO B CA 1
ATOM 4672 C C . PRO B 1 262 ? 35.924 -7.050 33.242 1.00 18.14 262 PRO B C 1
ATOM 4673 O O . PRO B 1 262 ? 36.035 -5.825 33.387 1.00 20.30 262 PRO B O 1
ATOM 4677 N N . SER B 1 263 ? 35.605 -7.842 34.263 1.00 25.26 263 SER B N 1
ATOM 4678 C CA . SER B 1 263 ? 35.357 -7.278 35.588 1.00 23.90 263 SER B CA 1
ATOM 4679 C C . SER B 1 263 ? 36.628 -6.879 36.338 1.00 23.76 263 SER B C 1
ATOM 4680 O O . SER B 1 263 ? 36.552 -6.067 37.268 1.00 28.98 263 SER B O 1
ATOM 4683 N N . GLY B 1 264 ? 37.786 -7.417 35.966 1.00 18.01 264 GLY B N 1
ATOM 4684 C CA . GLY B 1 264 ? 39.009 -7.224 36.726 1.00 22.19 264 GLY B CA 1
ATOM 4685 C C . GLY B 1 264 ? 39.722 -5.905 36.483 1.00 24.23 264 GLY B C 1
ATOM 4686 O O . GLY B 1 264 ? 39.097 -4.864 36.245 1.00 27.15 264 GLY B O 1
ATOM 4687 N N . ASN B 1 265 ? 41.052 -5.931 36.585 1.00 19.61 265 ASN B N 1
ATOM 4688 C CA . ASN B 1 265 ? 41.870 -4.727 36.467 1.00 20.09 265 ASN B CA 1
ATOM 4689 C C . ASN B 1 265 ? 42.789 -4.870 35.265 1.00 20.07 265 ASN B C 1
ATOM 4690 O O . ASN B 1 265 ? 43.473 -5.887 35.131 1.00 19.82 265 ASN B O 1
ATOM 4695 N N . LEU B 1 266 ? 42.851 -3.836 34.428 1.00 21.15 266 LEU B N 1
ATOM 4696 C CA . LEU B 1 266 ? 43.691 -3.896 33.237 1.00 17.71 266 LEU B CA 1
ATOM 4697 C C . LEU B 1 266 ? 45.153 -3.790 33.627 1.00 15.34 266 LEU B C 1
ATOM 4698 O O . LEU B 1 266 ? 45.545 -2.819 34.270 1.00 22.53 266 LEU B O 1
ATOM 4703 N N . VAL B 1 267 ? 45.961 -4.777 33.241 1.00 15.74 267 VAL B N 1
ATOM 4704 C CA . VAL B 1 267 ? 47.382 -4.790 33.577 1.00 15.54 267 VAL B CA 1
ATOM 4705 C C . VAL B 1 267 ? 48.283 -4.654 32.353 1.00 18.00 267 VAL B C 1
ATOM 4706 O O . VAL B 1 267 ? 49.498 -4.425 32.516 1.00 16.57 267 VAL B O 1
ATOM 4710 N N . SER B 1 268 ? 47.757 -4.816 31.140 1.00 16.30 268 SER B N 1
ATOM 4711 C CA . SER B 1 268 ? 48.636 -4.606 30.002 1.00 13.73 268 SER B CA 1
ATOM 4712 C C . SER B 1 268 ? 47.789 -4.346 28.773 1.00 15.26 268 SER B C 1
ATOM 4713 O O . SER B 1 268 ? 46.613 -4.704 28.738 1.00 17.13 268 SER B O 1
ATOM 4716 N N . ILE B 1 269 ? 48.400 -3.727 27.762 1.00 15.02 269 ILE B N 1
ATOM 4717 C CA . ILE B 1 269 ? 47.755 -3.531 26.466 1.00 11.51 269 ILE B CA 1
ATOM 4718 C C . ILE B 1 269 ? 48.667 -4.117 25.404 1.00 15.09 269 ILE B C 1
ATOM 4719 O O . ILE B 1 269 ? 49.752 -3.582 25.150 1.00 15.33 269 ILE B O 1
ATOM 4724 N N . THR B 1 270 ? 48.219 -5.178 24.748 1.00 14.38 270 THR B N 1
ATOM 4725 C CA . THR B 1 270 ? 49.045 -5.896 23.793 1.00 15.27 270 THR B CA 1
ATOM 4726 C C . THR B 1 270 ? 48.552 -5.608 22.381 1.00 12.69 270 THR B C 1
ATOM 4727 O O . THR B 1 270 ? 47.353 -5.663 22.124 1.00 11.58 270 THR B O 1
ATOM 4731 N N . ARG B 1 271 ? 49.474 -5.263 21.490 1.00 15.17 271 ARG B N 1
ATOM 4732 C CA . ARG B 1 271 ? 49.191 -5.001 20.087 1.00 13.86 271 ARG B CA 1
ATOM 4733 C C . ARG B 1 271 ? 49.778 -6.120 19.238 1.00 15.67 271 ARG B C 1
ATOM 4734 O O . ARG B 1 271 ? 50.956 -6.467 19.397 1.00 17.53 271 ARG B O 1
ATOM 4742 N N . LYS B 1 272 ? 48.973 -6.660 18.318 1.00 16.15 272 LYS B N 1
ATOM 4743 C CA . LYS B 1 272 ? 49.433 -7.643 17.341 1.00 15.56 272 LYS B CA 1
ATOM 4744 C C . LYS B 1 272 ? 48.944 -7.257 15.958 1.00 14.20 272 LYS B C 1
ATOM 4745 O O . LYS B 1 272 ? 47.805 -6.807 15.800 1.00 16.79 272 LYS B O 1
ATOM 4751 N N . TYR B 1 273 ? 49.792 -7.466 14.956 1.00 17.27 273 TYR B N 1
ATOM 4752 C CA . TYR B 1 273 ? 49.479 -7.115 13.578 1.00 21.40 273 TYR B CA 1
ATOM 4753 C C . TYR B 1 273 ? 49.289 -8.374 12.739 1.00 21.11 273 TYR B C 1
ATOM 4754 O O . TYR B 1 273 ? 49.884 -9.419 13.009 1.00 22.49 273 TYR B O 1
ATOM 4763 N N . ARG B 1 274 ? 48.490 -8.250 11.690 1.00 14.95 274 ARG B N 1
ATOM 4764 C CA . ARG B 1 274 ? 48.306 -9.315 10.713 1.00 16.26 274 ARG B CA 1
ATOM 4765 C C . ARG B 1 274 ? 48.319 -8.701 9.324 1.00 18.61 274 ARG B C 1
ATOM 4766 O O . ARG B 1 274 ? 47.917 -7.551 9.141 1.00 17.14 274 ARG B O 1
ATOM 4774 N N . GLN B 1 275 ? 48.800 -9.464 8.353 1.00 26.97 275 GLN B N 1
ATOM 4775 C CA . GLN B 1 275 ? 48.972 -8.963 6.997 1.00 20.94 275 GLN B CA 1
ATOM 4776 C C . GLN B 1 275 ? 49.408 -10.126 6.134 1.00 29.91 275 GLN B C 1
ATOM 4777 O O . GLN B 1 275 ? 50.048 -11.057 6.628 1.00 42.54 275 GLN B O 1
ATOM 4783 N N . ASN B 1 276 ? 49.133 -10.041 4.840 1.00 22.63 276 ASN B N 1
ATOM 4784 C CA . ASN B 1 276 ? 49.332 -11.171 3.946 1.00 30.09 276 ASN B CA 1
ATOM 4785 C C . ASN B 1 276 ? 48.779 -12.459 4.559 1.00 38.42 276 ASN B C 1
ATOM 4786 O O . ASN B 1 276 ? 49.405 -13.515 4.495 1.00 40.44 276 ASN B O 1
ATOM 4791 N N . GLY B 1 277 ? 47.642 -12.432 5.194 1.00 39.09 277 GLY B N 1
ATOM 4792 C CA . GLY B 1 277 ? 47.156 -13.683 5.728 1.00 37.24 277 GLY B CA 1
ATOM 4793 C C . GLY B 1 277 ? 48.030 -14.308 6.778 1.00 32.71 277 GLY B C 1
ATOM 4794 O O . GLY B 1 277 ? 47.911 -15.412 7.094 1.00 37.69 277 GLY B O 1
ATOM 4795 N N . VAL B 1 278 ? 48.858 -13.555 7.403 1.00 26.91 278 VAL B N 1
ATOM 4796 C CA . VAL B 1 278 ? 49.765 -14.153 8.375 1.00 34.01 278 VAL B CA 1
ATOM 4797 C C . VAL B 1 278 ? 49.980 -13.207 9.552 1.00 33.34 278 VAL B C 1
ATOM 4798 O O . VAL B 1 278 ? 49.854 -11.983 9.432 1.00 24.33 278 VAL B O 1
ATOM 4802 N N . ASP B 1 279 ? 50.291 -13.799 10.707 1.00 34.64 279 ASP B N 1
ATOM 4803 C CA . ASP B 1 279 ? 50.684 -13.025 11.869 1.00 30.01 279 ASP B CA 1
ATOM 4804 C C . ASP B 1 279 ? 51.987 -12.309 11.587 1.00 30.66 279 ASP B C 1
ATOM 4805 O O . ASP B 1 279 ? 52.992 -12.943 11.262 1.00 35.90 279 ASP B O 1
ATOM 4810 N N . VAL B 1 280 ? 51.962 -10.990 11.693 1.00 27.92 280 VAL B N 1
ATOM 4811 C CA . VAL B 1 280 ? 53.196 -10.214 11.627 1.00 21.21 280 VAL B CA 1
ATOM 4812 C C . VAL B 1 280 ? 53.889 -10.321 12.981 1.00 25.71 280 VAL B C 1
ATOM 4813 O O . VAL B 1 280 ? 53.230 -10.141 14.018 1.00 29.80 280 VAL B O 1
ATOM 4817 N N . PRO B 1 281 ? 55.176 -10.648 13.019 1.00 25.52 281 PRO B N 1
ATOM 4818 C CA . PRO B 1 281 ? 55.863 -10.816 14.305 1.00 23.07 281 PRO B CA 1
ATOM 4819 C C . PRO B 1 281 ? 55.943 -9.518 15.090 1.00 20.19 281 PRO B C 1
ATOM 4820 O O . PRO B 1 281 ? 55.928 -8.420 14.528 1.00 22.13 281 PRO B O 1
ATOM 4824 N N . SER B 1 282 ? 56.056 -9.660 16.410 1.00 21.44 282 SER B N 1
ATOM 4825 C CA . SER B 1 282 ? 56.231 -8.500 17.271 1.00 21.52 282 SER B CA 1
ATOM 4826 C C . SER B 1 282 ? 57.547 -7.811 16.967 1.00 26.30 282 SER B C 1
ATOM 4827 O O . SER B 1 282 ? 58.531 -8.451 16.598 1.00 30.11 282 SER B O 1
ATOM 4830 N N . ALA B 1 283 ? 57.558 -6.486 17.104 1.00 29.09 283 ALA B N 1
ATOM 4831 C CA . ALA B 1 283 ? 58.825 -5.764 17.055 1.00 30.39 283 ALA B CA 1
ATOM 4832 C C . ALA B 1 283 ? 59.765 -6.247 18.163 1.00 34.08 283 ALA B C 1
ATOM 4833 O O . ALA B 1 283 ? 60.878 -6.724 17.903 1.00 36.28 283 ALA B O 1
ATOM 4835 N N . GLN B 1 284 ? 59.310 -6.169 19.407 1.00 29.84 284 GLN B N 1
ATOM 4836 C CA . GLN B 1 284 ? 60.083 -6.619 20.548 1.00 28.80 284 GLN B CA 1
ATOM 4837 C C . GLN B 1 284 ? 59.818 -8.087 20.831 1.00 35.83 284 GLN B C 1
ATOM 4838 O O . GLN B 1 284 ? 58.728 -8.601 20.565 1.00 37.39 284 GLN B O 1
ATOM 4844 N N . SER B 1 285 ? 60.834 -8.768 21.363 1.00 37.26 285 SER B N 1
ATOM 4845 C CA . SER B 1 285 ? 60.644 -10.141 21.811 1.00 36.54 285 SER B CA 1
ATOM 4846 C C . SER B 1 285 ? 59.567 -10.187 22.894 1.00 33.76 285 SER B C 1
ATOM 4847 O O . SER B 1 285 ? 59.400 -9.247 23.675 1.00 28.80 285 SER B O 1
ATOM 4850 N N . GLY B 1 286 ? 58.818 -11.286 22.924 1.00 32.43 286 GLY B N 1
ATOM 4851 C CA . GLY B 1 286 ? 57.787 -11.418 23.938 1.00 31.41 286 GLY B CA 1
ATOM 4852 C C . GLY B 1 286 ? 56.704 -10.366 23.873 1.00 31.32 286 GLY B C 1
ATOM 4853 O O . GLY B 1 286 ? 56.181 -9.951 24.913 1.00 25.09 286 GLY B O 1
ATOM 4854 N N . GLY B 1 287 ? 56.384 -9.884 22.677 1.00 35.47 287 GLY B N 1
ATOM 4855 C CA . GLY B 1 287 ? 55.186 -9.090 22.486 1.00 32.53 287 GLY B CA 1
ATOM 4856 C C . GLY B 1 287 ? 55.362 -7.585 22.483 1.00 28.99 287 GLY B C 1
ATOM 4857 O O . GLY B 1 287 ? 56.133 -7.018 23.267 1.00 27.33 287 GLY B O 1
ATOM 4858 N N . ASP B 1 288 ? 54.607 -6.923 21.610 1.00 30.04 288 ASP B N 1
ATOM 4859 C CA . ASP B 1 288 ? 54.517 -5.468 21.631 1.00 27.81 288 ASP B CA 1
ATOM 4860 C C . ASP B 1 288 ? 53.431 -5.135 22.647 1.00 25.25 288 ASP B C 1
ATOM 4861 O O . ASP B 1 288 ? 52.253 -4.936 22.331 1.00 20.01 288 ASP B O 1
ATOM 4866 N N . THR B 1 289 ? 53.847 -5.112 23.908 1.00 23.46 289 THR B N 1
ATOM 4867 C CA . THR B 1 289 ? 52.931 -4.962 25.022 1.00 20.31 289 THR B CA 1
ATOM 4868 C C . THR B 1 289 ? 53.313 -3.719 25.813 1.00 19.25 289 THR B C 1
ATOM 4869 O O . THR B 1 289 ? 54.480 -3.313 25.844 1.00 17.82 289 THR B O 1
ATOM 4873 N N . ILE B 1 290 ? 52.303 -3.090 26.399 1.00 19.11 290 ILE B N 1
ATOM 4874 C CA . ILE B 1 290 ? 52.474 -2.014 27.359 1.00 21.61 290 ILE B CA 1
ATOM 4875 C C . ILE B 1 290 ? 52.160 -2.605 28.724 1.00 24.89 290 ILE B C 1
ATOM 4876 O O . ILE B 1 290 ? 51.022 -3.023 28.983 1.00 25.38 290 ILE B O 1
ATOM 4881 N N . SER B 1 291 ? 53.194 -2.687 29.567 1.00 31.20 291 SER B N 1
ATOM 4882 C CA . SER B 1 291 ? 53.069 -3.063 30.968 1.00 28.20 291 SER B CA 1
ATOM 4883 C C . SER B 1 291 ? 53.179 -1.826 31.838 1.00 28.82 291 SER B C 1
ATOM 4884 O O . SER B 1 291 ? 52.214 -1.446 32.504 1.00 26.15 291 SER B O 1
ATOM 4887 N N . SER B 1 292 ? 54.357 -1.199 31.823 1.00 33.03 292 SER B N 1
ATOM 4888 C CA . SER B 1 292 ? 54.641 -0.023 32.637 1.00 33.68 292 SER B CA 1
ATOM 4889 C C . SER B 1 292 ? 54.031 1.226 32.008 1.00 31.03 292 SER B C 1
ATOM 4890 O O . SER B 1 292 ? 54.063 1.397 30.786 1.00 28.19 292 SER B O 1
ATOM 4893 N N . CYS B 1 293 ? 53.445 2.083 32.844 1.00 30.58 293 CYS B N 1
ATOM 4894 C CA . CYS B 1 293 ? 52.935 3.384 32.409 1.00 30.61 293 CYS B CA 1
ATOM 4895 C C . CYS B 1 293 ? 53.225 4.422 33.480 1.00 34.21 293 CYS B C 1
ATOM 4896 O O . CYS B 1 293 ? 52.327 4.818 34.238 1.00 37.87 293 CYS B O 1
ATOM 4899 N N . PRO B 1 294 ? 54.479 4.889 33.580 1.00 33.36 294 PRO B N 1
ATOM 4900 C CA . PRO B 1 294 ? 54.823 5.824 34.673 1.00 31.27 294 PRO B CA 1
ATOM 4901 C C . PRO B 1 294 ? 54.037 7.122 34.632 1.00 33.07 294 PRO B C 1
ATOM 4902 O O . PRO B 1 294 ? 53.543 7.578 35.673 1.00 29.70 294 PRO B O 1
ATOM 4906 N N . SER B 1 295 ? 53.889 7.713 33.438 1.00 39.59 295 SER B N 1
ATOM 4907 C CA . SER B 1 295 ? 53.213 9.005 33.305 1.00 38.13 295 SER B CA 1
ATOM 4908 C C . SER B 1 295 ? 51.818 8.972 33.904 1.00 36.81 295 SER B C 1
ATOM 4909 O O . SER B 1 295 ? 51.432 9.875 34.656 1.00 33.93 295 SER B O 1
ATOM 4912 N N . ALA B 1 296 ? 51.061 7.916 33.619 1.00 38.43 296 ALA B N 1
ATOM 4913 C CA . ALA B 1 296 ? 49.693 7.836 34.100 1.00 35.04 296 ALA B CA 1
ATOM 4914 C C . ALA B 1 296 ? 49.598 7.571 35.598 1.00 33.69 296 ALA B C 1
ATOM 4915 O O . ALA B 1 296 ? 48.493 7.676 36.143 1.00 33.37 296 ALA B O 1
ATOM 4917 N N . SER B 1 297 ? 50.720 7.273 36.283 1.00 34.11 297 SER B N 1
ATOM 4918 C CA . SER B 1 297 ? 50.689 6.785 37.663 1.00 33.10 297 SER B CA 1
ATOM 4919 C C . SER B 1 297 ? 50.259 7.832 38.685 1.00 31.52 297 SER B C 1
ATOM 4920 O O . SER B 1 297 ? 49.985 7.464 39.830 1.00 28.64 297 SER B O 1
ATOM 4923 N N . ALA B 1 298 ? 50.175 9.107 38.308 1.00 37.05 298 ALA B N 1
ATOM 4924 C CA . ALA B 1 298 ? 49.583 10.142 39.150 1.00 29.67 298 ALA B CA 1
ATOM 4925 C C . ALA B 1 298 ? 48.072 10.233 38.966 1.00 28.13 298 ALA B C 1
ATOM 4926 O O . ALA B 1 298 ? 47.423 11.063 39.617 1.00 28.13 298 ALA B O 1
ATOM 4928 N N . TYR B 1 299 ? 47.501 9.365 38.116 1.00 26.43 299 TYR B N 1
ATOM 4929 C CA . TYR B 1 299 ? 46.090 9.398 37.750 1.00 22.65 299 TYR B CA 1
ATOM 4930 C C . TYR B 1 299 ? 45.437 8.026 37.876 1.00 22.35 299 TYR B C 1
ATOM 4931 O O . TYR B 1 299 ? 44.419 7.778 37.219 1.00 17.55 299 TYR B O 1
ATOM 4940 N N . GLY B 1 300 ? 46.007 7.136 38.687 1.00 26.60 300 GLY B N 1
ATOM 4941 C CA . GLY B 1 300 ? 45.536 5.761 38.790 1.00 24.08 300 GLY B CA 1
ATOM 4942 C C . GLY B 1 300 ? 45.916 4.954 37.563 1.00 28.11 300 GLY B C 1
ATOM 4943 O O . GLY B 1 300 ? 45.121 4.121 37.108 1.00 32.17 300 GLY B O 1
ATOM 4944 N N . GLY B 1 301 ? 47.116 5.176 37.030 1.00 27.03 301 GLY B N 1
ATOM 4945 C CA . GLY B 1 301 ? 47.370 4.909 35.621 1.00 26.06 301 GLY B CA 1
ATOM 4946 C C . GLY B 1 301 ? 47.088 3.472 35.220 1.00 30.04 301 GLY B C 1
ATOM 4947 O O . GLY B 1 301 ? 47.358 2.527 35.965 1.00 37.15 301 GLY B O 1
ATOM 4948 N N . LEU B 1 302 ? 46.523 3.315 34.023 1.00 27.65 302 LEU B N 1
ATOM 4949 C CA . LEU B 1 302 ? 46.288 2.016 33.391 1.00 26.75 302 LEU B CA 1
ATOM 4950 C C . LEU B 1 302 ? 45.247 1.192 34.145 1.00 22.29 302 LEU B C 1
ATOM 4951 O O . LEU B 1 302 ? 44.523 0.391 33.549 1.00 23.25 302 LEU B O 1
ATOM 4956 N N . THR B 1 303 ? 45.148 1.376 35.449 1.00 21.60 303 THR B N 1
ATOM 4957 C CA . THR B 1 303 ? 43.984 0.865 36.158 1.00 20.39 303 THR B CA 1
ATOM 4958 C C . THR B 1 303 ? 42.769 1.712 35.822 1.00 18.29 303 THR B C 1
ATOM 4959 O O . THR B 1 303 ? 41.684 1.189 35.548 1.00 15.93 303 THR B O 1
ATOM 4963 N N . THR B 1 304 ? 42.944 3.036 35.854 1.00 16.90 304 THR B N 1
ATOM 4964 C CA . THR B 1 304 ? 41.889 3.964 35.468 1.00 22.40 304 THR B CA 1
ATOM 4965 C C . THR B 1 304 ? 41.537 3.825 34.004 1.00 20.50 304 THR B C 1
ATOM 4966 O O . THR B 1 304 ? 40.374 4.003 33.614 1.00 15.86 304 THR B O 1
ATOM 4970 N N . MET B 1 305 ? 42.545 3.561 33.168 1.00 21.23 305 MET B N 1
ATOM 4971 C CA . MET B 1 305 ? 42.275 3.268 31.773 1.00 18.31 305 MET B CA 1
ATOM 4972 C C . MET B 1 305 ? 41.361 2.067 31.669 1.00 15.54 305 MET B C 1
ATOM 4973 O O . MET B 1 305 ? 40.388 2.074 30.904 1.00 14.21 305 MET B O 1
ATOM 4978 N N . GLY B 1 306 ? 41.658 1.028 32.449 1.00 15.26 306 GLY B N 1
ATOM 4979 C CA . GLY B 1 306 ? 40.813 -0.146 32.447 1.00 15.18 306 GLY B CA 1
ATOM 4980 C C . GLY B 1 306 ? 39.419 0.119 32.962 1.00 10.58 306 GLY B C 1
ATOM 4981 O O . GLY B 1 306 ? 38.449 -0.470 32.477 1.00 10.47 306 GLY B O 1
ATOM 4982 N N . LYS B 1 307 ? 39.285 1.003 33.947 1.00 14.78 307 LYS B N 1
ATOM 4983 C CA . LYS B 1 307 ? 37.947 1.284 34.440 1.00 14.62 307 LYS B CA 1
ATOM 4984 C C . LYS B 1 307 ? 37.132 2.016 33.381 1.00 14.63 307 LYS B C 1
ATOM 4985 O O . LYS B 1 307 ? 35.969 1.670 33.139 1.00 13.64 307 LYS B O 1
ATOM 4991 N N . ALA B 1 308 ? 37.740 2.994 32.697 1.00 14.78 308 ALA B N 1
ATOM 4992 C CA . ALA B 1 308 ? 37.001 3.718 31.667 1.00 14.50 308 ALA B CA 1
ATOM 4993 C C . ALA B 1 308 ? 36.706 2.825 30.475 1.00 13.37 308 ALA B C 1
ATOM 4994 O O . ALA B 1 308 ? 35.623 2.910 29.889 1.00 16.27 308 ALA B O 1
ATOM 4996 N N . LEU B 1 309 ? 37.663 1.981 30.086 1.00 14.22 309 LEU B N 1
ATOM 4997 C CA . LEU B 1 309 ? 37.412 1.012 29.022 1.00 13.26 309 LEU B CA 1
ATOM 4998 C C . LEU B 1 309 ? 36.274 0.080 29.396 1.00 15.82 309 LEU B C 1
ATOM 4999 O O . LEU B 1 309 ? 35.462 -0.309 28.539 1.00 16.09 309 LEU B O 1
ATOM 5004 N N . ALA B 1 310 ? 36.193 -0.274 30.680 1.00 15.41 310 ALA B N 1
ATOM 5005 C CA . ALA B 1 310 ? 35.117 -1.139 31.133 1.00 13.15 310 ALA B CA 1
ATOM 5006 C C . ALA B 1 310 ? 33.779 -0.417 31.060 1.00 12.62 310 ALA B C 1
ATOM 5007 O O . ALA B 1 310 ? 32.768 -0.994 30.637 1.00 10.03 310 ALA B O 1
ATOM 5009 N N . ASN B 1 311 ? 33.771 0.868 31.405 1.00 13.59 311 ASN B N 1
ATOM 5010 C CA . ASN B 1 311 ? 32.536 1.631 31.355 1.00 12.62 311 ASN B CA 1
ATOM 5011 C C . ASN B 1 311 ? 31.992 1.704 29.950 1.00 12.65 311 ASN B C 1
ATOM 5012 O O . ASN B 1 311 ? 30.772 1.696 29.757 1.00 13.79 311 ASN B O 1
ATOM 5017 N N . GLY B 1 312 ? 32.874 1.735 28.959 1.00 15.08 312 GLY B N 1
ATOM 5018 C CA . GLY B 1 312 ? 32.468 1.916 27.580 1.00 13.41 312 GLY B CA 1
ATOM 5019 C C . GLY B 1 312 ? 32.794 3.314 27.099 1.00 15.30 312 GLY B C 1
ATOM 5020 O O . GLY B 1 312 ? 32.430 4.312 27.737 1.00 15.70 312 GLY B O 1
ATOM 5021 N N . MET B 1 313 ? 33.480 3.404 25.970 1.00 16.38 313 MET B N 1
ATOM 5022 C CA . MET B 1 313 ? 33.887 4.685 25.428 1.00 15.05 313 MET B CA 1
ATOM 5023 C C . MET B 1 313 ? 33.355 4.841 24.024 1.00 11.19 313 MET B C 1
ATOM 5024 O O . MET B 1 313 ? 32.939 3.875 23.386 1.00 11.03 313 MET B O 1
ATOM 5029 N N . VAL B 1 314 ? 33.448 6.072 23.539 1.00 12.06 314 VAL B N 1
ATOM 5030 C CA . VAL B 1 314 ? 32.994 6.435 22.205 1.00 11.12 314 VAL B CA 1
ATOM 5031 C C . VAL B 1 314 ? 34.150 6.256 21.237 1.00 8.66 314 VAL B C 1
ATOM 5032 O O . VAL B 1 314 ? 35.273 6.708 21.506 1.00 9.54 314 VAL B O 1
ATOM 5036 N N . LEU B 1 315 ? 33.877 5.611 20.104 1.00 9.14 315 LEU B N 1
ATOM 5037 C CA . LEU B 1 315 ? 34.909 5.312 19.123 1.00 7.91 315 LEU B CA 1
ATOM 5038 C C . LEU B 1 315 ? 34.984 6.472 18.142 1.00 7.34 315 LEU B C 1
ATOM 5039 O O . LEU B 1 315 ? 33.966 6.884 17.588 1.00 7.29 315 LEU B O 1
ATOM 5044 N N . VAL B 1 316 ? 36.185 7.004 17.953 1.00 7.55 316 VAL B N 1
ATOM 5045 C CA . VAL B 1 316 ? 36.446 8.227 17.212 1.00 6.24 316 VAL B CA 1
ATOM 5046 C C . VAL B 1 316 ? 37.330 7.885 16.035 1.00 7.24 316 VAL B C 1
ATOM 5047 O O . VAL B 1 316 ? 38.266 7.092 16.166 1.00 10.79 316 VAL B O 1
ATOM 5051 N N . PHE B 1 317 ? 37.039 8.478 14.894 1.00 10.24 317 PHE B N 1
ATOM 5052 C CA . PHE B 1 317 ? 37.884 8.382 13.720 1.00 6.02 317 PHE B CA 1
ATOM 5053 C C . PHE B 1 317 ? 38.330 9.785 13.325 1.00 6.57 317 PHE B C 1
ATOM 5054 O O . PHE B 1 317 ? 37.525 10.723 13.342 1.00 6.14 317 PHE B O 1
ATOM 5062 N N . SER B 1 318 ? 39.594 9.934 12.930 1.00 11.06 318 SER B N 1
ATOM 5063 C CA . SER B 1 318 ? 40.086 11.274 12.638 1.00 11.39 318 SER B CA 1
ATOM 5064 C C . SER B 1 318 ? 41.258 11.226 11.661 1.00 13.64 318 SER B C 1
ATOM 5065 O O . SER B 1 318 ? 41.954 10.214 11.527 1.00 14.00 318 SER B O 1
ATOM 5068 N N . ILE B 1 319 ? 41.470 12.345 10.975 1.00 12.77 319 ILE B N 1
ATOM 5069 C CA . ILE B 1 319 ? 42.686 12.564 10.196 1.00 13.12 319 ILE B CA 1
ATOM 5070 C C . ILE B 1 319 ? 42.996 14.048 10.270 1.00 12.08 319 ILE B C 1
ATOM 5071 O O . ILE B 1 319 ? 42.091 14.882 10.216 1.00 12.64 319 ILE B O 1
ATOM 5076 N N . TRP B 1 320 ? 44.263 14.384 10.458 1.00 12.67 320 TRP B N 1
ATOM 5077 C CA . TRP B 1 320 ? 44.603 15.790 10.628 1.00 16.31 320 TRP B CA 1
ATOM 5078 C C . TRP B 1 320 ? 46.095 15.988 10.396 1.00 19.85 320 TRP B C 1
ATOM 5079 O O . TRP B 1 320 ? 46.839 15.038 10.126 1.00 19.80 320 TRP B O 1
ATOM 5090 N N . ASN B 1 321 ? 46.508 17.258 10.440 1.00 22.19 321 ASN B N 1
ATOM 5091 C CA . ASN B 1 321 ? 47.906 17.674 10.465 1.00 25.20 321 ASN B CA 1
ATOM 5092 C C . ASN B 1 321 ? 47.980 18.991 11.217 1.00 24.31 321 ASN B C 1
ATOM 5093 O O . ASN B 1 321 ? 46.983 19.701 11.339 1.00 28.35 321 ASN B O 1
ATOM 5098 N N . ASP B 1 322 ? 49.154 19.311 11.748 1.00 26.17 322 ASP B N 1
ATOM 5099 C CA . ASP B 1 322 ? 49.341 20.576 12.450 1.00 28.23 322 ASP B CA 1
ATOM 5100 C C . ASP B 1 322 ? 50.417 21.414 11.780 1.00 33.00 322 ASP B C 1
ATOM 5101 O O . ASP B 1 322 ? 51.472 20.904 11.380 1.00 31.57 322 ASP B O 1
ATOM 5106 N N . ASN B 1 323 ? 50.142 22.709 11.662 1.00 32.75 323 ASN B N 1
ATOM 5107 C CA . ASN B 1 323 ? 51.159 23.622 11.172 1.00 35.31 323 ASN B CA 1
ATOM 5108 C C . ASN B 1 323 ? 52.196 23.938 12.229 1.00 36.79 323 ASN B C 1
ATOM 5109 O O . ASN B 1 323 ? 53.321 24.312 11.873 1.00 39.64 323 ASN B O 1
ATOM 5114 N N . GLY B 1 324 ? 51.842 23.787 13.509 1.00 39.44 324 GLY B N 1
ATOM 5115 C CA . GLY B 1 324 ? 52.782 24.089 14.577 1.00 39.46 324 GLY B CA 1
ATOM 5116 C C . GLY B 1 324 ? 53.905 23.075 14.659 1.00 39.78 324 GLY B C 1
ATOM 5117 O O . GLY B 1 324 ? 55.082 23.435 14.739 1.00 41.37 324 GLY B O 1
ATOM 5118 N N . GLY B 1 325 ? 53.559 21.795 14.631 1.00 38.49 325 GLY B N 1
ATOM 5119 C CA . GLY B 1 325 ? 54.528 20.772 14.952 1.00 35.14 325 GLY B CA 1
ATOM 5120 C C . GLY B 1 325 ? 54.942 19.818 13.855 1.00 30.74 325 GLY B C 1
ATOM 5121 O O . GLY B 1 325 ? 55.882 19.046 14.056 1.00 34.43 325 GLY B O 1
ATOM 5122 N N . ASN B 1 326 ? 54.241 19.808 12.723 1.00 29.51 326 ASN B N 1
ATOM 5123 C CA . ASN B 1 326 ? 54.509 18.857 11.640 1.00 34.60 326 ASN B CA 1
ATOM 5124 C C . ASN B 1 326 ? 54.310 17.406 12.077 1.00 30.40 326 ASN B C 1
ATOM 5125 O O . ASN B 1 326 ? 54.795 16.477 11.409 1.00 30.05 326 ASN B O 1
ATOM 5130 N N . MET B 1 327 ? 53.602 17.182 13.183 1.00 31.58 327 MET B N 1
ATOM 5131 C CA . MET B 1 327 ? 53.485 15.848 13.762 1.00 33.64 327 MET B CA 1
ATOM 5132 C C . MET B 1 327 ? 54.856 15.251 14.054 1.00 31.04 327 MET B C 1
ATOM 5133 O O . MET B 1 327 ? 55.036 14.030 14.052 1.00 32.32 327 MET B O 1
ATOM 5138 N N . ASN B 1 328 ? 55.832 16.119 14.301 1.00 23.59 328 ASN B N 1
ATOM 5139 C CA . ASN B 1 328 ? 57.177 15.637 14.551 1.00 26.50 328 ASN B CA 1
ATOM 5140 C C . ASN B 1 328 ? 57.209 14.674 15.728 1.00 29.09 328 ASN B C 1
ATOM 5141 O O . ASN B 1 328 ? 58.041 13.756 15.751 1.00 32.47 328 ASN B O 1
ATOM 5146 N N . TRP B 1 329 ? 56.302 14.843 16.696 1.00 21.86 329 TRP B N 1
ATOM 5147 C CA . TRP B 1 329 ? 56.284 13.935 17.835 1.00 24.19 329 TRP B CA 1
ATOM 5148 C C . TRP B 1 329 ? 55.988 12.504 17.400 1.00 23.59 329 TRP B C 1
ATOM 5149 O O 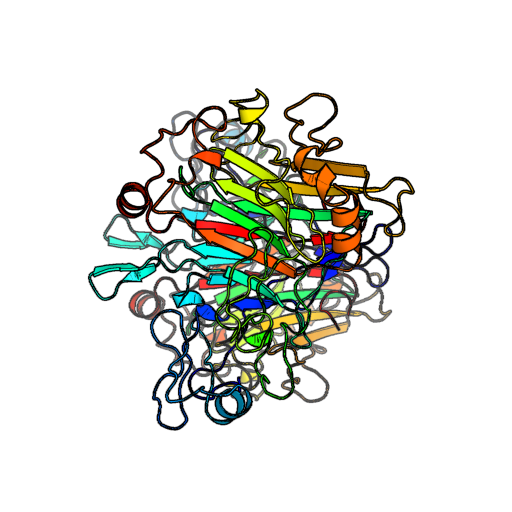. TRP B 1 329 ? 56.322 11.556 18.118 1.00 23.52 329 TRP B O 1
ATOM 5160 N N . LEU B 1 330 ? 55.362 12.326 16.244 1.00 23.48 330 LEU B N 1
ATOM 5161 C CA . LEU B 1 330 ? 54.961 11.004 15.793 1.00 24.72 330 LEU B CA 1
ATOM 5162 C C . LEU B 1 330 ? 55.953 10.370 14.813 1.00 26.93 330 LEU B C 1
ATOM 5163 O O . LEU B 1 330 ? 56.295 9.187 14.961 1.00 23.48 330 LEU B O 1
ATOM 5168 N N . ASP B 1 331 ? 56.458 11.126 13.833 1.00 26.85 331 ASP B N 1
ATOM 5169 C CA . ASP B 1 331 ? 57.226 10.534 12.740 1.00 25.59 331 ASP B CA 1
ATOM 5170 C C . ASP B 1 331 ? 58.624 11.124 12.549 1.00 27.43 331 ASP B C 1
ATOM 5171 O O . ASP B 1 331 ? 59.292 10.807 11.551 1.00 27.18 331 ASP B O 1
ATOM 5176 N N . SER B 1 332 ? 59.102 11.952 13.467 1.00 24.93 332 SER B N 1
ATOM 5177 C CA . SER B 1 332 ? 60.396 12.582 13.293 1.00 27.70 332 SER B CA 1
ATOM 5178 C C . SER B 1 332 ? 61.233 12.442 14.548 1.00 33.35 332 SER B C 1
ATOM 5179 O O . SER B 1 332 ? 60.717 12.183 15.639 1.00 32.96 332 SER B O 1
ATOM 5182 N N . GLY B 1 333 ? 62.541 12.615 14.372 1.00 34.57 333 GLY B N 1
ATOM 5183 C CA . GLY B 1 333 ? 63.432 12.608 15.521 1.00 35.87 333 GLY B CA 1
ATOM 5184 C C . GLY B 1 333 ? 63.554 11.220 16.091 1.00 33.34 333 GLY B C 1
ATOM 5185 O O . GLY B 1 333 ? 63.769 10.239 15.369 1.00 31.52 333 GLY B O 1
ATOM 5186 N N . ASN B 1 334 ? 63.376 11.117 17.401 1.00 31.98 334 ASN B N 1
ATOM 5187 C CA . ASN B 1 334 ? 63.423 9.791 17.988 1.00 37.37 334 ASN B CA 1
ATOM 5188 C C . ASN B 1 334 ? 62.138 8.997 17.755 1.00 36.03 334 ASN B C 1
ATOM 5189 O O . ASN B 1 334 ? 62.093 7.825 18.135 1.00 34.07 334 ASN B O 1
ATOM 5194 N N . ALA B 1 335 ? 61.143 9.559 17.050 1.00 33.73 335 ALA B N 1
ATOM 5195 C CA . ALA B 1 335 ? 59.890 8.863 16.784 1.00 30.79 335 ALA B CA 1
ATOM 5196 C C . ALA B 1 335 ? 59.731 8.324 15.360 1.00 27.52 335 ALA B C 1
ATOM 5197 O O . ALA B 1 335 ? 58.807 7.538 15.119 1.00 25.23 335 ALA B O 1
ATOM 5199 N N . GLY B 1 336 ? 60.577 8.716 14.407 1.00 29.45 336 GLY B N 1
ATOM 5200 C CA . GLY B 1 336 ? 60.417 8.236 13.051 1.00 27.27 336 GLY B CA 1
ATOM 5201 C C . GLY B 1 336 ? 61.473 8.736 12.092 1.00 29.06 336 GLY B C 1
ATOM 5202 O O . GLY B 1 336 ? 62.373 9.499 12.462 1.00 34.34 336 GLY B O 1
ATOM 5203 N N . PRO B 1 337 ? 61.382 8.317 10.830 1.00 27.46 337 PRO B N 1
ATOM 5204 C CA . PRO B 1 337 ? 62.425 8.641 9.845 1.00 32.96 337 PRO B CA 1
ATOM 5205 C C . PRO B 1 337 ? 62.232 9.938 9.075 1.00 31.34 337 PRO B C 1
ATOM 5206 O O . PRO B 1 337 ? 63.014 10.186 8.148 1.00 37.54 337 PRO B O 1
ATOM 5210 N N . CYS B 1 338 ? 61.244 10.761 9.417 1.00 26.52 338 CYS B N 1
ATOM 5211 C CA . CYS B 1 338 ? 60.992 11.959 8.630 1.00 33.18 338 CYS B CA 1
ATOM 5212 C C . CYS B 1 338 ? 61.738 13.171 9.179 1.00 25.77 338 CYS B C 1
ATOM 5213 O O . CYS B 1 338 ? 61.886 13.342 10.387 1.00 26.54 338 CYS B O 1
ATOM 5216 N N . SER B 1 339 ? 62.110 14.072 8.279 1.00 28.64 339 SER B N 1
ATOM 5217 C CA . SER B 1 339 ? 62.743 15.314 8.687 1.00 32.74 339 SER B CA 1
ATOM 5218 C C . SER B 1 339 ? 61.738 16.226 9.397 1.00 34.52 339 SER B C 1
ATOM 5219 O O . SER B 1 339 ? 60.519 16.063 9.282 1.00 31.15 339 SER B O 1
ATOM 5222 N N . SER B 1 340 ? 62.281 17.191 10.157 1.00 34.08 340 SER B N 1
ATOM 5223 C CA . SER B 1 340 ? 61.458 18.158 10.882 1.00 32.45 340 SER B CA 1
ATOM 5224 C C . SER B 1 340 ? 60.604 19.000 9.938 1.00 34.48 340 SER B C 1
ATOM 5225 O O . SER B 1 340 ? 59.502 19.433 10.310 1.00 37.78 340 SER B O 1
ATOM 5228 N N . THR B 1 341 ? 61.119 19.242 8.727 1.00 35.39 341 THR B N 1
ATOM 5229 C CA . THR B 1 341 ? 60.530 20.085 7.687 1.00 38.05 341 THR B CA 1
ATOM 5230 C C . THR B 1 341 ? 59.453 19.369 6.894 1.00 31.39 341 THR B C 1
ATOM 5231 O O . THR B 1 341 ? 58.466 19.986 6.485 1.00 28.29 341 THR B O 1
ATOM 5235 N N . GLU B 1 342 ? 59.699 18.090 6.609 1.00 37.52 342 GLU B N 1
ATOM 5236 C CA . GLU B 1 342 ? 58.910 17.280 5.682 1.00 31.80 342 GLU B CA 1
ATOM 5237 C C . GLU B 1 342 ? 57.427 17.248 6.039 1.00 31.09 342 GLU B C 1
ATOM 5238 O O . GLU B 1 342 ? 56.565 17.167 5.155 1.00 27.58 342 GLU B O 1
ATOM 5244 N N . GLY B 1 343 ? 57.113 17.242 7.331 1.00 29.99 343 GLY B N 1
ATOM 5245 C CA . GLY B 1 343 ? 55.758 17.085 7.807 1.00 28.22 343 GLY B CA 1
ATOM 5246 C C . GLY B 1 343 ? 54.853 18.291 7.706 1.00 29.80 343 GLY B C 1
ATOM 5247 O O . GLY B 1 343 ? 53.757 18.265 8.274 1.00 31.57 343 GLY B O 1
ATOM 5248 N N . ASN B 1 344 ? 55.269 19.357 7.033 1.00 29.04 344 ASN B N 1
ATOM 5249 C CA . ASN B 1 344 ? 54.483 20.588 7.024 1.00 29.07 344 ASN B CA 1
ATOM 5250 C C . ASN B 1 344 ? 53.217 20.389 6.194 1.00 29.74 344 ASN B C 1
ATOM 5251 O O . ASN B 1 344 ? 53.283 19.813 5.103 1.00 28.98 344 ASN B O 1
ATOM 5256 N N . PRO B 1 345 ? 52.046 20.815 6.687 1.00 29.53 345 PRO B N 1
ATOM 5257 C CA . PRO B 1 345 ? 50.835 20.738 5.861 1.00 24.02 345 PRO B CA 1
ATOM 5258 C C . PRO B 1 345 ? 50.990 21.330 4.467 1.00 23.28 345 PRO B C 1
ATOM 5259 O O . PRO B 1 345 ? 50.438 20.778 3.511 1.00 23.18 345 PRO B O 1
ATOM 5263 N N . SER B 1 346 ? 51.703 22.452 4.330 1.00 28.14 346 SER B N 1
ATOM 5264 C CA . SER B 1 346 ? 51.996 23.005 3.004 1.00 29.83 346 SER B CA 1
ATOM 5265 C C . SER B 1 346 ? 52.617 21.957 2.084 1.00 28.21 346 SER B C 1
ATOM 5266 O O . SER B 1 346 ? 52.157 21.742 0.954 1.00 29.57 346 SER B O 1
ATOM 5269 N N . THR B 1 347 ? 53.684 21.312 2.550 1.00 26.08 347 THR B N 1
ATOM 5270 C CA . THR B 1 347 ? 54.331 20.287 1.745 1.00 25.69 347 THR B CA 1
ATOM 5271 C C . THR B 1 347 ? 53.372 19.135 1.434 1.00 28.94 347 THR B C 1
ATOM 5272 O O . THR B 1 347 ? 53.425 18.555 0.340 1.00 31.22 347 THR B O 1
ATOM 5276 N N . ILE B 1 348 ? 52.485 18.790 2.377 1.00 24.93 348 ILE B N 1
ATOM 5277 C CA . ILE B 1 348 ? 51.551 17.682 2.163 1.00 23.47 348 ILE B CA 1
ATOM 5278 C C . ILE B 1 348 ? 50.574 18.011 1.038 1.00 25.89 348 ILE B C 1
ATOM 5279 O O . ILE B 1 348 ? 50.561 17.347 -0.002 1.00 26.00 348 ILE B O 1
ATOM 5284 N N . VAL B 1 349 ? 49.764 19.064 1.216 1.00 28.04 349 VAL B N 1
ATOM 5285 C CA . VAL B 1 349 ? 48.777 19.451 0.207 1.00 23.01 349 VAL B CA 1
ATOM 5286 C C . VAL B 1 349 ? 49.438 19.763 -1.133 1.00 24.04 349 VAL B C 1
ATOM 5287 O O . VAL B 1 349 ? 48.795 19.641 -2.185 1.00 22.95 349 VAL B O 1
ATOM 5291 N N . ALA B 1 350 ? 50.725 20.133 -1.127 1.00 24.71 350 ALA B N 1
ATOM 5292 C CA . ALA B 1 350 ? 51.447 20.275 -2.385 1.00 25.67 350 ALA B CA 1
ATOM 5293 C C . ALA B 1 350 ? 51.724 18.910 -3.016 1.00 26.94 350 ALA B C 1
ATOM 5294 O O . ALA B 1 350 ? 51.404 18.691 -4.189 1.00 22.58 350 ALA B O 1
ATOM 5296 N N . ASN B 1 351 ? 52.303 17.971 -2.247 1.00 28.10 351 ASN B N 1
ATOM 5297 C CA . ASN B 1 351 ? 52.747 16.677 -2.786 1.00 31.88 351 ASN B CA 1
ATOM 5298 C C . ASN B 1 351 ? 51.710 15.561 -2.667 1.00 28.48 351 ASN B C 1
ATOM 5299 O O . ASN B 1 351 ? 51.612 14.718 -3.568 1.00 25.92 351 ASN B O 1
ATOM 5304 N N . ASN B 1 352 ? 50.960 15.508 -1.566 1.00 26.99 352 ASN B N 1
ATOM 5305 C CA . ASN B 1 352 ? 49.997 14.432 -1.305 1.00 23.49 352 ASN B CA 1
ATOM 5306 C C . ASN B 1 352 ? 48.618 14.992 -0.994 1.00 21.83 352 ASN B C 1
ATOM 5307 O O . ASN B 1 352 ? 48.077 14.785 0.097 1.00 23.45 352 ASN B O 1
ATOM 5312 N N . PRO B 1 353 ? 48.013 15.715 -1.926 1.00 23.51 353 PRO B N 1
ATOM 5313 C CA . PRO B 1 353 ? 46.629 16.126 -1.715 1.00 21.85 353 PRO B CA 1
ATOM 5314 C C . PRO B 1 353 ? 45.740 14.905 -1.829 1.00 21.33 353 PRO B C 1
ATOM 5315 O O . PRO B 1 353 ? 46.089 13.919 -2.483 1.00 28.23 353 PRO B O 1
ATOM 5319 N N . GLY B 1 354 ? 44.596 14.954 -1.163 1.00 22.12 354 GLY B N 1
ATOM 5320 C CA . GLY B 1 354 ? 43.788 13.752 -1.144 1.00 22.75 354 GLY B CA 1
ATOM 5321 C C . GLY B 1 354 ? 44.490 12.552 -0.560 1.00 20.42 354 GLY B C 1
ATOM 5322 O O . GLY B 1 354 ? 44.166 11.424 -0.924 1.00 20.82 354 GLY B O 1
ATOM 5323 N N . THR B 1 355 ? 45.498 12.776 0.284 1.00 22.15 355 THR B N 1
ATOM 5324 C CA . THR B 1 355 ? 45.969 11.756 1.212 1.00 19.95 355 THR B CA 1
ATOM 5325 C C . THR B 1 355 ? 44.807 11.303 2.085 1.00 18.56 355 THR B C 1
ATOM 5326 O O . THR B 1 355 ? 44.008 12.123 2.544 1.00 19.40 355 THR B O 1
ATOM 5330 N N . HIS B 1 356 ? 44.692 9.994 2.304 1.00 15.46 356 HIS B N 1
ATOM 5331 C CA . HIS B 1 356 ? 43.469 9.502 2.937 1.00 18.47 356 HIS B CA 1
ATOM 5332 C C . HIS B 1 356 ? 43.739 8.259 3.779 1.00 14.32 356 HIS B C 1
ATOM 5333 O O . HIS B 1 356 ? 44.738 7.566 3.597 1.00 15.34 356 HIS B O 1
ATOM 5340 N N . VAL B 1 357 ? 42.835 8.002 4.721 1.00 10.59 357 VAL B N 1
ATOM 5341 C CA . VAL B 1 357 ? 42.899 6.851 5.615 1.00 10.74 357 VAL B CA 1
ATOM 5342 C C . VAL B 1 357 ? 41.677 5.986 5.339 1.00 10.63 357 VAL B C 1
ATOM 5343 O O . VAL B 1 357 ? 40.568 6.515 5.189 1.00 10.23 357 VAL B O 1
ATOM 5347 N N . ILE B 1 358 ? 41.855 4.671 5.229 1.00 9.82 358 ILE B N 1
ATOM 5348 C CA . ILE B 1 358 ? 40.692 3.796 5.031 1.00 7.82 358 ILE B CA 1
ATOM 5349 C C . ILE B 1 358 ? 40.623 2.791 6.165 1.00 7.73 358 ILE B C 1
ATOM 5350 O O . ILE B 1 358 ? 41.449 1.874 6.236 1.00 8.44 358 ILE B O 1
ATOM 5355 N N . PHE B 1 359 ? 39.634 2.942 7.036 1.00 8.08 359 PHE B N 1
ATOM 5356 C CA . PHE B 1 359 ? 39.382 1.993 8.107 1.00 6.40 359 PHE B CA 1
ATOM 5357 C C . PHE B 1 359 ? 38.318 0.998 7.678 1.00 6.11 359 PHE B C 1
ATOM 5358 O O . PHE B 1 359 ? 37.352 1.371 7.015 1.00 7.44 359 PHE B O 1
ATOM 5366 N N . SER B 1 360 ? 38.481 -0.271 8.040 1.00 7.86 360 SER B N 1
ATOM 5367 C CA . SER B 1 360 ? 37.448 -1.228 7.666 1.00 10.52 360 SER B CA 1
ATOM 5368 C C . SER B 1 360 ? 37.379 -2.369 8.675 1.00 11.96 360 SER B C 1
ATOM 5369 O O . SER B 1 360 ? 38.312 -2.608 9.447 1.00 11.76 360 SER B O 1
ATOM 5372 N N . ASN B 1 361 ? 36.326 -3.102 8.644 1.00 10.67 361 ASN B N 1
ATOM 5373 C CA . ASN B 1 361 ? 36.161 -4.240 9.479 1.00 11.27 361 ASN B CA 1
ATOM 5374 C C . ASN B 1 361 ? 36.414 -4.086 10.920 1.00 10.70 361 ASN B C 1
ATOM 5375 O O . ASN B 1 361 ? 37.093 -4.881 11.503 1.00 10.99 361 ASN B O 1
ATOM 5380 N N . ILE B 1 362 ? 35.873 -3.030 11.484 1.00 10.95 362 ILE B N 1
ATOM 5381 C CA . ILE B 1 362 ? 35.971 -2.852 12.921 1.00 8.79 362 ILE B CA 1
ATOM 5382 C C . ILE B 1 362 ? 35.173 -3.950 13.594 1.00 9.68 362 ILE B C 1
ATOM 5383 O O . ILE B 1 362 ? 33.988 -4.152 13.297 1.00 8.32 362 ILE B O 1
ATOM 5388 N N . ARG B 1 363 ? 35.829 -4.682 14.492 1.00 11.61 363 ARG B N 1
ATOM 5389 C CA . ARG B 1 363 ? 35.160 -5.673 15.318 1.00 11.53 363 ARG B CA 1
ATOM 5390 C C . ARG B 1 363 ? 35.717 -5.557 16.720 1.00 9.90 363 ARG B C 1
ATOM 5391 O O . ARG B 1 363 ? 36.899 -5.253 16.901 1.00 8.60 363 ARG B O 1
ATOM 5399 N N . TRP B 1 364 ? 34.865 -5.807 17.712 1.00 9.88 364 TRP B N 1
ATOM 5400 C CA . TRP B 1 364 ? 35.361 -5.852 19.076 1.00 8.57 364 TRP B CA 1
ATOM 5401 C C . TRP B 1 364 ? 34.648 -6.962 19.842 1.00 10.70 364 TRP B C 1
ATOM 5402 O O . TRP B 1 364 ? 33.521 -7.347 19.508 1.00 9.75 364 TRP B O 1
ATOM 5413 N N . GLY B 1 365 ? 35.325 -7.495 20.855 1.00 8.14 365 GLY B N 1
ATOM 5414 C CA . GLY B 1 365 ? 34.696 -8.534 21.655 1.00 8.30 365 GLY B CA 1
ATOM 5415 C C . GLY B 1 365 ? 35.730 -9.344 22.419 1.00 9.44 365 GLY B C 1
ATOM 5416 O O . GLY B 1 365 ? 36.779 -8.826 22.800 1.00 10.19 365 GLY B O 1
ATOM 5417 N N . ASP B 1 366 ? 35.398 -10.625 22.634 1.00 11.49 366 ASP B N 1
ATOM 5418 C CA . ASP B 1 366 ? 36.290 -11.542 23.345 1.00 12.61 366 ASP B CA 1
ATOM 5419 C C . ASP B 1 366 ? 37.664 -11.585 22.694 1.00 11.94 366 ASP B C 1
ATOM 5420 O O . ASP B 1 366 ? 37.804 -11.463 21.469 1.00 12.42 366 ASP B O 1
ATOM 5425 N N . ILE B 1 367 ? 38.689 -11.749 23.531 1.00 9.07 367 ILE B N 1
ATOM 5426 C CA . ILE B 1 367 ? 40.048 -11.765 23.017 1.00 9.22 367 ILE B CA 1
ATOM 5427 C C . ILE B 1 367 ? 40.228 -13.033 22.206 1.00 10.08 367 ILE B C 1
ATOM 5428 O O . ILE B 1 367 ? 39.872 -14.128 22.660 1.00 9.14 367 ILE B O 1
ATOM 5433 N N . GLY B 1 368 ? 40.753 -12.877 20.987 1.00 11.84 368 GLY B N 1
ATOM 5434 C CA . GLY B 1 368 ? 40.896 -13.956 20.034 1.00 11.48 368 GLY B CA 1
ATOM 5435 C C . GLY B 1 368 ? 39.701 -14.189 19.126 1.00 12.79 368 GLY B C 1
ATOM 5436 O O . GLY B 1 368 ? 39.804 -14.996 18.192 1.00 17.26 368 GLY B O 1
ATOM 5437 N N . SER B 1 369 ? 38.573 -13.515 19.351 1.00 10.00 369 SER B N 1
ATOM 5438 C CA . SER B 1 369 ? 37.345 -13.846 18.648 1.00 11.28 369 SER B CA 1
ATOM 5439 C C . SER B 1 369 ? 36.999 -12.873 17.538 1.00 11.98 369 SER B C 1
ATOM 5440 O O . SER B 1 369 ? 35.888 -12.939 17.001 1.00 11.42 369 SER B O 1
ATOM 5443 N N . THR B 1 370 ? 37.892 -11.957 17.190 1.00 13.75 370 THR B N 1
ATOM 5444 C CA . THR B 1 370 ? 37.536 -10.923 16.228 1.00 12.91 370 THR B CA 1
ATOM 5445 C C . THR B 1 370 ? 38.325 -10.973 14.921 1.00 16.63 370 THR B C 1
ATOM 5446 O O . THR B 1 370 ? 38.159 -10.066 14.097 1.00 14.82 370 THR B O 1
ATOM 5450 N N . THR B 1 371 ? 39.177 -11.986 14.706 1.00 18.42 371 THR B N 1
ATOM 5451 C CA . THR B 1 371 ? 40.179 -11.943 13.643 1.00 15.66 371 THR B CA 1
ATOM 5452 C C . THR B 1 371 ? 40.034 -13.023 12.579 1.00 22.66 371 THR B C 1
ATOM 5453 O O . THR B 1 371 ? 40.178 -12.739 11.379 1.00 25.95 371 THR B O 1
ATOM 5457 N N . GLY B 1 372 ? 39.824 -14.269 12.966 1.00 20.75 372 GLY B N 1
ATOM 5458 C CA . GLY B 1 372 ? 39.845 -15.323 11.962 1.00 23.21 372 GLY B CA 1
ATOM 5459 C C . GLY B 1 372 ? 41.066 -16.213 12.098 1.00 29.44 372 GLY B C 1
ATOM 5460 O O . GLY B 1 372 ? 42.193 -15.712 12.169 1.00 28.52 372 GLY B O 1
ATOM 5461 N N . GLY B 1 373 ? 40.867 -17.530 12.136 1.00 28.19 373 GLY B N 1
ATOM 5462 C CA . GLY B 1 373 ? 41.972 -18.452 12.371 1.00 33.71 373 GLY B CA 1
ATOM 5463 C C . GLY B 1 373 ? 43.102 -18.385 11.346 1.00 30.09 373 GLY B C 1
ATO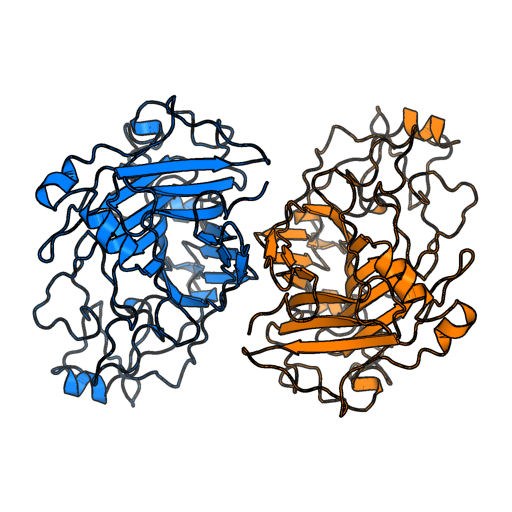M 5464 O O . GLY B 1 373 ? 44.033 -19.199 11.335 1.00 28.30 373 GLY B O 1
#